Protein 1EBF (pdb70)

Nearest PDB structures (foldseek):
  1ebf-assembly1_B  TM=9.813E-01  e=4.070E-67  Saccharomyces cerevisiae
  7m92-assembly1_B  TM=9.636E-01  e=1.160E-49  Candidozyma auris
  5xdf-assembly1_A  TM=7.268E-01  e=5.900E-19  Thermus thermophilus HB8
  4pg8-assembly1_A  TM=7.779E-01  e=2.901E-17  Staphylococcus aureus M1064
  4pg7-assembly1_A  TM=7.678E-01  e=6.622E-16  Staphylococcus aureus M1064

Radius of gyration: 26.68 Å; Cα contacts (8 Å, |Δi|>4): 1508; chains: 2; bounding box: 67×52×78 Å

Sequence (716 aa):
STKVVNVAVIGAGVVGSAFLDQLLAMKSTITYNLVLLAEAERSLISKDFSPLNVGSDWKAALAASTTKTLPLDDLIAHLKTSPKPVILVDNTSSAYIAGFYTKFVENGISIATPNKKAFSSDLATWKALFSNKPTNGFVYHEATVGAGLPIISFLREIIQTGDEVEKIEGIFSGTLSYIFNEFSTSQANDVKFSDVVKVAKKLGYTEPDPRDDLNGLDVARKVTIVGRISGVEVESPTSFPVQSLIPKPLESVKSADEFLEKLSDYDKDLTQLKKEAATENKVLRFIGKVDVATKSVSVGIEKYDYSHPFASLKGSDNVISIKTKRYTNPVVIQGAGAGAAVTAAGVLGDVIKIAQRLSTKVVNVAVIGAGVVGSAFLDQLLAMKSTITYNLVLLAEAERSLISKDFSPLNVGSDWKAALAASTTKTLPLDDLIAHLKTSPKPVILVDNTSSAYIAGFYTKFVENGISIATPNKKAFSSDLATWKALFSNKPTNGFVYHEATVGAGLPIISFLREIIQTGDEVEKIEGIFSGTLSYIFNEFSTSQANDVKFSDVVKVAKKLGYTEPDPRDDLNGLDVARKVTIVGRISGVEVESPTSFPVQSLIPKPLESVKSADEFLEKLSDYDKDLTQLKKEAATENKVLRFIGKVDVATKSVSVGIEKYDYSHPFASLKGSDNVISIKTKRYTNPVVIQGAGAGAAVTAAGVLGDVIKIAQRL

CATH classification: 3.40.50.720 (+1 more: 3.30.360.10)

B-factor: mean 27.54, std 14.05, range [2.7, 80.37]

GO terms:
  GO:0004412 homoserine dehydrogenase activity (F, IDA)
  GO:0005634 nucleus (C, HDA)
  GO:0005737 cytoplasm (C, HDA)
  GO:0071265 L-methionine biosynthetic process (P, IMP)
  GO:0009088 L-threonine biosynthetic process (P, IMP)
  GO:0009090 L-homoserine biosynthetic process (P, IMP)
  GO:0070403 NAD+ binding (F, IDA)
  GO:0071265 L-methionine biosynthetic process (P, IDA)
  GO:0009088 L-threonine biosynthetic process (P, IDA)

InterPro domains:
  IPR001342 Homoserine dehydrogenase, catalytic [PF00742] (151-353)
  IPR005106 Aspartate/homoserine dehydrogenase, NAD-binding [PF03447] (12-141)
  IPR011147 Bifunctional aspartokinase/homoserine dehydrogenase, homoserine dehydrogenase domain [PTHR43070] (2-358)
  IPR019811 Homoserine dehydrogenase, conserved site [PS01042] (201-223)
  IPR022697 Homoserine dehydrogenase lacking ACT domain [PIRSF036497] (4-358)
  IPR036291 NAD(P)-binding domain superfamily [SSF51735] (3-173)

Foldseek 3Di:
DALEEEEAEEDCPLQNVLLLLCVLVDDDSRHYAYAKDHYQFFIHGHLPSGHDPQNNNCVVVRVPGRDGDDQVVVVQVRVLPRPHAYEYEYEDQDLSVLVCQLVCQVSLHAYFYLHLNQLFAALVSNCSQCVCDPSGYHYHHQLVFLQQFPDLVVLLVCVVVPWAFFKKKKFRQLLQLQLQLVVKALDDDQDFSLVSQVVCVVVPSADVFNQVRQQQLSVLSNLCNVQVSNVQSDRGSPSAAEDGRQPPPVHVVDDGVRSSVVVSVPSVVVSVVQVVLNVVQWGKGWMWIYGVVVSHTYTGIDTGHCVPPSNVAPRRKMKMWTDIPPCNPTDMIIDHSDGNNSNSVSSVVVVVVSSVVD/DAAEEEEAEEDCPLQNVLLVVCLVPDDDSHYYADAKYHDAQFMQHNLVSGHGPCPPHVPVVRVPGPDTDDDVVVVLVSQLPHPHQYEYEYADLDLVVLVCQLVNFVSQYHYFYLHLNQLFAFLVSNVSQDCPDPSGAHYHHQLVFQFQFPDLVVLLVVVVVVWAFFKKKKAGFLLQLQLLLQVAALPDHDDFSLVSNVVCCVVPVAPVQNQVVQQQLSLLSNLCNVQVSNVQSDRHSPSAAEDGRQPDVPRVPDPRVRSSVCVSVPSVVVSVVSVVLNVVQWGKGWMWIAGVVVSHTYIGIDIGHCVDPSNPDDRSKMKMWTDIPVRNGTDMIMDHRDGNNSNSNNRVVVVVVSSVVD

Solvent-accessible surface area: 29968 Å² total; per-residue (Å²): 53,41,157,39,0,2,0,0,0,15,7,17,42,122,39,0,34,21,0,0,82,19,8,58,74,32,187,62,98,16,64,34,20,6,3,4,0,1,47,81,81,102,3,22,55,9,145,106,22,50,76,30,153,19,64,94,94,10,139,65,33,6,75,83,19,142,65,134,21,53,71,5,72,69,4,2,52,21,2,114,82,19,103,90,41,6,0,0,0,0,14,41,82,31,70,122,12,8,65,37,0,54,88,0,8,123,46,31,2,0,0,0,1,24,2,43,56,2,0,1,44,93,43,76,34,25,156,40,1,51,48,42,130,118,128,26,2,40,11,38,2,8,10,1,0,1,3,4,0,11,3,4,38,6,1,68,25,1,64,75,2,34,2,98,7,79,108,2,32,0,1,6,6,16,19,0,2,22,2,0,20,82,0,2,50,65,151,98,45,136,62,100,3,1,63,8,0,76,70,0,69,182,98,52,105,20,88,120,32,4,44,80,13,0,44,0,75,41,1,0,39,22,1,0,0,1,0,15,17,15,62,12,141,10,117,31,13,110,62,26,96,44,80,48,14,25,17,150,107,41,74,115,104,59,81,44,106,70,6,24,115,61,6,48,74,84,3,148,112,34,55,116,62,17,145,94,0,50,97,65,91,52,2,0,4,4,4,1,72,3,30,33,84,94,163,55,6,31,8,9,30,55,73,11,75,62,88,52,26,0,17,35,14,132,50,45,10,3,2,0,9,0,80,2,98,40,2,106,57,31,0,6,0,10,0,29,8,60,44,38,41,7,14,0,5,2,1,0,0,2,0,9,62,0,0,32,46,48,164,81,66,28,0,3,0,0,0,18,6,18,42,118,36,0,18,18,0,0,72,14,7,82,70,29,198,58,80,17,57,29,19,5,0,3,0,7,66,75,122,104,2,24,23,10,142,108,17,41,70,24,146,15,75,118,77,13,110,58,27,15,58,79,19,137,56,165,57,36,87,20,79,78,8,10,58,27,2,120,94,18,101,85,52,6,0,0,0,0,19,35,76,30,61,159,15,10,64,27,16,62,96,0,15,83,52,37,2,1,0,0,0,22,2,37,56,13,9,3,40,71,26,78,61,30,130,62,49,137,56,119,96,132,89,24,9,52,27,40,5,10,10,0,0,1,5,1,0,11,1,10,40,7,0,84,21,5,63,77,3,38,4,105,10,80,100,4,38,0,1,4,7,7,20,2,2,35,1,0,18,73,0,4,25,58,125,101,41,122,66,96,3,2,68,7,1,57,76,0,67,179,97,56,108,15,87,111,33,4,58,78,13,0,39,0,66,40,1,0,44,22,0,0,0,0,0,10,16,10,62,9,80,10,105,28,13,107,61,27,98,47,82,59,14,20,14,111,120,63,55,103,99,49,106,38,118,74,5,23,122,74,4,54,80,42,12,154,70,25,36,124,48,23,142,83,0,48,106,76,87,62,2,0,9,2,6,0,71,2,28,33,91,90,165,56,11,33,8,8,33,51,64,10,66,64,59,58,28,0,26,24,9,105,28,41,4,2,1,0,16,0,80,1,97,45,6,107,62,26,0,13,0,7,0,18,7,43,44,33,38,7,13,0,0,1,0,0,1,2,0,10,58,0,0,29,59,62

Secondary structure (DSSP, 8-state):
--SEEEEEEE--SHHHHHHHHHHHH---SSEEEEEEEE-SSBEEE-SS-SPPS-TT-HHHHHHT--PBPPPHHHHHHHHTT-SS-EEEEE-S--HHHHTTHHHHHHTT-EEE----GGGSS-HHHHHHHT---TTPPPEE-GGGTTTTSS-HHHHHHHHHHT--EEEEEEE--HHHHHHHHHHS-SS-----HHHHHHHHHHHT-S-SSTHHHHT-HHHHHHHHHHHHHTT-----TTSS-B---S-GGGSTTS-THHHHHHHGGGHHHHHHHHHHHTTTTEEEEEEEEEETTTTEEEEEEEEEESSSGGGG--TT-EEEEEEESS-SSPEEEEE----HHHHHHHHHHHHHHHHHH-/---EEEEEEE--SHHHHHHHHHHHH---SSEEEEEEEEETTEEEE-TT-SPP---S-HHHHHHH--PBPPPHHHHHHHHHT-SS-EEEEE-S--HHHHTTHHHHHHTT-EEE-S--TGGGS-HHHHHTTS-SSTT---EE-GGGSSTTSS-HHHHHHHHHHT--EEEEEEE--HHHHHHHHHHS-SS-----HHHHHHHHHHTT-S-SSTHHHHT-HHHHHHHHHHHHHTT-----TTSS-B---S-TT-SSSS-SHHHHHHHTTSHHHHHHHHHHHHHTTEEEEEEEEEETTTTEEEEEEEEEETTSGGGS--TTEEEEEEEESS-SSPEEEEEE---HHHHHHHHHHHHHHHHHH-

Structure (mmCIF, N/CA/C/O backbone):
data_1EBF
#
_entry.id   1EBF
#
_cell.length_a   80.396
_cell.length_b   80.396
_cell.length_c   250.165
_cell.angle_alpha   90.00
_cell.angle_beta   90.00
_cell.angle_gamma   90.00
#
_symmetry.space_group_name_H-M   'P 43 21 2'
#
loop_
_entity.id
_entity.type
_entity.pdbx_description
1 polymer 'HOMOSERINE DEHYDROGENASE'
2 non-polymer 'SODIUM ION'
3 non-polymer NICOTINAMIDE-ADENINE-DINUCLEOTIDE
4 water water
#
loop_
_atom_site.group_PDB
_atom_site.id
_atom_site.type_symbol
_atom_site.label_atom_id
_atom_site.label_alt_id
_atom_site.label_comp_id
_atom_site.label_asym_id
_atom_site.label_entity_id
_atom_site.label_seq_id
_atom_site.pdbx_PDB_ins_code
_atom_site.Cartn_x
_atom_site.Cartn_y
_atom_site.Cartn_z
_atom_site.occupancy
_atom_site.B_iso_or_equiv
_atom_site.auth_seq_id
_atom_site.auth_comp_id
_atom_site.auth_asym_id
_atom_site.auth_atom_id
_atom_site.pdbx_PDB_model_num
ATOM 1 N N . SER A 1 1 ? 86.376 28.710 13.138 1.00 43.59 2 SER A N 1
ATOM 2 C CA . SER A 1 1 ? 87.807 28.329 13.285 1.00 43.04 2 SER A CA 1
ATOM 3 C C . SER A 1 1 ? 88.492 28.328 11.913 1.00 42.90 2 SER A C 1
ATOM 4 O O . SER A 1 1 ? 87.834 28.509 10.889 1.00 41.99 2 SER A O 1
ATOM 7 N N . THR A 1 2 ? 89.808 28.104 11.913 1.00 43.37 3 THR A N 1
ATOM 8 C CA . THR A 1 2 ? 90.634 28.126 10.702 1.00 42.73 3 THR A CA 1
ATOM 9 C C . THR A 1 2 ? 90.319 29.425 9.961 1.00 41.07 3 THR A C 1
ATOM 10 O O . THR A 1 2 ? 89.328 29.517 9.232 1.00 42.49 3 THR A O 1
ATOM 14 N N . LYS A 1 3 ? 91.164 30.431 10.160 1.00 37.86 4 LYS A N 1
ATOM 15 C CA . LYS A 1 3 ? 90.957 31.725 9.540 1.00 36.00 4 LYS A CA 1
ATOM 16 C C . LYS A 1 3 ? 91.094 31.742 8.031 1.00 33.24 4 LYS A C 1
ATOM 17 O O . LYS A 1 3 ? 90.846 32.765 7.406 1.00 33.86 4 LYS A O 1
ATOM 23 N N . VAL A 1 4 ? 91.473 30.610 7.446 1.00 31.10 5 VAL A N 1
ATOM 24 C CA . VAL A 1 4 ? 91.617 30.503 5.995 1.00 28.34 5 VAL A CA 1
ATOM 25 C C . VAL A 1 4 ? 91.014 29.209 5.448 1.00 25.83 5 VAL A C 1
ATOM 26 O O . VAL A 1 4 ? 91.435 28.120 5.825 1.00 25.68 5 VAL A O 1
ATOM 30 N N . VAL A 1 5 ? 90.033 29.325 4.558 1.00 21.99 6 VAL A N 1
ATOM 31 C CA . VAL A 1 5 ? 89.425 28.143 3.963 1.00 20.05 6 VAL A CA 1
ATOM 32 C C . VAL A 1 5 ? 89.445 28.266 2.448 1.00 18.49 6 VAL A C 1
ATOM 33 O O . VAL A 1 5 ? 89.330 29.361 1.908 1.00 19.06 6 VAL A O 1
ATOM 37 N N . ASN A 1 6 ? 89.599 27.143 1.761 1.00 17.47 7 ASN A N 1
ATOM 38 C CA . ASN A 1 6 ? 89.609 27.154 0.303 1.00 16.77 7 ASN A CA 1
ATOM 39 C C . ASN A 1 6 ? 88.252 26.664 -0.208 1.00 16.98 7 ASN A C 1
ATOM 40 O O . ASN A 1 6 ? 87.761 25.612 0.209 1.00 16.32 7 ASN A O 1
ATOM 45 N N . VAL A 1 7 ? 87.644 27.450 -1.093 1.00 15.73 8 VAL A N 1
ATOM 46 C CA . VAL A 1 7 ? 86.345 27.117 -1.655 1.00 15.40 8 VAL A CA 1
ATOM 47 C C . VAL A 1 7 ? 86.500 26.652 -3.108 1.00 16.34 8 VAL A C 1
ATOM 48 O O . VAL A 1 7 ? 87.143 27.328 -3.921 1.00 14.36 8 VAL A O 1
ATOM 52 N N . ALA A 1 8 ? 85.910 25.495 -3.417 1.00 13.94 9 ALA A N 1
ATOM 53 C CA . ALA A 1 8 ? 85.962 24.911 -4.758 1.00 13.55 9 ALA A CA 1
ATOM 54 C C . ALA A 1 8 ? 84.536 24.847 -5.313 1.00 13.11 9 ALA A C 1
ATOM 55 O O . ALA A 1 8 ? 83.738 23.988 -4.937 1.00 12.40 9 ALA A O 1
ATOM 57 N N . VAL A 1 9 ? 84.238 25.768 -6.217 1.00 13.19 10 VAL A N 1
ATOM 58 C CA . VAL A 1 9 ? 82.919 25.910 -6.821 1.00 13.12 10 VAL A CA 1
ATOM 59 C C . VAL A 1 9 ? 82.672 25.149 -8.118 1.00 14.43 10 VAL A C 1
ATOM 60 O O . VAL A 1 9 ? 83.476 25.203 -9.051 1.00 15.34 10 VAL A O 1
ATOM 64 N N . ILE A 1 10 ? 81.556 24.436 -8.175 1.00 13.97 11 ILE A N 1
ATOM 65 C CA . ILE A 1 10 ? 81.185 23.745 -9.395 1.00 14.89 11 ILE A CA 1
ATOM 66 C C . ILE A 1 10 ? 79.777 24.224 -9.721 1.00 15.56 11 ILE A C 1
ATOM 67 O O . ILE A 1 10 ? 78.839 23.993 -8.965 1.00 17.00 11 ILE A O 1
ATOM 72 N N . GLY A 1 11 ? 79.633 24.915 -10.842 1.00 16.66 12 GLY A N 1
ATOM 73 C CA . GLY A 1 11 ? 78.330 25.420 -11.205 1.00 16.84 12 GLY A CA 1
ATOM 74 C C . GLY A 1 11 ? 78.345 26.930 -11.235 1.00 17.81 12 GLY A C 1
ATOM 75 O O . GLY A 1 11 ? 78.628 27.591 -10.233 1.00 16.86 12 GLY A O 1
ATOM 76 N N . ALA A 1 12 ? 78.054 27.469 -12.413 1.00 19.78 13 ALA A N 1
ATOM 77 C CA . ALA A 1 12 ? 78.013 28.903 -12.624 1.00 20.17 13 ALA A CA 1
ATOM 78 C C . ALA A 1 12 ? 76.763 29.244 -13.439 1.00 20.97 13 ALA A C 1
ATOM 79 O O . ALA A 1 12 ? 76.819 30.011 -14.406 1.00 21.51 13 ALA A O 1
ATOM 81 N N . GLY A 1 13 ? 75.640 28.645 -13.051 1.00 20.67 14 GLY A N 1
ATOM 82 C CA . GLY A 1 13 ? 74.386 28.909 -13.730 1.00 18.76 14 GLY A CA 1
ATOM 83 C C . GLY A 1 13 ? 73.589 29.946 -12.963 1.00 18.62 14 GLY A C 1
ATOM 84 O O . GLY A 1 13 ? 74.154 30.814 -12.300 1.00 17.54 14 GLY A O 1
ATOM 85 N N . VAL A 1 14 ? 72.267 29.839 -13.040 1.00 20.43 15 VAL A N 1
ATOM 86 C CA . VAL A 1 14 ? 71.359 30.763 -12.370 1.00 19.70 15 VAL A CA 1
ATOM 87 C C . VAL A 1 14 ? 71.660 30.914 -10.882 1.00 20.30 15 VAL A C 1
ATOM 88 O O . VAL A 1 14 ? 71.785 32.032 -10.392 1.00 22.54 15 VAL A O 1
ATOM 92 N N . VAL A 1 15 ? 71.776 29.805 -10.157 1.00 19.93 16 VAL A N 1
ATOM 93 C CA . VAL A 1 15 ? 72.074 29.874 -8.728 1.00 18.38 16 VAL A CA 1
ATOM 94 C C . VAL A 1 15 ? 73.571 30.066 -8.514 1.00 18.31 16 VAL A C 1
ATOM 95 O O . VAL A 1 15 ? 74.008 30.849 -7.659 1.00 17.76 16 VAL A O 1
ATOM 99 N N . GLY A 1 16 ? 74.353 29.345 -9.308 1.00 17.10 17 GLY A N 1
ATOM 100 C CA . GLY A 1 16 ? 75.795 29.418 -9.203 1.00 17.32 17 GLY A CA 1
ATOM 101 C C . GLY A 1 16 ? 76.430 30.788 -9.353 1.00 17.37 17 GLY A C 1
ATOM 102 O O . GLY A 1 16 ? 77.332 31.122 -8.588 1.00 18.43 17 GLY A O 1
ATOM 103 N N . SER A 1 17 ? 75.985 31.580 -10.326 1.00 17.63 18 SER A N 1
ATOM 104 C CA . SER A 1 17 ? 76.582 32.896 -10.522 1.00 17.73 18 SER A CA 1
ATOM 105 C C . SER A 1 17 ? 76.187 33.895 -9.453 1.00 17.29 18 SER A C 1
ATOM 106 O O . SER A 1 17 ? 76.965 34.792 -9.140 1.00 18.21 18 SER A O 1
ATOM 109 N N . ALA A 1 18 ? 74.995 33.746 -8.878 1.00 17.27 19 ALA A N 1
ATOM 110 C CA . ALA A 1 18 ? 74.565 34.653 -7.806 1.00 15.47 19 ALA A CA 1
ATOM 111 C C . ALA A 1 18 ? 75.404 34.295 -6.579 1.00 15.46 19 ALA A C 1
ATOM 112 O O . ALA A 1 18 ? 75.865 35.168 -5.830 1.00 14.94 19 ALA A O 1
ATOM 114 N N . PHE A 1 19 ? 75.609 32.994 -6.395 1.00 15.43 20 PHE A N 1
ATOM 115 C CA . PHE A 1 19 ? 76.406 32.489 -5.285 1.00 16.74 20 PHE A CA 1
ATOM 116 C C . PHE A 1 19 ? 77.813 33.075 -5.352 1.00 17.40 20 PHE A C 1
ATOM 117 O O . PHE A 1 19 ? 78.350 33.548 -4.357 1.00 18.38 20 PHE A O 1
ATOM 125 N N . LEU A 1 20 ? 78.410 33.016 -6.535 1.00 18.11 21 LEU A N 1
ATOM 126 C CA . LEU A 1 20 ? 79.756 33.530 -6.739 1.00 18.75 21 LEU A CA 1
ATOM 127 C C . LEU A 1 20 ? 79.840 35.012 -6.414 1.00 18.28 21 LEU A C 1
ATOM 128 O O . LEU A 1 20 ? 80.781 35.452 -5.751 1.00 17.55 21 LEU A O 1
ATOM 133 N N . ASP A 1 21 ? 78.854 35.779 -6.875 1.00 16.96 22 ASP A N 1
ATOM 134 C CA . ASP A 1 21 ? 78.824 37.214 -6.604 1.00 16.17 22 ASP A CA 1
ATOM 135 C C . ASP A 1 21 ? 78.742 37.429 -5.089 1.00 15.36 22 ASP A C 1
ATOM 136 O O . ASP A 1 21 ? 79.424 38.286 -4.536 1.00 15.94 22 ASP A O 1
ATOM 141 N N . GLN A 1 22 ? 77.903 36.644 -4.419 1.00 13.99 23 GLN A N 1
ATOM 142 C CA . GLN A 1 22 ? 77.753 36.768 -2.976 1.00 13.74 23 GLN A CA 1
ATOM 143 C C . GLN A 1 22 ? 79.025 36.331 -2.253 1.00 13.47 23 GLN A C 1
ATOM 144 O O . GLN A 1 22 ? 79.493 37.006 -1.349 1.00 13.52 23 GLN A O 1
ATOM 150 N N . LEU A 1 23 ? 79.600 35.208 -2.658 1.00 14.56 24 LEU A N 1
ATOM 151 C CA . LEU A 1 23 ? 80.811 34.723 -2.015 1.00 15.84 24 LEU A CA 1
ATOM 152 C C . LEU A 1 23 ? 81.956 35.729 -2.151 1.00 17.23 24 LEU A C 1
ATOM 153 O O . LEU A 1 23 ? 82.628 36.053 -1.178 1.00 18.97 24 LEU A O 1
ATOM 158 N N . LEU A 1 24 ? 82.168 36.229 -3.363 1.00 18.97 25 LEU A N 1
ATOM 159 C CA . LEU A 1 24 ? 83.260 37.164 -3.629 1.00 19.94 25 LEU A CA 1
ATOM 160 C C . LEU A 1 24 ? 83.126 38.563 -3.012 1.00 20.90 25 LEU A C 1
ATOM 161 O O . LEU A 1 24 ? 84.115 39.293 -2.900 1.00 20.82 25 LEU A O 1
ATOM 166 N N . ALA A 1 25 ? 81.918 38.933 -2.596 1.00 21.31 26 ALA A N 1
ATOM 167 C CA . ALA A 1 25 ? 81.698 40.249 -1.992 1.00 21.64 26 ALA A CA 1
ATOM 168 C C . ALA A 1 25 ? 81.557 40.172 -0.472 1.00 22.76 26 ALA A C 1
ATOM 169 O O . ALA A 1 25 ? 81.544 41.197 0.210 1.00 23.55 26 ALA A O 1
ATOM 171 N N . MET A 1 26 ? 81.468 38.956 0.057 1.00 24.27 27 MET A N 1
ATOM 172 C CA . MET A 1 26 ? 81.315 38.739 1.493 1.00 25.39 27 MET A CA 1
ATOM 173 C C . MET A 1 26 ? 82.532 39.153 2.320 1.00 26.89 27 MET A C 1
ATOM 174 O O . MET A 1 26 ? 83.661 38.740 2.046 1.00 25.87 27 MET A O 1
ATOM 179 N N . LYS A 1 27 ? 82.283 39.956 3.351 1.00 29.02 28 LYS A N 1
ATOM 180 C CA . LYS A 1 27 ? 83.336 40.436 4.242 1.00 30.77 28 LYS A CA 1
ATOM 181 C C . LYS A 1 27 ? 83.317 39.590 5.511 1.00 30.58 28 LYS A C 1
ATOM 182 O O . LYS A 1 27 ? 82.272 39.457 6.148 1.00 31.17 28 LYS A O 1
ATOM 188 N N . SER A 1 28 ? 84.460 39.021 5.885 1.00 29.64 29 SER A N 1
ATOM 189 C CA . SER A 1 28 ? 84.512 38.188 7.082 1.00 30.12 29 SER A CA 1
ATOM 190 C C . SER A 1 28 ? 85.900 38.138 7.705 1.00 29.87 29 SER A C 1
ATOM 191 O O . SER A 1 28 ? 86.879 38.501 7.067 1.00 29.18 29 SER A O 1
ATOM 194 N N . THR A 1 29 ? 85.976 37.698 8.960 1.00 30.40 30 THR A N 1
ATOM 195 C CA . THR A 1 29 ? 87.258 37.576 9.644 1.00 30.32 30 THR A CA 1
ATOM 196 C C . THR A 1 29 ? 87.910 36.309 9.091 1.00 29.92 30 THR A C 1
ATOM 197 O O . THR A 1 29 ? 89.131 36.142 9.134 1.00 31.71 30 THR A O 1
ATOM 201 N N . ILE A 1 30 ? 87.075 35.419 8.561 1.00 28.10 31 ILE A N 1
ATOM 202 C CA . ILE A 1 30 ? 87.550 34.183 7.953 1.00 25.17 31 ILE A CA 1
ATOM 203 C C . ILE A 1 30 ? 87.811 34.493 6.480 1.00 24.97 31 ILE A C 1
ATOM 204 O O . ILE A 1 30 ? 87.007 35.172 5.827 1.00 24.97 31 ILE A O 1
ATOM 209 N N . THR A 1 31 ? 88.947 34.021 5.974 1.00 22.46 32 THR A N 1
ATOM 210 C CA . THR A 1 31 ? 89.314 34.235 4.583 1.00 21.05 32 THR A CA 1
ATOM 211 C C . THR A 1 31 ? 88.865 33.025 3.777 1.00 20.18 32 THR A C 1
ATOM 212 O O . THR A 1 31 ? 89.210 31.889 4.092 1.00 19.48 32 THR A O 1
ATOM 216 N N . TYR A 1 32 ? 88.077 33.288 2.744 1.00 19.98 33 TYR A N 1
ATOM 217 C CA . TYR A 1 32 ? 87.563 32.257 1.861 1.00 17.22 33 TYR A CA 1
ATOM 218 C C . TYR A 1 32 ? 88.292 32.420 0.535 1.00 18.38 33 TYR A C 1
ATOM 219 O O . TYR A 1 32 ? 88.058 33.393 -0.181 1.00 17.84 33 TYR A O 1
ATOM 228 N N . ASN A 1 33 ? 89.192 31.493 0.217 1.00 17.28 34 ASN A N 1
ATOM 229 C CA . ASN A 1 33 ? 89.914 31.574 -1.047 1.00 18.23 34 ASN A CA 1
ATOM 230 C C . ASN A 1 33 ? 89.260 30.679 -2.080 1.00 17.99 34 ASN A C 1
ATOM 231 O O . ASN A 1 33 ? 89.076 29.490 -1.841 1.00 19.41 34 ASN A O 1
ATOM 236 N N . LEU A 1 34 ? 88.890 31.264 -3.215 1.00 17.69 35 LEU A N 1
ATOM 237 C CA . LEU A 1 34 ? 88.267 30.533 -4.307 1.00 16.48 35 LEU A CA 1
ATOM 238 C C . LEU A 1 34 ? 89.396 29.848 -5.069 1.00 17.89 35 LEU A C 1
ATOM 239 O O . LEU A 1 34 ? 90.276 30.521 -5.610 1.00 18.74 35 LEU A O 1
ATOM 244 N N . VAL A 1 35 ? 89.379 28.517 -5.110 1.00 18.63 36 VAL A N 1
ATOM 245 C CA . VAL A 1 35 ? 90.422 27.765 -5.800 1.00 18.97 36 VAL A CA 1
ATOM 246 C C . VAL A 1 35 ? 89.925 26.983 -7.016 1.00 20.75 36 VAL A C 1
ATOM 247 O O . VAL A 1 35 ? 90.711 26.325 -7.707 1.00 22.62 36 VAL A O 1
ATOM 251 N N . LEU A 1 36 ? 88.625 27.048 -7.276 1.00 19.94 37 LEU A N 1
ATOM 252 C CA . LEU A 1 36 ? 88.055 26.354 -8.423 1.00 19.84 37 LEU A CA 1
ATOM 253 C C . LEU A 1 36 ? 86.763 27.020 -8.844 1.00 20.72 37 LEU A C 1
ATOM 254 O O . LEU A 1 36 ? 85.941 27.399 -8.009 1.00 21.19 37 LEU A O 1
ATOM 259 N N . LEU A 1 37 ? 86.609 27.189 -10.148 1.00 20.70 38 LEU A N 1
ATOM 260 C CA . LEU A 1 37 ? 85.409 27.767 -10.721 1.00 21.50 38 LEU A CA 1
ATOM 261 C C . LEU A 1 37 ? 85.211 26.909 -11.958 1.00 21.37 38 LEU A C 1
ATOM 262 O O . LEU A 1 37 ? 85.740 27.199 -13.028 1.00 20.95 38 LEU A O 1
ATOM 267 N N . ALA A 1 38 ? 84.469 25.823 -11.786 1.00 21.31 39 ALA A N 1
ATOM 268 C CA . ALA A 1 38 ? 84.235 24.889 -12.873 1.00 20.80 39 ALA A CA 1
ATOM 269 C C . ALA A 1 38 ? 82.831 24.940 -13.442 1.00 20.84 39 ALA A C 1
ATOM 270 O O . ALA A 1 38 ? 81.843 25.037 -12.711 1.00 20.39 39 ALA A O 1
ATOM 272 N N . GLU A 1 39 ? 82.772 24.865 -14.766 1.00 21.85 40 GLU A N 1
ATOM 273 C CA . GLU A 1 39 ? 81.532 24.870 -15.537 1.00 24.14 40 GLU A CA 1
ATOM 274 C C . GLU A 1 39 ? 81.605 23.555 -16.327 1.00 23.44 40 GLU A C 1
ATOM 275 O O . GLU A 1 39 ? 82.602 22.843 -16.240 1.00 23.59 40 GLU A O 1
ATOM 281 N N . ALA A 1 40 ? 80.576 23.232 -17.099 1.00 24.87 41 ALA A N 1
ATOM 282 C CA . ALA A 1 40 ? 80.574 21.985 -17.868 1.00 26.30 41 ALA A CA 1
ATOM 283 C C . ALA A 1 40 ? 81.740 21.875 -18.846 1.00 28.32 41 ALA A C 1
ATOM 284 O O . ALA A 1 40 ? 82.381 20.837 -18.943 1.00 29.15 41 ALA A O 1
ATOM 286 N N . GLU A 1 41 ? 82.009 22.948 -19.574 1.00 30.75 42 GLU A N 1
ATOM 287 C CA . GLU A 1 41 ? 83.099 22.964 -20.541 1.00 33.31 42 GLU A CA 1
ATOM 288 C C . GLU A 1 41 ? 84.410 23.476 -19.940 1.00 33.10 42 GLU A C 1
ATOM 289 O O . GLU A 1 41 ? 85.308 22.688 -19.650 1.00 35.33 42 GLU A O 1
ATOM 295 N N . ARG A 1 42 ? 84.515 24.787 -19.747 1.00 31.94 43 ARG A N 1
ATOM 296 C CA . ARG A 1 42 ? 85.720 25.387 -19.177 1.00 29.38 43 ARG A CA 1
ATOM 297 C C . ARG A 1 42 ? 85.774 25.347 -17.644 1.00 27.50 43 ARG A C 1
ATOM 298 O O . ARG A 1 42 ? 84.792 25.019 -16.974 1.00 24.32 43 ARG A O 1
ATOM 306 N N . SER A 1 43 ? 86.928 25.714 -17.095 1.00 25.20 44 SER A N 1
ATOM 307 C CA . SER A 1 43 ? 87.118 25.689 -15.658 1.00 23.21 44 SER A CA 1
ATOM 308 C C . SER A 1 43 ? 88.356 26.476 -15.208 1.00 21.72 44 SER A C 1
ATOM 309 O O . SER A 1 43 ? 89.394 26.441 -15.868 1.00 21.20 44 SER A O 1
ATOM 312 N N . LEU A 1 44 ? 88.228 27.202 -14.099 1.00 19.74 45 LEU A N 1
ATOM 313 C CA . LEU A 1 44 ? 89.338 27.962 -13.524 1.00 18.81 45 LEU A CA 1
ATOM 314 C C . LEU A 1 44 ? 89.828 27.092 -12.377 1.00 19.42 45 LEU A C 1
ATOM 315 O O . LEU A 1 44 ? 89.017 26.536 -11.631 1.00 19.79 45 LEU A O 1
ATOM 320 N N . ILE A 1 45 ? 91.143 26.954 -12.238 1.00 20.38 46 ILE A N 1
ATOM 321 C CA . ILE A 1 45 ? 91.705 26.127 -11.180 1.00 21.71 46 ILE A CA 1
ATOM 322 C C . ILE A 1 45 ? 93.047 26.648 -10.711 1.00 21.89 46 ILE A C 1
ATOM 323 O O . ILE A 1 45 ? 93.913 26.967 -11.513 1.00 21.07 46 ILE A O 1
ATOM 328 N N . SER A 1 46 ? 93.203 26.733 -9.398 1.00 21.99 47 SER A N 1
ATOM 329 C CA . SER A 1 46 ? 94.435 27.208 -8.792 1.00 23.18 47 SER A CA 1
ATOM 330 C C . SER A 1 46 ? 95.282 25.997 -8.428 1.00 23.69 47 SER A C 1
ATOM 331 O O . SER A 1 46 ? 95.000 25.311 -7.448 1.00 24.83 47 SER A O 1
ATOM 334 N N . LYS A 1 47 ? 96.307 25.719 -9.224 1.00 23.61 48 LYS A N 1
ATOM 335 C CA . LYS A 1 47 ? 97.169 24.578 -8.948 1.00 24.57 48 LYS A CA 1
ATOM 336 C C . LYS A 1 47 ? 97.910 24.872 -7.657 1.00 24.28 48 LYS A C 1
ATOM 337 O O . LYS A 1 47 ? 98.339 23.983 -6.931 1.00 24.02 48 LYS A O 1
ATOM 343 N N . ASP A 1 48 ? 98.011 26.162 -7.392 1.00 25.68 49 ASP A N 1
ATOM 344 C CA . ASP A 1 48 ? 98.696 26.743 -6.251 1.00 26.41 49 ASP A CA 1
ATOM 345 C C . ASP A 1 48 ? 97.892 26.679 -4.950 1.00 25.79 49 ASP A C 1
ATOM 346 O O . ASP A 1 48 ? 98.453 26.477 -3.870 1.00 26.16 49 ASP A O 1
ATOM 351 N N . PHE A 1 49 ? 96.581 26.871 -5.076 1.00 23.93 50 PHE A N 1
ATOM 352 C CA . PHE A 1 49 ? 95.641 26.914 -3.961 1.00 22.62 50 PHE A CA 1
ATOM 353 C C . PHE A 1 49 ? 95.642 28.343 -3.439 1.00 23.22 50 PHE A C 1
ATOM 354 O O . PHE A 1 49 ? 95.148 28.639 -2.358 1.00 23.23 50 PHE A O 1
ATOM 362 N N . SER A 1 50 ? 96.225 29.232 -4.228 1.00 24.06 51 SER A N 1
ATOM 363 C CA . SER A 1 50 ? 96.230 30.645 -3.892 1.00 24.59 51 SER A CA 1
ATOM 364 C C . SER A 1 50 ? 94.922 31.132 -4.510 1.00 23.09 51 SER A C 1
ATOM 365 O O . SER A 1 50 ? 94.418 30.520 -5.441 1.00 23.33 51 SER A O 1
ATOM 368 N N . PRO A 1 51 ? 94.345 32.222 -3.987 1.00 23.46 52 PRO A N 1
ATOM 369 C CA . PRO A 1 51 ? 93.087 32.777 -4.500 1.00 22.55 52 PRO A CA 1
ATOM 370 C C . PRO A 1 51 ? 93.139 33.061 -6.003 1.00 21.82 52 PRO A C 1
ATOM 371 O O . PRO A 1 51 ? 94.087 33.687 -6.481 1.00 22.15 52 PRO A O 1
ATOM 375 N N . LEU A 1 52 ? 92.123 32.615 -6.738 1.00 20.80 53 LEU A N 1
ATOM 376 C CA . LEU A 1 52 ? 92.062 32.865 -8.175 1.00 20.90 53 LEU A CA 1
ATOM 377 C C . LEU A 1 52 ? 92.016 34.378 -8.369 1.00 22.16 53 LEU A C 1
ATOM 378 O O . LEU A 1 52 ? 91.159 35.060 -7.801 1.00 21.72 53 LEU A O 1
ATOM 383 N N . ASN A 1 53 ? 92.949 34.896 -9.165 1.00 23.41 54 ASN A N 1
ATOM 384 C CA . ASN A 1 53 ? 93.058 36.334 -9.420 1.00 24.45 54 ASN A CA 1
ATOM 385 C C . ASN A 1 53 ? 92.033 36.836 -10.431 1.00 24.84 54 ASN A C 1
ATOM 386 O O . ASN A 1 53 ? 92.366 37.131 -11.583 1.00 24.23 54 ASN A O 1
ATOM 391 N N . VAL A 1 54 ? 90.787 36.953 -9.978 1.00 25.76 55 VAL A N 1
ATOM 392 C CA . VAL A 1 54 ? 89.693 37.398 -10.832 1.00 25.35 55 VAL A CA 1
ATOM 393 C C . VAL A 1 54 ? 88.946 38.605 -10.273 1.00 26.36 55 VAL A C 1
ATOM 394 O O . VAL A 1 54 ? 87.893 38.982 -10.795 1.00 26.31 55 VAL A O 1
ATOM 398 N N . GLY A 1 55 ? 89.483 39.215 -9.221 1.00 27.49 56 GLY A N 1
ATOM 399 C CA . GLY A 1 55 ? 88.804 40.356 -8.631 1.00 27.61 56 GLY A CA 1
ATOM 400 C C . GLY A 1 55 ? 87.369 39.943 -8.368 1.00 27.60 56 GLY A C 1
ATOM 401 O O . GLY A 1 55 ? 87.114 39.032 -7.584 1.00 27.89 56 GLY A O 1
ATOM 402 N N . SER A 1 56 ? 86.427 40.599 -9.031 1.00 27.62 57 SER A N 1
ATOM 403 C CA . SER A 1 56 ? 85.025 40.252 -8.872 1.00 28.22 57 SER A CA 1
ATOM 404 C C . SER A 1 56 ? 84.422 40.000 -10.250 1.00 28.93 57 SER A C 1
ATOM 405 O O . SER A 1 56 ? 83.204 39.868 -10.390 1.00 28.11 57 SER A O 1
ATOM 408 N N . ASP A 1 57 ? 85.277 39.944 -11.273 1.00 29.49 58 ASP A N 1
ATOM 409 C CA . ASP A 1 57 ? 84.798 39.665 -12.625 1.00 30.03 58 ASP A CA 1
ATOM 410 C C . ASP A 1 57 ? 85.338 38.317 -13.102 1.00 28.01 58 ASP A C 1
ATOM 411 O O . ASP A 1 57 ? 86.284 38.238 -13.902 1.00 28.09 58 ASP A O 1
ATOM 416 N N . TRP A 1 58 ? 84.715 37.257 -12.596 1.00 24.08 59 TRP A N 1
ATOM 417 C CA . TRP A 1 58 ? 85.095 35.894 -12.921 1.00 21.28 59 TRP A CA 1
ATOM 418 C C . TRP A 1 58 ? 84.596 35.429 -14.293 1.00 20.99 59 TRP A C 1
ATOM 419 O O . TRP A 1 58 ? 85.207 34.547 -14.908 1.00 19.02 59 TRP A O 1
ATOM 430 N N . LYS A 1 59 ? 83.503 36.025 -14.776 1.00 19.11 60 LYS A N 1
ATOM 431 C CA . LYS A 1 59 ? 82.933 35.630 -16.061 1.00 20.54 60 LYS A CA 1
ATOM 432 C C . LYS A 1 59 ? 83.893 35.761 -17.248 1.00 21.10 60 LYS A C 1
ATOM 433 O O . LYS A 1 59 ? 83.931 34.890 -18.116 1.00 20.72 60 LYS A O 1
ATOM 439 N N . ALA A 1 60 ? 84.666 36.845 -17.283 1.00 21.48 61 ALA A N 1
ATOM 440 C CA . ALA A 1 60 ? 85.617 37.070 -18.367 1.00 20.57 61 ALA A CA 1
ATOM 441 C C . ALA A 1 60 ? 86.792 36.096 -18.274 1.00 19.71 61 ALA A C 1
ATOM 442 O O . ALA A 1 60 ? 87.361 35.702 -19.290 1.00 20.58 61 ALA A O 1
ATOM 444 N N . ALA A 1 61 ? 87.150 35.719 -17.052 1.00 18.94 62 ALA A N 1
ATOM 445 C CA . ALA A 1 61 ? 88.246 34.782 -16.811 1.00 19.78 62 ALA A CA 1
ATOM 446 C C . ALA A 1 61 ? 87.796 33.385 -17.230 1.00 19.86 62 ALA A C 1
ATOM 447 O O . ALA A 1 61 ? 88.519 32.675 -17.936 1.00 20.31 62 ALA A O 1
ATOM 449 N N . LEU A 1 62 ? 86.595 33.004 -16.795 1.00 18.20 63 LEU A N 1
ATOM 450 C CA . LEU A 1 62 ? 86.028 31.702 -17.123 1.00 17.48 63 LEU A CA 1
ATOM 451 C C . LEU A 1 62 ? 85.796 31.580 -18.630 1.00 18.31 63 LEU A C 1
ATOM 452 O O . LEU A 1 62 ? 86.175 30.574 -19.253 1.00 18.27 63 LEU A O 1
ATOM 457 N N . ALA A 1 63 ? 85.175 32.599 -19.220 1.00 17.59 64 ALA A N 1
ATOM 458 C CA . ALA A 1 63 ? 84.909 32.583 -20.656 1.00 17.40 64 ALA A CA 1
ATOM 459 C C . ALA A 1 63 ? 86.202 32.388 -21.447 1.00 18.04 64 ALA A C 1
ATOM 460 O O . ALA A 1 63 ? 86.228 31.660 -22.442 1.00 18.11 64 ALA A O 1
ATOM 462 N N . ALA A 1 64 ? 87.269 33.043 -20.992 1.00 18.37 65 ALA A N 1
ATOM 463 C CA . ALA A 1 64 ? 88.569 32.973 -21.648 1.00 18.17 65 ALA A CA 1
ATOM 464 C C . ALA A 1 64 ? 89.371 31.735 -21.294 1.00 19.02 65 ALA A C 1
ATOM 465 O O . ALA A 1 64 ? 90.556 31.658 -21.614 1.00 20.45 65 ALA A O 1
ATOM 467 N N . SER A 1 65 ? 88.753 30.765 -20.628 1.00 18.57 66 SER A N 1
ATOM 468 C CA . SER A 1 65 ? 89.497 29.567 -20.286 1.00 18.16 66 SER A CA 1
ATOM 469 C C . SER A 1 65 ? 89.250 28.434 -21.273 1.00 20.05 66 SER A C 1
ATOM 470 O O . SER A 1 65 ? 88.101 28.125 -21.613 1.00 19.55 66 SER A O 1
ATOM 473 N N . THR A 1 66 ? 90.334 27.813 -21.729 1.00 19.69 67 THR A N 1
ATOM 474 C CA . THR A 1 66 ? 90.228 26.704 -22.666 1.00 20.54 67 THR A CA 1
ATOM 475 C C . THR A 1 66 ? 90.604 25.396 -21.967 1.00 21.16 67 THR A C 1
ATOM 476 O O . THR A 1 66 ? 90.710 24.346 -22.598 1.00 21.06 67 THR A O 1
ATOM 480 N N . THR A 1 67 ? 90.804 25.469 -20.658 1.00 22.64 68 THR A N 1
ATOM 481 C CA . THR A 1 67 ? 91.147 24.287 -19.876 1.00 24.32 68 THR A CA 1
ATOM 482 C C . THR A 1 67 ? 89.874 23.522 -19.522 1.00 24.33 68 THR A C 1
ATOM 483 O O . THR A 1 67 ? 88.981 24.052 -18.866 1.00 24.59 68 THR A O 1
ATOM 487 N N . LYS A 1 68 ? 89.801 22.281 -19.988 1.00 25.12 69 LYS A N 1
ATOM 488 C CA . LYS A 1 68 ? 88.655 21.414 -19.748 1.00 25.22 69 LYS A CA 1
ATOM 489 C C . LYS A 1 68 ? 88.499 21.074 -18.273 1.00 23.42 69 LYS A C 1
ATOM 490 O O . LYS A 1 68 ? 89.483 20.905 -17.554 1.00 23.29 69 LYS A O 1
ATOM 496 N N . THR A 1 69 ? 87.251 21.007 -17.829 1.00 22.23 70 THR A N 1
ATOM 497 C CA . THR A 1 69 ? 86.939 20.668 -16.453 1.00 22.46 70 THR A CA 1
ATOM 498 C C . THR A 1 69 ? 87.509 19.275 -16.187 1.00 21.57 70 THR A C 1
ATOM 499 O O . THR A 1 69 ? 87.356 18.379 -17.019 1.00 21.86 70 THR A O 1
ATOM 503 N N . LEU A 1 70 ? 88.175 19.098 -15.045 1.00 19.43 71 LEU A N 1
ATOM 504 C CA . LEU A 1 70 ? 88.772 17.802 -14.697 1.00 17.65 71 LEU A CA 1
ATOM 505 C C . LEU A 1 70 ? 87.731 16.763 -14.311 1.00 16.40 71 LEU A C 1
ATOM 506 O O . LEU A 1 70 ? 86.704 17.102 -13.717 1.00 14.29 71 LEU A O 1
ATOM 511 N N . PRO A 1 71 ? 87.964 15.488 -14.680 1.00 15.60 72 PRO A N 1
ATOM 512 C CA . PRO A 1 71 ? 87.014 14.425 -14.317 1.00 15.36 72 PRO A CA 1
ATOM 513 C C . PRO A 1 71 ? 87.139 14.377 -12.787 1.00 15.31 72 PRO A C 1
ATOM 514 O O . PRO A 1 71 ? 88.245 14.536 -12.255 1.00 14.60 72 PRO A O 1
ATOM 518 N N . LEU A 1 72 ? 86.034 14.167 -12.079 1.00 15.92 73 LEU A N 1
ATOM 519 C CA . LEU A 1 72 ? 86.064 14.167 -10.620 1.00 15.45 73 LEU A CA 1
ATOM 520 C C . LEU A 1 72 ? 87.169 13.371 -9.916 1.00 16.01 73 LEU A C 1
ATOM 521 O O . LEU A 1 72 ? 87.670 13.821 -8.890 1.00 15.46 73 LEU A O 1
ATOM 526 N N . ASP A 1 73 ? 87.573 12.216 -10.442 1.00 15.40 74 ASP A N 1
ATOM 527 C CA . ASP A 1 73 ? 88.672 11.483 -9.794 1.00 16.07 74 ASP A CA 1
ATOM 528 C C . ASP A 1 73 ? 89.945 12.343 -9.813 1.00 15.25 74 ASP A C 1
ATOM 529 O O . ASP A 1 73 ? 90.743 12.318 -8.876 1.00 14.65 74 ASP A O 1
ATOM 534 N N . ASP A 1 74 ? 90.117 13.118 -10.881 1.00 13.97 75 ASP A N 1
ATOM 535 C CA . ASP A 1 74 ? 91.285 13.974 -11.014 1.00 14.05 75 ASP A CA 1
ATOM 536 C C . ASP A 1 74 ? 91.164 15.221 -10.148 1.00 14.41 75 ASP A C 1
ATOM 537 O O . ASP A 1 74 ? 92.150 15.682 -9.565 1.00 14.02 75 ASP A O 1
ATOM 542 N N . LEU A 1 75 ? 89.946 15.756 -10.063 1.00 13.92 76 LEU A N 1
ATOM 543 C CA . LEU A 1 75 ? 89.664 16.940 -9.260 1.00 13.12 76 LEU A CA 1
ATOM 544 C C . LEU A 1 75 ? 89.961 16.696 -7.780 1.00 13.38 76 LEU A C 1
ATOM 545 O O . LEU A 1 75 ? 90.525 17.551 -7.091 1.00 13.34 76 LEU A O 1
ATOM 550 N N . ILE A 1 76 ? 89.557 15.528 -7.295 1.00 14.53 77 ILE A N 1
ATOM 551 C CA . ILE A 1 76 ? 89.756 15.166 -5.900 1.00 14.91 77 ILE A CA 1
ATOM 552 C C . ILE A 1 76 ? 91.213 14.828 -5.608 1.00 15.89 77 ILE A C 1
ATOM 553 O O . ILE A 1 76 ? 91.738 15.175 -4.547 1.00 16.78 77 ILE A O 1
ATOM 558 N N . ALA A 1 77 ? 91.870 14.150 -6.542 1.00 15.63 78 ALA A N 1
ATOM 559 C CA . ALA A 1 77 ? 93.271 13.803 -6.339 1.00 15.64 78 ALA A CA 1
ATOM 560 C C . ALA A 1 77 ? 94.040 15.102 -6.151 1.00 14.07 78 ALA A C 1
ATOM 561 O O . ALA A 1 77 ? 95.066 15.144 -5.476 1.00 15.59 78 ALA A O 1
ATOM 563 N N . HIS A 1 78 ? 93.524 16.171 -6.741 1.00 13.33 79 HIS A N 1
ATOM 564 C CA . HIS A 1 78 ? 94.166 17.475 -6.632 1.00 13.23 79 HIS A CA 1
ATOM 565 C C . HIS A 1 78 ? 93.732 18.225 -5.372 1.00 12.69 79 HIS A C 1
ATOM 566 O O . HIS A 1 78 ? 94.574 18.666 -4.594 1.00 10.37 79 HIS A O 1
ATOM 573 N N . LEU A 1 79 ? 92.422 18.353 -5.168 1.00 12.38 80 LEU A N 1
ATOM 574 C CA . LEU A 1 79 ? 91.910 19.091 -4.015 1.00 14.21 80 LEU A CA 1
ATOM 575 C C . LEU A 1 79 ? 92.345 18.559 -2.663 1.00 16.31 80 LEU A C 1
ATOM 576 O O . LEU A 1 79 ? 92.550 19.342 -1.725 1.00 17.37 80 LEU A O 1
ATOM 581 N N . LYS A 1 80 ? 92.493 17.236 -2.571 1.00 16.45 81 LYS A N 1
ATOM 582 C CA . LYS A 1 80 ? 92.892 16.570 -1.337 1.00 15.31 81 LYS A CA 1
ATOM 583 C C . LYS A 1 80 ? 94.251 17.041 -0.836 1.00 17.38 81 LYS A C 1
ATOM 584 O O . LYS A 1 80 ? 94.590 16.846 0.338 1.00 14.69 81 LYS A O 1
ATOM 590 N N . THR A 1 81 ? 95.040 17.653 -1.717 1.00 17.76 82 THR A N 1
ATOM 591 C CA . THR A 1 81 ? 96.359 18.113 -1.302 1.00 19.12 82 THR A CA 1
ATOM 592 C C . THR A 1 81 ? 96.376 19.543 -0.773 1.00 20.02 82 THR A C 1
ATOM 593 O O . THR A 1 81 ? 97.419 20.028 -0.354 1.00 22.51 82 THR A O 1
ATOM 597 N N . SER A 1 82 ? 95.224 20.207 -0.772 1.00 19.18 83 SER A N 1
ATOM 598 C CA . SER A 1 82 ? 95.132 21.577 -0.271 1.00 19.16 83 SER A CA 1
ATOM 599 C C . SER A 1 82 ? 95.673 21.707 1.168 1.00 20.84 83 SER A C 1
ATOM 600 O O . SER A 1 82 ? 95.358 20.891 2.041 1.00 20.24 83 SER A O 1
ATOM 603 N N . PRO A 1 83 ? 96.501 22.740 1.426 1.00 21.15 84 PRO A N 1
ATOM 604 C CA . PRO A 1 83 ? 97.096 22.989 2.747 1.00 22.12 84 PRO A CA 1
ATOM 605 C C . PRO A 1 83 ? 96.121 23.579 3.764 1.00 22.99 84 PRO A C 1
ATOM 606 O O . PRO A 1 83 ? 96.471 23.788 4.921 1.00 24.28 84 PRO A O 1
ATOM 610 N N . LYS A 1 84 ? 94.899 23.850 3.321 1.00 22.89 85 LYS A N 1
ATOM 611 C CA . LYS A 1 84 ? 93.857 24.408 4.177 1.00 20.27 85 LYS A CA 1
ATOM 612 C C . LYS A 1 84 ? 92.594 23.599 3.893 1.00 19.50 85 LYS A C 1
ATOM 613 O O . LYS A 1 84 ? 92.460 23.022 2.814 1.00 20.87 85 LYS A O 1
ATOM 619 N N . PRO A 1 85 ? 91.655 23.542 4.851 1.00 17.86 86 PRO A N 1
ATOM 620 C CA . PRO A 1 85 ? 90.414 22.787 4.645 1.00 15.57 86 PRO A CA 1
ATOM 621 C C . PRO A 1 85 ? 89.758 23.228 3.337 1.00 13.50 86 PRO A C 1
ATOM 622 O O . PRO A 1 85 ? 89.800 24.401 2.990 1.00 11.87 86 PRO A O 1
ATOM 626 N N . VAL A 1 86 ? 89.163 22.287 2.616 1.00 12.55 87 VAL A N 1
ATOM 627 C CA . VAL A 1 86 ? 88.504 22.588 1.345 1.00 12.37 87 VAL A CA 1
ATOM 628 C C . VAL A 1 86 ? 87.007 22.380 1.446 1.00 12.68 87 VAL A C 1
ATOM 629 O O . VAL A 1 86 ? 86.547 21.437 2.086 1.00 13.08 87 VAL A O 1
ATOM 633 N N . ILE A 1 87 ? 86.249 23.262 0.805 1.00 13.48 88 ILE A N 1
ATOM 634 C CA . ILE A 1 87 ? 84.802 23.156 0.802 1.00 12.64 88 ILE A CA 1
ATOM 635 C C . ILE A 1 87 ? 84.317 23.138 -0.635 1.00 13.44 88 ILE A C 1
ATOM 636 O O . ILE A 1 87 ? 84.485 24.112 -1.365 1.00 15.17 88 ILE A O 1
ATOM 641 N N . LEU A 1 88 ? 83.722 22.023 -1.043 1.00 13.45 89 LEU A N 1
ATOM 642 C CA . LEU A 1 88 ? 83.202 21.897 -2.397 1.00 12.81 89 LEU A CA 1
ATOM 643 C C . LEU A 1 88 ? 81.798 22.460 -2.420 1.00 12.62 89 LEU A C 1
ATOM 644 O O . LEU A 1 88 ? 80.954 22.053 -1.636 1.00 15.74 89 LEU A O 1
ATOM 649 N N . VAL A 1 89 ? 81.553 23.412 -3.304 1.00 13.10 90 VAL A N 1
ATOM 650 C CA . VAL A 1 89 ? 80.226 23.988 -3.433 1.00 12.05 90 VAL A CA 1
ATOM 651 C C . VAL A 1 89 ? 79.689 23.469 -4.756 1.00 12.36 90 VAL A C 1
ATOM 652 O O . VAL A 1 89 ? 80.122 23.900 -5.821 1.00 12.20 90 VAL A O 1
ATOM 656 N N . ASP A 1 90 ? 78.764 22.518 -4.683 1.00 13.24 91 ASP A N 1
ATOM 657 C CA . ASP A 1 90 ? 78.189 21.928 -5.886 1.00 13.76 91 ASP A CA 1
ATOM 658 C C . ASP A 1 90 ? 76.901 22.614 -6.287 1.00 14.64 91 ASP A C 1
ATOM 659 O O . ASP A 1 90 ? 75.836 22.239 -5.811 1.00 14.58 91 ASP A O 1
ATOM 664 N N . ASN A 1 91 ? 76.994 23.615 -7.159 1.00 14.64 92 ASN A N 1
ATOM 665 C CA . ASN A 1 91 ? 75.803 24.332 -7.602 1.00 14.98 92 ASN A CA 1
ATOM 666 C C . ASN A 1 91 ? 75.249 23.795 -8.925 1.00 16.07 92 ASN A C 1
ATOM 667 O O . ASN A 1 91 ? 75.113 24.537 -9.899 1.00 16.13 92 ASN A O 1
ATOM 672 N N . THR A 1 92 ? 74.938 22.501 -8.950 1.00 15.46 93 THR A N 1
ATOM 673 C CA . THR A 1 92 ? 74.379 21.852 -10.138 1.00 14.71 93 THR A CA 1
ATOM 674 C C . THR A 1 92 ? 73.341 20.861 -9.642 1.00 14.78 93 THR A C 1
ATOM 675 O O . THR A 1 92 ? 73.109 20.758 -8.452 1.00 16.70 93 THR A O 1
ATOM 679 N N . SER A 1 93 ? 72.719 20.137 -10.561 1.00 16.55 94 SER A N 1
ATOM 680 C CA . SER A 1 93 ? 71.745 19.117 -10.203 1.00 17.19 94 SER A CA 1
ATOM 681 C C . SER A 1 93 ? 72.292 17.835 -10.821 1.00 17.19 94 SER A C 1
ATOM 682 O O . SER A 1 93 ? 71.540 16.951 -11.221 1.00 17.57 94 SER A O 1
ATOM 685 N N . SER A 1 94 ? 73.620 17.746 -10.872 1.00 16.74 95 SER A N 1
ATOM 686 C CA . SER A 1 94 ? 74.321 16.609 -11.479 1.00 16.97 95 SER A CA 1
ATOM 687 C C . SER A 1 94 ? 74.370 15.276 -10.729 1.00 16.98 95 SER A C 1
ATOM 688 O O . SER A 1 94 ? 74.859 15.174 -9.600 1.00 15.67 95 SER A O 1
ATOM 691 N N . ALA A 1 95 ? 73.881 14.239 -11.389 1.00 17.62 96 ALA A N 1
ATOM 692 C CA . ALA A 1 95 ? 73.898 12.915 -10.798 1.00 18.85 96 ALA A CA 1
ATOM 693 C C . ALA A 1 95 ? 75.377 12.507 -10.750 1.00 18.29 96 ALA A C 1
ATOM 694 O O . ALA A 1 95 ? 75.845 11.937 -9.765 1.00 19.24 96 ALA A O 1
ATOM 696 N N . TYR A 1 96 ? 76.104 12.829 -11.815 1.00 17.68 97 TYR A N 1
ATOM 697 C CA . TYR A 1 96 ? 77.533 12.536 -11.916 1.00 18.83 97 TYR A CA 1
ATOM 698 C C . TYR A 1 96 ? 78.299 13.072 -10.688 1.00 18.72 97 TYR A C 1
ATOM 699 O O . TYR A 1 96 ? 78.990 12.319 -10.000 1.00 17.15 97 TYR A O 1
ATOM 708 N N . ILE A 1 97 ? 78.178 14.379 -10.409 1.00 19.21 98 ILE A N 1
ATOM 709 C CA . ILE A 1 97 ? 78.848 14.963 -9.257 1.00 18.93 98 ILE A CA 1
ATOM 710 C C . ILE A 1 97 ? 78.367 14.282 -7.967 1.00 18.84 98 ILE A C 1
ATOM 711 O O . ILE A 1 97 ? 79.167 13.769 -7.198 1.00 20.30 98 ILE A O 1
ATOM 716 N N . ALA A 1 98 ? 77.055 14.259 -7.777 1.00 17.11 99 ALA A N 1
ATOM 717 C CA . ALA A 1 98 ? 76.485 13.627 -6.589 1.00 16.26 99 ALA A CA 1
ATOM 718 C C . ALA A 1 98 ? 77.081 12.235 -6.382 1.00 15.77 99 ALA A C 1
ATOM 719 O O . ALA A 1 98 ? 77.352 11.818 -5.256 1.00 16.23 99 ALA A O 1
ATOM 721 N N . GLY A 1 99 ? 77.284 11.521 -7.483 1.00 15.95 100 GLY A N 1
ATOM 722 C CA . GLY A 1 99 ? 77.851 10.192 -7.403 1.00 13.19 100 GLY A CA 1
ATOM 723 C C . GLY A 1 99 ? 79.251 10.203 -6.817 1.00 13.37 100 GLY A C 1
ATOM 724 O O . GLY A 1 99 ? 79.776 9.152 -6.445 1.00 13.33 100 GLY A O 1
ATOM 725 N N . PHE A 1 100 ? 79.869 11.376 -6.729 1.00 11.51 101 PHE A N 1
ATOM 726 C CA . PHE A 1 100 ? 81.222 11.446 -6.185 1.00 12.74 101 PHE A CA 1
ATOM 727 C C . PHE A 1 100 ? 81.308 11.973 -4.747 1.00 13.40 101 PHE A C 1
ATOM 728 O O . PHE A 1 100 ? 82.390 11.980 -4.145 1.00 13.76 101 PHE A O 1
ATOM 736 N N . TYR A 1 101 ? 80.174 12.392 -4.186 1.00 13.77 102 TYR A N 1
ATOM 737 C CA . TYR A 1 101 ? 80.169 12.940 -2.832 1.00 13.17 102 TYR A CA 1
ATOM 738 C C . TYR A 1 101 ? 80.987 12.116 -1.842 1.00 13.63 102 TYR A C 1
ATOM 739 O O . TYR A 1 101 ? 81.950 12.618 -1.255 1.00 15.52 102 TYR A O 1
ATOM 748 N N . THR A 1 102 ? 80.611 10.854 -1.673 1.00 13.27 103 THR A N 1
ATOM 749 C CA . THR A 1 102 ? 81.294 9.957 -0.758 1.00 15.74 103 THR A CA 1
ATOM 750 C C . THR A 1 102 ? 82.820 10.010 -0.900 1.00 14.39 103 THR A C 1
ATOM 751 O O . THR A 1 102 ? 83.534 10.022 0.099 1.00 13.91 103 THR A O 1
ATOM 755 N N . LYS A 1 103 ? 83.320 10.051 -2.133 1.00 14.02 104 LYS A N 1
ATOM 756 C CA . LYS A 1 103 ? 84.758 10.129 -2.331 1.00 12.82 104 LYS A CA 1
ATOM 757 C C . LYS A 1 103 ? 85.267 11.512 -1.902 1.00 12.60 104 LYS A C 1
ATOM 758 O O . LYS A 1 103 ? 86.382 11.636 -1.405 1.00 12.25 104 LYS A O 1
ATOM 764 N N . PHE A 1 104 ? 84.469 12.559 -2.081 1.00 12.84 105 PHE A N 1
ATOM 765 C CA . PHE A 1 104 ? 84.930 13.878 -1.633 1.00 13.74 105 PHE A CA 1
ATOM 766 C C . PHE A 1 104 ? 85.093 13.824 -0.119 1.00 13.42 105 PHE A C 1
ATOM 767 O O . PHE A 1 104 ? 86.139 14.162 0.433 1.00 12.75 105 PHE A O 1
ATOM 775 N N . VAL A 1 105 ? 84.025 13.399 0.538 1.00 13.98 106 VAL A N 1
ATOM 776 C CA . VAL A 1 105 ? 83.981 13.301 1.989 1.00 13.07 106 VAL A CA 1
ATOM 777 C C . VAL A 1 105 ? 85.121 12.446 2.532 1.00 15.27 106 VAL A C 1
ATOM 778 O O . VAL A 1 105 ? 85.817 12.826 3.475 1.00 14.70 106 VAL A O 1
ATOM 782 N N . GLU A 1 106 ? 85.322 11.290 1.920 1.00 16.53 107 GLU A N 1
ATOM 783 C CA . GLU A 1 106 ? 86.371 10.386 2.344 1.00 17.29 107 GLU A CA 1
ATOM 784 C C . GLU A 1 106 ? 87.766 10.991 2.169 1.00 15.85 107 GLU A C 1
ATOM 785 O O . GLU A 1 106 ? 88.722 10.510 2.760 1.00 15.58 107 GLU A O 1
ATOM 791 N N . ASN A 1 107 ? 87.881 12.028 1.342 1.00 14.03 108 ASN A N 1
ATOM 792 C CA . ASN A 1 107 ? 89.170 12.682 1.109 1.00 12.84 108 ASN A CA 1
ATOM 793 C C . ASN A 1 107 ? 89.263 13.958 1.957 1.00 11.94 108 ASN A C 1
ATOM 794 O O . ASN A 1 107 ? 90.104 14.838 1.716 1.00 11.87 108 ASN A O 1
ATOM 799 N N . GLY A 1 108 ? 88.373 14.049 2.940 1.00 10.03 109 GLY A N 1
ATOM 800 C CA . GLY A 1 108 ? 88.369 15.175 3.860 1.00 9.94 109 GLY A CA 1
ATOM 801 C C . GLY A 1 108 ? 87.915 16.500 3.301 1.00 10.98 109 GLY A C 1
ATOM 802 O O . GLY A 1 108 ? 88.266 17.544 3.838 1.00 11.79 109 GLY A O 1
ATOM 803 N N . ILE A 1 109 ? 87.130 16.463 2.233 1.00 11.41 110 ILE A N 1
ATOM 804 C CA . ILE A 1 109 ? 86.627 17.674 1.600 1.00 11.08 110 ILE A CA 1
ATOM 805 C C . ILE A 1 109 ? 85.146 17.818 1.943 1.00 11.54 110 ILE A C 1
ATOM 806 O O . ILE A 1 109 ? 84.359 16.906 1.682 1.00 11.21 110 ILE A O 1
ATOM 811 N N . SER A 1 110 ? 84.778 18.954 2.527 1.00 9.86 111 SER A N 1
ATOM 812 C CA . SER A 1 110 ? 83.397 19.226 2.890 1.00 10.02 111 SER A CA 1
ATOM 813 C C . SER A 1 110 ? 82.577 19.680 1.675 1.00 11.65 111 SER A C 1
ATOM 814 O O . SER A 1 110 ? 83.136 20.088 0.655 1.00 12.45 111 SER A O 1
ATOM 817 N N . ILE A 1 111 ? 81.253 19.616 1.794 1.00 12.24 112 ILE A N 1
ATOM 818 C CA . ILE A 1 111 ? 80.356 19.977 0.700 1.00 11.40 112 ILE A CA 1
ATOM 819 C C . ILE A 1 111 ? 79.185 20.861 1.128 1.00 12.51 112 ILE A C 1
ATOM 820 O O . ILE A 1 111 ? 78.527 20.592 2.132 1.00 12.67 112 ILE A O 1
ATOM 825 N N . ALA A 1 112 ? 78.928 21.909 0.353 1.00 12.72 113 ALA A N 1
ATOM 826 C CA . ALA A 1 112 ? 77.798 22.813 0.592 1.00 13.00 113 ALA A CA 1
ATOM 827 C C . ALA A 1 112 ? 77.085 22.753 -0.757 1.00 13.43 113 ALA A C 1
ATOM 828 O O . ALA A 1 112 ? 77.720 22.983 -1.786 1.00 13.28 113 ALA A O 1
ATOM 830 N N . THR A 1 113 ? 75.784 22.450 -0.764 1.00 13.42 114 THR A N 1
ATOM 831 C CA . THR A 1 113 ? 75.073 22.313 -2.030 1.00 13.29 114 THR A CA 1
ATOM 832 C C . THR A 1 113 ? 73.547 22.316 -1.983 1.00 15.08 114 THR A C 1
ATOM 833 O O . THR A 1 113 ? 72.935 22.039 -0.940 1.00 16.20 114 THR A O 1
ATOM 837 N N . PRO A 1 114 ? 72.916 22.638 -3.128 1.00 14.61 115 PRO A N 1
ATOM 838 C CA . PRO A 1 114 ? 71.464 22.682 -3.317 1.00 14.73 115 PRO A CA 1
ATOM 839 C C . PRO A 1 114 ? 71.060 21.494 -4.198 1.00 14.73 115 PRO A C 1
ATOM 840 O O . PRO A 1 114 ? 69.890 21.328 -4.554 1.00 15.16 115 PRO A O 1
ATOM 844 N N . ASN A 1 115 ? 72.055 20.688 -4.566 1.00 14.58 116 ASN A N 1
ATOM 845 C CA . ASN A 1 115 ? 71.860 19.506 -5.409 1.00 13.92 116 ASN A CA 1
ATOM 846 C C . ASN A 1 115 ? 71.156 18.427 -4.582 1.00 13.92 116 ASN A C 1
ATOM 847 O O . ASN A 1 115 ? 71.714 17.914 -3.612 1.00 12.25 116 ASN A O 1
ATOM 852 N N . LYS A 1 116 ? 69.931 18.080 -4.963 1.00 14.33 117 LYS A N 1
ATOM 853 C CA . LYS A 1 116 ? 69.171 17.073 -4.217 1.00 14.84 117 LYS A CA 1
ATOM 854 C C . LYS A 1 116 ? 69.588 15.628 -4.459 1.00 14.30 117 LYS A C 1
ATOM 855 O O . LYS A 1 116 ? 69.313 14.766 -3.635 1.00 12.21 117 LYS A O 1
ATOM 861 N N . LYS A 1 117 ? 70.258 15.373 -5.580 1.00 16.26 118 LYS A N 1
ATOM 862 C CA . LYS A 1 117 ? 70.671 14.021 -5.954 1.00 17.24 118 LYS A CA 1
ATOM 863 C C . LYS A 1 117 ? 71.205 13.086 -4.877 1.00 16.95 118 LYS A C 1
ATOM 864 O O . LYS A 1 117 ? 70.544 12.109 -4.532 1.00 18.66 118 LYS A O 1
ATOM 870 N N . ALA A 1 118 ? 72.396 13.378 -4.357 1.00 16.69 119 ALA A N 1
ATOM 871 C CA . ALA A 1 118 ? 73.043 12.509 -3.370 1.00 16.02 119 ALA A CA 1
ATOM 872 C C . ALA A 1 118 ? 72.260 12.309 -2.097 1.00 16.24 119 ALA A C 1
ATOM 873 O O . ALA A 1 118 ? 72.493 11.336 -1.380 1.00 16.18 119 ALA A O 1
ATOM 875 N N . PHE A 1 119 ? 71.341 13.224 -1.808 1.00 15.91 120 PHE A N 1
ATOM 876 C CA . PHE A 1 119 ? 70.528 13.117 -0.603 1.00 15.86 120 PHE A CA 1
ATOM 877 C C . PHE A 1 119 ? 69.194 12.407 -0.873 1.00 16.23 120 PHE A C 1
ATOM 878 O O . PHE A 1 119 ? 68.438 12.112 0.051 1.00 14.40 120 PHE A O 1
ATOM 886 N N . SER A 1 120 ? 68.901 12.130 -2.139 1.00 17.49 121 SER A N 1
ATOM 887 C CA . SER A 1 120 ? 67.659 11.438 -2.458 1.00 20.44 121 SER A CA 1
ATOM 888 C C . SER A 1 120 ? 67.850 10.194 -3.322 1.00 21.22 121 SER A C 1
ATOM 889 O O . SER A 1 120 ? 67.003 9.867 -4.144 1.00 20.12 121 SER A O 1
ATOM 892 N N . SER A 1 121 ? 68.973 9.508 -3.128 1.00 22.81 122 SER A N 1
ATOM 893 C CA . SER A 1 121 ? 69.242 8.282 -3.863 1.00 25.64 122 SER A CA 1
ATOM 894 C C . SER A 1 121 ? 69.386 7.127 -2.861 1.00 26.53 122 SER A C 1
ATOM 895 O O . SER A 1 121 ? 68.543 6.961 -1.983 1.00 26.68 122 SER A O 1
ATOM 898 N N . ASP A 1 122 ? 70.447 6.338 -3.003 1.00 27.58 123 ASP A N 1
ATOM 899 C CA . ASP A 1 122 ? 70.717 5.209 -2.119 1.00 28.86 123 ASP A CA 1
ATOM 900 C C . ASP A 1 122 ? 70.592 5.595 -0.660 1.00 28.08 123 ASP A C 1
ATOM 901 O O . ASP A 1 122 ? 70.898 6.720 -0.284 1.00 26.86 123 ASP A O 1
ATOM 906 N N . LEU A 1 123 ? 70.158 4.647 0.162 1.00 26.89 124 LEU A N 1
ATOM 907 C CA . LEU A 1 123 ? 70.028 4.886 1.585 1.00 26.39 124 LEU A CA 1
ATOM 908 C C . LEU A 1 123 ? 71.408 4.739 2.219 1.00 26.73 124 LEU A C 1
ATOM 909 O O . LEU A 1 123 ? 71.685 5.335 3.257 1.00 27.27 124 LEU A O 1
ATOM 914 N N . ALA A 1 124 ? 72.277 3.951 1.589 1.00 25.50 125 ALA A N 1
ATOM 915 C CA . ALA A 1 124 ? 73.632 3.761 2.106 1.00 25.69 125 ALA A CA 1
ATOM 916 C C . ALA A 1 124 ? 74.460 5.005 1.809 1.00 24.53 125 ALA A C 1
ATOM 917 O O . ALA A 1 124 ? 75.342 5.380 2.581 1.00 24.92 125 ALA A O 1
ATOM 919 N N . THR A 1 125 ? 74.179 5.632 0.673 1.00 24.51 126 THR A N 1
ATOM 920 C CA . THR A 1 125 ? 74.884 6.850 0.278 1.00 24.26 126 THR A CA 1
ATOM 921 C C . THR A 1 125 ? 74.606 7.896 1.354 1.00 24.09 126 THR A C 1
ATOM 922 O O . THR A 1 125 ? 75.516 8.559 1.857 1.00 22.73 126 THR A O 1
ATOM 926 N N . TRP A 1 126 ? 73.327 8.018 1.697 1.00 24.15 127 TRP A N 1
ATOM 927 C CA . TRP A 1 126 ? 72.868 8.955 2.704 1.00 23.42 127 TRP A CA 1
ATOM 928 C C . TRP A 1 126 ? 73.624 8.782 4.016 1.00 24.66 127 TRP A C 1
ATOM 929 O O . TRP A 1 126 ? 74.155 9.751 4.574 1.00 25.18 127 TRP A O 1
ATOM 940 N N . LYS A 1 127 ? 73.681 7.549 4.504 1.00 24.75 128 LYS A N 1
ATOM 941 C CA . LYS A 1 127 ? 74.371 7.267 5.753 1.00 26.23 128 LYS A CA 1
ATOM 942 C C . LYS A 1 127 ? 75.867 7.560 5.669 1.00 26.58 128 LYS A C 1
ATOM 943 O O . LYS A 1 127 ? 76.486 7.989 6.647 1.00 26.58 128 LYS A O 1
ATOM 949 N N . ALA A 1 128 ? 76.453 7.324 4.503 1.00 25.87 129 ALA A N 1
ATOM 950 C CA . ALA A 1 128 ? 77.872 7.567 4.336 1.00 25.64 129 ALA A CA 1
ATOM 951 C C . ALA A 1 128 ? 78.165 9.064 4.425 1.00 26.45 129 ALA A C 1
ATOM 952 O O . ALA A 1 128 ? 79.183 9.478 4.999 1.00 26.74 129 ALA A O 1
ATOM 954 N N . LEU A 1 129 ? 77.264 9.875 3.877 1.00 25.06 130 LEU A N 1
ATOM 955 C CA . LEU A 1 129 ? 77.432 11.325 3.890 1.00 25.40 130 LEU A CA 1
ATOM 956 C C . LEU A 1 129 ? 77.364 11.945 5.278 1.00 25.81 130 LEU A C 1
ATOM 957 O O . LEU A 1 129 ? 78.031 12.947 5.547 1.00 27.30 130 LEU A O 1
ATOM 962 N N . PHE A 1 130 ? 76.564 11.357 6.161 1.00 26.05 131 PHE A N 1
ATOM 963 C CA . PHE A 1 130 ? 76.416 11.901 7.508 1.00 26.66 131 PHE A CA 1
ATOM 964 C C . PHE A 1 130 ? 77.053 11.069 8.611 1.00 28.40 131 PHE A C 1
ATOM 965 O O . PHE A 1 130 ? 76.646 11.151 9.773 1.00 28.95 131 PHE A O 1
ATOM 973 N N . SER A 1 131 ? 78.063 10.285 8.247 1.00 29.55 132 SER A N 1
ATOM 974 C CA . SER A 1 131 ? 78.763 9.441 9.208 1.00 30.25 132 SER A CA 1
ATOM 975 C C . SER A 1 131 ? 79.645 10.279 10.138 1.00 29.87 132 SER A C 1
ATOM 976 O O . SER A 1 131 ? 79.782 9.984 11.330 1.00 31.42 132 SER A O 1
ATOM 979 N N . ASN A 1 132 ? 80.239 11.325 9.578 1.00 28.59 133 ASN A N 1
ATOM 980 C CA . ASN A 1 132 ? 81.128 12.221 10.313 1.00 28.17 133 ASN A CA 1
ATOM 981 C C . ASN A 1 132 ? 82.331 11.530 10.936 1.00 26.82 133 ASN A C 1
ATOM 982 O O . ASN A 1 132 ? 82.742 11.874 12.041 1.00 28.30 133 ASN A O 1
ATOM 987 N N . LYS A 1 133 ? 82.892 10.549 10.233 1.00 24.86 134 LYS A N 1
ATOM 988 C CA . LYS A 1 133 ? 84.076 9.855 10.725 1.00 23.54 134 LYS A CA 1
ATOM 989 C C . LYS A 1 133 ? 85.166 10.918 10.855 1.00 22.07 134 LYS A C 1
ATOM 990 O O . LYS A 1 133 ? 85.114 11.957 10.194 1.00 22.22 134 LYS A O 1
ATOM 996 N N . PRO A 1 134 ? 86.171 10.675 11.703 1.00 20.63 135 PRO A N 1
ATOM 997 C CA . PRO A 1 134 ? 87.238 11.670 11.867 1.00 18.98 135 PRO A CA 1
ATOM 998 C C . PRO A 1 134 ? 87.867 12.153 10.554 1.00 18.15 135 PRO A C 1
ATOM 999 O O . PRO A 1 134 ? 88.097 11.365 9.634 1.00 18.79 135 PRO A O 1
ATOM 1003 N N . THR A 1 135 ? 88.136 13.458 10.501 1.00 16.35 136 THR A N 1
ATOM 1004 C CA . THR A 1 135 ? 88.754 14.155 9.366 1.00 15.41 136 THR A CA 1
ATOM 1005 C C . THR A 1 135 ? 87.931 14.248 8.090 1.00 15.00 136 THR A C 1
ATOM 1006 O O . THR A 1 135 ? 88.250 15.057 7.215 1.00 14.33 136 THR A O 1
ATOM 1010 N N . ASN A 1 136 ? 86.883 13.439 7.969 1.00 14.06 137 ASN A N 1
ATOM 1011 C CA . ASN A 1 136 ? 86.064 13.488 6.762 1.00 14.94 137 ASN A CA 1
ATOM 1012 C C . ASN A 1 136 ? 85.331 14.823 6.639 1.00 15.44 137 ASN A C 1
ATOM 1013 O O . ASN A 1 136 ? 85.038 15.481 7.646 1.00 15.80 137 ASN A O 1
ATOM 1018 N N . GLY A 1 137 ? 85.042 15.221 5.399 1.00 15.89 138 GLY A N 1
ATOM 1019 C CA . GLY A 1 137 ? 84.342 16.469 5.160 1.00 15.35 138 GLY A CA 1
ATOM 1020 C C . GLY A 1 137 ? 82.914 16.486 5.684 1.00 15.95 138 GLY A C 1
ATOM 1021 O O . GLY A 1 137 ? 82.257 15.439 5.797 1.00 15.89 138 GLY A O 1
ATOM 1022 N N . PHE A 1 138 ? 82.435 17.679 6.031 1.00 16.34 139 PHE A N 1
ATOM 1023 C CA . PHE A 1 138 ? 81.070 17.843 6.529 1.00 15.17 139 PHE A CA 1
ATOM 1024 C C . PHE A 1 138 ? 80.197 18.166 5.333 1.00 14.40 139 PHE A C 1
ATOM 1025 O O . PHE A 1 138 ? 80.604 18.923 4.460 1.00 16.07 139 PHE A O 1
ATOM 1033 N N . VAL A 1 139 ? 79.005 17.585 5.292 1.00 13.09 140 VAL A N 1
ATOM 1034 C CA . VAL A 1 139 ? 78.081 17.792 4.191 1.00 12.79 140 VAL A CA 1
ATOM 1035 C C . VAL A 1 139 ? 76.863 18.618 4.602 1.00 13.78 140 VAL A C 1
ATOM 1036 O O . VAL A 1 139 ? 76.089 18.204 5.462 1.00 14.70 140 VAL A O 1
ATOM 1040 N N . TYR A 1 140 ? 76.685 19.776 3.978 1.00 12.55 141 TYR A N 1
ATOM 1041 C CA . TYR A 1 140 ? 75.545 20.635 4.282 1.00 12.43 141 TYR A CA 1
ATOM 1042 C C . TYR A 1 140 ? 74.684 20.791 3.040 1.00 12.57 141 TYR A C 1
ATOM 1043 O O . TYR A 1 140 ? 75.193 21.027 1.946 1.00 11.30 141 TYR A O 1
ATOM 1052 N N . HIS A 1 141 ? 73.374 20.655 3.212 1.00 13.82 142 HIS A N 1
ATOM 1053 C CA . HIS A 1 141 ? 72.466 20.742 2.082 1.00 14.85 142 HIS A CA 1
ATOM 1054 C C . HIS A 1 141 ? 71.184 21.511 2.368 1.00 14.93 142 HIS A C 1
ATOM 1055 O O . HIS A 1 141 ? 70.092 21.113 1.939 1.00 15.08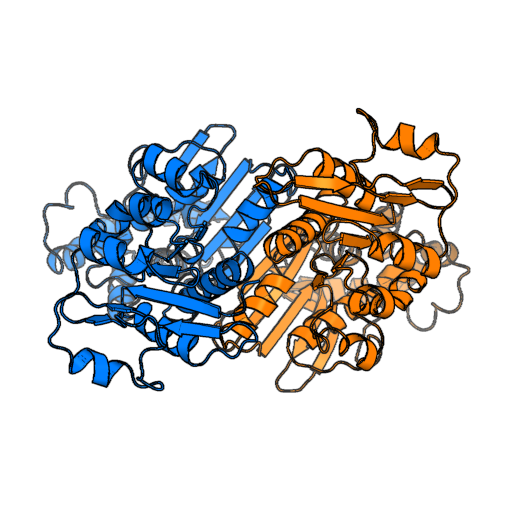 142 HIS A O 1
ATOM 1062 N N . GLU A 1 142 ? 71.329 22.621 3.077 1.00 14.42 143 GLU A N 1
ATOM 1063 C CA . GLU A 1 142 ? 70.200 23.475 3.429 1.00 14.44 143 GLU A CA 1
ATOM 1064 C C . GLU A 1 142 ? 69.278 23.803 2.259 1.00 13.86 143 GLU A C 1
ATOM 1065 O O . GLU A 1 142 ? 68.059 23.668 2.361 1.00 13.20 143 GLU A O 1
ATOM 1071 N N . ALA A 1 143 ? 69.867 24.239 1.152 1.00 12.36 144 ALA A N 1
ATOM 1072 C CA . ALA A 1 143 ? 69.101 24.634 -0.018 1.00 11.84 144 ALA A CA 1
ATOM 1073 C C . ALA A 1 143 ? 68.410 23.506 -0.796 1.00 11.66 144 ALA A C 1
ATOM 1074 O O . ALA A 1 143 ? 67.741 23.767 -1.788 1.00 9.57 144 ALA A O 1
ATOM 1076 N N . THR A 1 144 ? 68.564 22.260 -0.359 1.00 13.51 145 THR A N 1
ATOM 1077 C CA . THR A 1 144 ? 67.910 21.145 -1.052 1.00 13.95 145 THR A CA 1
ATOM 1078 C C . THR A 1 144 ? 66.399 21.161 -0.843 1.00 14.83 145 THR A C 1
ATOM 1079 O O . THR A 1 144 ? 65.657 20.652 -1.679 1.00 16.79 145 THR A O 1
ATOM 1083 N N . VAL A 1 145 ? 65.942 21.727 0.274 1.00 14.80 146 VAL A N 1
ATOM 1084 C CA . VAL A 1 145 ? 64.506 21.821 0.542 1.00 16.14 146 VAL A CA 1
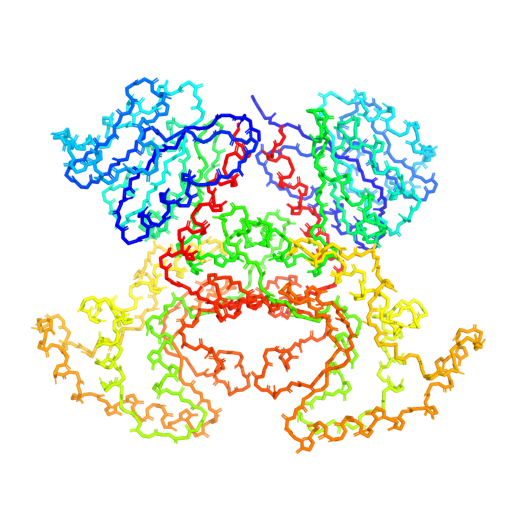ATOM 1085 C C . VAL A 1 145 ? 64.149 23.137 1.258 1.00 16.60 146 VAL A C 1
ATOM 1086 O O . VAL A 1 145 ? 64.491 23.362 2.419 1.00 17.50 146 VAL A O 1
ATOM 1090 N N . GLY A 1 146 ? 63.482 24.020 0.526 1.00 15.77 147 GLY A N 1
ATOM 1091 C CA . GLY A 1 146 ? 63.103 25.303 1.081 1.00 16.38 147 GLY A CA 1
ATOM 1092 C C . GLY A 1 146 ? 64.092 26.417 0.768 1.00 16.02 147 GLY A C 1
ATOM 1093 O O . GLY A 1 146 ? 64.087 27.463 1.420 1.00 15.89 147 GLY A O 1
ATOM 1094 N N . ALA A 1 147 ? 64.946 26.199 -0.225 1.00 16.21 148 ALA A N 1
ATOM 1095 C CA . ALA A 1 147 ? 65.933 27.204 -0.610 1.00 14.84 148 ALA A CA 1
ATOM 1096 C C . ALA A 1 147 ? 66.722 27.709 0.603 1.00 15.59 148 ALA A C 1
ATOM 1097 O O . ALA A 1 147 ? 67.416 26.934 1.247 1.00 15.77 148 ALA A O 1
ATOM 1099 N N . GLY A 1 148 ? 66.606 28.996 0.922 1.00 15.14 149 GLY A N 1
ATOM 1100 C CA . GLY A 1 148 ? 67.346 29.533 2.050 1.00 14.45 149 GLY A CA 1
ATOM 1101 C C . GLY A 1 148 ? 66.626 29.652 3.387 1.00 14.17 149 GLY A C 1
ATOM 1102 O O . GLY A 1 148 ? 67.123 30.315 4.292 1.00 11.77 149 GLY A O 1
ATOM 1103 N N . LEU A 1 149 ? 65.461 29.026 3.526 1.00 14.33 150 LEU A N 1
ATOM 1104 C CA . LEU A 1 149 ? 64.733 29.092 4.784 1.00 14.06 150 LEU A CA 1
ATOM 1105 C C . LEU A 1 149 ? 65.466 28.217 5.802 1.00 14.66 150 LEU A C 1
ATOM 1106 O O . LEU A 1 149 ? 66.104 27.233 5.441 1.00 15.76 150 LEU A O 1
ATOM 1111 N N . PRO A 1 150 ? 65.399 28.574 7.089 1.00 13.12 151 PRO A N 1
ATOM 1112 C CA . PRO A 1 150 ? 66.082 27.780 8.107 1.00 13.51 151 PRO A CA 1
ATOM 1113 C C . PRO A 1 150 ? 65.230 26.573 8.474 1.00 14.53 151 PRO A C 1
ATOM 1114 O O . PRO A 1 150 ? 64.478 26.608 9.451 1.00 14.87 151 PRO A O 1
ATOM 1118 N N . ILE A 1 151 ? 65.370 25.506 7.693 1.00 13.16 152 ILE A N 1
ATOM 1119 C CA . ILE A 1 151 ? 64.587 24.296 7.892 1.00 12.49 152 ILE A CA 1
ATOM 1120 C C . ILE A 1 151 ? 65.399 23.077 8.318 1.00 12.29 152 ILE A C 1
ATOM 1121 O O . ILE A 1 151 ? 65.203 22.533 9.409 1.00 13.53 152 ILE A O 1
ATOM 1126 N N . ILE A 1 152 ? 66.308 22.649 7.453 1.00 11.19 153 ILE A N 1
ATOM 1127 C CA . ILE A 1 152 ? 67.130 21.487 7.726 1.00 9.23 153 ILE A CA 1
ATOM 1128 C C . ILE A 1 152 ? 68.053 21.689 8.923 1.00 9.25 153 ILE A C 1
ATOM 1129 O O . ILE A 1 152 ? 68.186 20.803 9.763 1.00 9.19 153 ILE A O 1
ATOM 1134 N N . SER A 1 153 ? 68.693 22.845 9.007 1.00 9.36 154 SER A N 1
ATOM 1135 C CA . SER A 1 153 ? 69.555 23.126 10.139 1.00 11.30 154 SER A CA 1
ATOM 1136 C C . SER A 1 153 ? 68.715 23.086 11.418 1.00 12.39 154 SER A C 1
ATOM 1137 O O . SER A 1 153 ? 69.132 22.547 12.425 1.00 13.50 154 SER A O 1
ATOM 1140 N N . PHE A 1 154 ? 67.512 23.641 11.371 1.00 13.92 155 PHE A N 1
ATOM 1141 C CA . PHE A 1 154 ? 66.646 23.636 12.544 1.00 13.91 155 PHE A CA 1
ATOM 1142 C C . PHE A 1 154 ? 66.277 22.203 12.961 1.00 14.67 155 PHE A C 1
ATOM 1143 O O . PHE A 1 154 ? 66.288 21.870 14.157 1.00 14.73 155 PHE A O 1
ATOM 1151 N N . LEU A 1 155 ? 65.938 21.361 11.983 1.00 14.47 156 LEU A N 1
ATOM 1152 C CA . LEU A 1 155 ? 65.586 19.971 12.263 1.00 14.24 156 LEU A CA 1
ATOM 1153 C C . LEU A 1 155 ? 66.780 19.238 12.874 1.00 16.22 156 LEU A C 1
ATOM 1154 O O . LEU A 1 155 ? 66.665 18.592 13.923 1.00 16.42 156 LEU A O 1
ATOM 1159 N N . ARG A 1 156 ? 67.933 19.347 12.226 1.00 16.21 157 ARG A N 1
ATOM 1160 C CA . ARG A 1 156 ? 69.131 18.685 12.730 1.00 17.24 157 ARG A CA 1
ATOM 1161 C C . ARG A 1 156 ? 69.506 19.148 14.145 1.00 16.00 157 ARG A C 1
ATOM 1162 O O . ARG A 1 156 ? 69.898 18.343 14.987 1.00 13.02 157 ARG A O 1
ATOM 1170 N N . GLU A 1 157 ? 69.370 20.441 14.411 1.00 15.17 158 GLU A N 1
ATOM 1171 C CA . GLU A 1 157 ? 69.704 20.970 15.727 1.00 15.59 158 GLU A CA 1
ATOM 1172 C C . GLU A 1 157 ? 68.777 20.349 16.781 1.00 15.81 158 GLU A C 1
ATOM 1173 O O . GLU A 1 157 ? 69.214 19.834 17.817 1.00 16.24 158 GLU A O 1
ATOM 1179 N N . ILE A 1 158 ? 67.486 20.430 16.491 1.00 15.77 159 ILE A N 1
ATOM 1180 C CA . ILE A 1 158 ? 66.429 19.900 17.335 1.00 17.05 159 ILE A CA 1
ATOM 1181 C C . ILE A 1 158 ? 66.681 18.416 17.658 1.00 15.05 159 ILE A C 1
ATOM 1182 O O . ILE A 1 158 ? 66.732 18.036 18.827 1.00 16.38 159 ILE A O 1
ATOM 1187 N N . ILE A 1 159 ? 66.857 17.591 16.627 1.00 14.11 160 ILE A N 1
ATOM 1188 C CA . ILE A 1 159 ? 67.112 16.165 16.812 1.00 14.34 160 ILE A CA 1
ATOM 1189 C C . ILE A 1 159 ? 68.374 15.937 17.659 1.00 15.41 160 ILE A C 1
ATOM 1190 O O . ILE A 1 159 ? 68.401 15.040 18.492 1.00 15.53 160 ILE A O 1
ATOM 1195 N N . GLN A 1 160 ? 69.419 16.737 17.449 1.00 14.87 161 GLN A N 1
ATOM 1196 C CA . GLN A 1 160 ? 70.644 16.576 18.236 1.00 16.01 161 GLN A CA 1
ATOM 1197 C C . GLN A 1 160 ? 70.410 16.748 19.736 1.00 15.73 161 GLN A C 1
ATOM 1198 O O . GLN A 1 160 ? 70.986 16.013 20.543 1.00 14.95 161 GLN A O 1
ATOM 1204 N N . THR A 1 161 ? 69.580 17.727 20.108 1.00 14.33 162 THR A N 1
ATOM 1205 C CA . THR A 1 161 ? 69.301 17.990 21.518 1.00 13.09 162 THR A CA 1
ATOM 1206 C C . THR A 1 161 ? 68.386 16.954 22.146 1.00 13.08 162 THR A C 1
ATOM 1207 O O . THR A 1 161 ? 68.172 16.983 23.353 1.00 13.60 162 THR A O 1
ATOM 1211 N N . GLY A 1 162 ? 67.824 16.060 21.330 1.00 13.67 163 GLY A N 1
ATOM 1212 C CA . GLY A 1 162 ? 66.941 15.030 21.861 1.00 13.28 163 GLY A CA 1
ATOM 1213 C C . GLY A 1 162 ? 65.480 15.117 21.449 1.00 14.79 163 GLY A C 1
ATOM 1214 O O . GLY A 1 162 ? 64.668 14.270 21.828 1.00 16.79 163 GLY A O 1
ATOM 1215 N N . ASP A 1 163 ? 65.118 16.134 20.683 1.00 14.39 164 ASP A N 1
ATOM 1216 C CA . ASP A 1 163 ? 63.730 16.248 20.258 1.00 14.59 164 ASP A CA 1
ATOM 1217 C C . ASP A 1 163 ? 63.454 15.169 19.214 1.00 15.28 164 ASP A C 1
ATOM 1218 O O . ASP A 1 163 ? 64.385 14.646 18.594 1.00 13.87 164 ASP A O 1
ATOM 1223 N N . GLU A 1 164 ? 62.182 14.832 19.019 1.00 14.79 165 GLU A N 1
ATOM 1224 C CA . GLU A 1 164 ? 61.837 13.808 18.053 1.00 18.46 165 GLU A CA 1
ATOM 1225 C C . GLU A 1 164 ? 60.706 14.249 17.153 1.00 19.67 165 GLU A C 1
ATOM 1226 O O . GLU A 1 164 ? 59.635 14.659 17.628 1.00 20.56 165 GLU A O 1
ATOM 1232 N N . VAL A 1 165 ? 60.952 14.158 15.849 1.00 18.60 166 VAL A N 1
ATOM 1233 C CA . VAL A 1 165 ? 59.959 14.535 14.858 1.00 18.55 166 VAL A CA 1
ATOM 1234 C C . VAL A 1 165 ? 58.858 13.491 14.858 1.00 18.73 166 VAL A C 1
ATOM 1235 O O . VAL A 1 165 ? 59.117 12.293 14.997 1.00 17.56 166 VAL A O 1
ATOM 1239 N N . GLU A 1 166 ? 57.629 13.964 14.708 1.00 20.12 167 GLU A N 1
ATOM 1240 C CA . GLU A 1 166 ? 56.470 13.095 14.684 1.00 20.28 167 GLU A CA 1
ATOM 1241 C C . GLU A 1 166 ? 55.702 13.290 13.389 1.00 19.45 167 GLU A C 1
ATOM 1242 O O . GLU A 1 166 ? 55.315 12.316 12.738 1.00 20.23 167 GLU A O 1
ATOM 1248 N N . LYS A 1 167 ? 55.488 14.543 13.009 1.00 16.95 168 LYS A N 1
ATOM 1249 C CA . LYS A 1 167 ? 54.755 14.823 11.783 1.00 18.14 168 LYS A CA 1
ATOM 1250 C C . LYS A 1 167 ? 55.225 16.077 11.079 1.00 16.59 168 LYS A C 1
ATOM 1251 O O . LYS A 1 167 ? 55.466 17.107 11.704 1.00 16.59 168 LYS A O 1
ATOM 1257 N N . ILE A 1 168 ? 55.343 15.982 9.767 1.00 15.48 169 ILE A N 1
ATOM 1258 C CA . ILE A 1 168 ? 55.744 17.114 8.958 1.00 17.01 169 ILE A CA 1
ATOM 1259 C C . ILE A 1 168 ? 54.891 17.116 7.712 1.00 16.99 169 ILE A C 1
ATOM 1260 O O . ILE A 1 168 ? 54.529 16.069 7.197 1.00 14.76 169 ILE A O 1
ATOM 1265 N N . GLU A 1 169 ? 54.565 18.308 7.241 1.00 19.35 170 GLU A N 1
ATOM 1266 C CA . GLU A 1 169 ? 53.812 18.457 6.015 1.00 20.80 170 GLU A CA 1
ATOM 1267 C C . GLU A 1 169 ? 54.199 19.811 5.463 1.00 19.27 170 GLU A C 1
ATOM 1268 O O . GLU A 1 169 ? 54.487 20.736 6.222 1.00 17.05 170 GLU A O 1
ATOM 1274 N N . GLY A 1 170 ? 54.233 19.922 4.142 1.00 18.38 171 GLY A N 1
ATOM 1275 C CA . GLY A 1 170 ? 54.602 21.188 3.546 1.00 17.87 171 GLY A CA 1
ATOM 1276 C C . GLY A 1 170 ? 54.457 21.260 2.046 1.00 17.77 171 GLY A C 1
ATOM 1277 O O . GLY A 1 170 ? 54.182 20.255 1.380 1.00 15.77 171 GLY A O 1
ATOM 1278 N N . ILE A 1 171 ? 54.634 22.479 1.535 1.00 17.44 172 ILE A N 1
ATOM 1279 C CA . ILE A 1 171 ? 54.563 22.796 0.109 1.00 16.93 172 ILE A CA 1
ATOM 1280 C C . ILE A 1 171 ? 56.007 23.118 -0.243 1.00 17.10 172 ILE A C 1
ATOM 1281 O O . ILE A 1 171 ? 56.498 24.207 0.052 1.00 16.92 172 ILE A O 1
ATOM 1286 N N . PHE A 1 172 ? 56.694 22.155 -0.851 1.00 17.24 173 PHE A N 1
ATOM 1287 C CA . PHE A 1 172 ? 58.104 22.333 -1.171 1.00 17.83 173 PHE A CA 1
ATOM 1288 C C . PHE A 1 172 ? 58.401 22.683 -2.629 1.00 17.68 173 PHE A C 1
ATOM 1289 O O . PHE A 1 172 ? 59.550 22.654 -3.066 1.00 16.99 173 PHE A O 1
ATOM 1297 N N . SER A 1 173 ? 57.359 23.027 -3.376 1.00 17.74 174 SER A N 1
ATOM 1298 C CA . SER A 1 173 ? 57.513 23.408 -4.772 1.00 17.16 174 SER A CA 1
ATOM 1299 C C . SER A 1 173 ? 56.973 24.812 -5.038 1.00 18.28 174 SER A C 1
ATOM 1300 O O . SER A 1 173 ? 55.776 25.059 -4.889 1.00 19.24 174 SER A O 1
ATOM 1303 N N . GLY A 1 174 ? 57.852 25.727 -5.432 1.00 17.27 175 GLY A N 1
ATOM 1304 C CA . GLY A 1 174 ? 57.424 27.083 -5.712 1.00 17.63 175 GLY A CA 1
ATOM 1305 C C . GLY A 1 174 ? 56.479 27.162 -6.907 1.00 19.92 175 GLY A C 1
ATOM 1306 O O . GLY A 1 174 ? 55.569 27.997 -6.936 1.00 18.70 175 GLY A O 1
ATOM 1307 N N . THR A 1 175 ? 56.692 26.296 -7.896 1.00 18.63 176 THR A N 1
ATOM 1308 C CA . THR A 1 175 ? 55.858 26.285 -9.091 1.00 19.59 176 THR A CA 1
ATOM 1309 C C . THR A 1 175 ? 54.465 25.715 -8.803 1.00 19.70 176 THR A C 1
ATOM 1310 O O . THR A 1 175 ? 53.460 26.237 -9.291 1.00 19.21 176 THR A O 1
ATOM 1314 N N . LEU A 1 176 ? 54.410 24.645 -8.013 1.00 19.97 177 LEU A N 1
ATOM 1315 C CA . LEU A 1 176 ? 53.140 24.005 -7.668 1.00 20.59 177 LEU A CA 1
ATOM 1316 C C . LEU A 1 176 ? 52.340 24.818 -6.649 1.00 20.94 177 LEU A C 1
ATOM 1317 O O . LEU A 1 176 ? 51.113 24.781 -6.636 1.00 21.48 177 LEU A O 1
ATOM 1322 N N . SER A 1 177 ? 53.047 25.551 -5.798 1.00 21.09 178 SER A N 1
ATOM 1323 C CA . SER A 1 177 ? 52.412 26.397 -4.802 1.00 22.49 178 SER A CA 1
ATOM 1324 C C . SER A 1 177 ? 51.738 27.547 -5.547 1.00 23.02 178 SER A C 1
ATOM 1325 O O . SER A 1 177 ? 50.605 27.927 -5.247 1.00 24.00 178 SER A O 1
ATOM 1328 N N . TYR A 1 178 ? 52.452 28.103 -6.518 1.00 22.92 179 TYR A N 1
ATOM 1329 C CA . TYR A 1 178 ? 51.924 29.200 -7.307 1.00 23.94 179 TYR A CA 1
ATOM 1330 C C . TYR A 1 178 ? 50.645 28.756 -8.023 1.00 24.54 179 TYR A C 1
ATOM 1331 O O . TYR A 1 178 ? 49.592 29.390 -7.900 1.00 24.54 179 TYR A O 1
ATOM 1340 N N . ILE A 1 179 ? 50.755 27.659 -8.767 1.00 23.23 180 ILE A N 1
ATOM 1341 C CA . ILE A 1 179 ? 49.636 27.108 -9.517 1.00 22.43 180 ILE A CA 1
ATOM 1342 C C . ILE A 1 179 ? 48.404 26.891 -8.646 1.00 22.42 180 ILE A C 1
ATOM 1343 O O . ILE A 1 179 ? 47.311 27.332 -8.993 1.00 22.92 180 ILE A O 1
ATOM 1348 N N . PHE A 1 180 ? 48.573 26.231 -7.508 1.00 22.91 181 PHE A N 1
ATOM 1349 C CA . PHE A 1 180 ? 47.434 25.983 -6.635 1.00 23.51 181 PHE A CA 1
ATOM 1350 C C . PHE A 1 180 ? 46.906 27.209 -5.920 1.00 24.11 181 PHE A C 1
ATOM 1351 O O . PHE A 1 180 ? 45.707 27.307 -5.694 1.00 25.28 181 PHE A O 1
ATOM 1359 N N . ASN A 1 181 ? 47.784 28.139 -5.557 1.00 25.52 182 ASN A N 1
ATOM 1360 C CA . ASN A 1 181 ? 47.334 29.353 -4.887 1.00 26.67 182 ASN A CA 1
ATOM 1361 C C . ASN A 1 181 ? 46.444 30.127 -5.854 1.00 27.32 182 ASN A C 1
ATOM 1362 O O . ASN A 1 181 ? 45.575 30.894 -5.437 1.00 27.97 182 ASN A O 1
ATOM 1367 N N . GLU A 1 182 ? 46.672 29.914 -7.147 1.00 27.38 183 GLU A N 1
ATOM 1368 C CA . GLU A 1 182 ? 45.897 30.566 -8.196 1.00 27.69 183 GLU A CA 1
ATOM 1369 C C . GLU A 1 182 ? 44.666 29.734 -8.556 1.00 28.26 183 GLU A C 1
ATOM 1370 O O . GLU A 1 182 ? 43.553 30.252 -8.665 1.00 27.91 183 GLU A O 1
ATOM 1376 N N . PHE A 1 183 ? 44.890 28.438 -8.740 1.00 29.06 184 PHE A N 1
ATOM 1377 C CA . PHE A 1 183 ? 43.844 27.487 -9.104 1.00 30.18 184 PHE A CA 1
ATOM 1378 C C . PHE A 1 183 ? 42.796 27.232 -8.031 1.00 31.18 184 PHE A C 1
ATOM 1379 O O . PHE A 1 183 ? 41.644 26.945 -8.344 1.00 31.38 184 PHE A O 1
ATOM 1387 N N . SER A 1 184 ? 43.189 27.315 -6.768 1.00 32.83 185 SER A N 1
ATOM 1388 C CA . SER A 1 184 ? 42.249 27.055 -5.691 1.00 35.05 185 SER A CA 1
ATOM 1389 C C . SER A 1 184 ? 42.340 28.093 -4.579 1.00 36.77 185 SER A C 1
ATOM 1390 O O . SER A 1 184 ? 43.305 28.118 -3.812 1.00 35.32 185 SER A O 1
ATOM 1393 N N . THR A 1 185 ? 41.319 28.943 -4.499 1.00 39.32 186 THR A N 1
ATOM 1394 C CA . THR A 1 185 ? 41.261 29.994 -3.493 1.00 42.57 186 THR A CA 1
ATOM 1395 C C . THR A 1 185 ? 40.047 29.808 -2.588 1.00 45.73 186 THR A C 1
ATOM 1396 O O . THR A 1 185 ? 39.288 28.846 -2.740 1.00 46.16 186 THR A O 1
ATOM 1400 N N . SER A 1 186 ? 39.874 30.729 -1.641 1.00 48.75 187 SER A N 1
ATOM 1401 C CA . SER A 1 186 ? 38.736 30.686 -0.726 1.00 51.57 187 SER A CA 1
ATOM 1402 C C . SER A 1 186 ? 37.511 31.051 -1.551 1.00 52.73 187 SER A C 1
ATOM 1403 O O . SER A 1 186 ? 36.512 30.331 -1.560 1.00 52.59 187 SER A O 1
ATOM 1406 N N . GLN A 1 187 ? 37.602 32.181 -2.244 1.00 54.62 188 GLN A N 1
ATOM 1407 C CA . GLN A 1 187 ? 36.521 32.635 -3.107 1.00 56.14 188 GLN A CA 1
ATOM 1408 C C . GLN A 1 187 ? 36.281 31.547 -4.136 1.00 56.12 188 GLN A C 1
ATOM 1409 O O . GLN A 1 187 ? 37.229 30.961 -4.654 1.00 55.63 188 GLN A O 1
ATOM 1415 N N . ALA A 1 188 ? 35.021 31.275 -4.441 1.00 56.16 189 ALA A N 1
ATOM 1416 C CA . ALA A 1 188 ? 34.732 30.276 -5.451 1.00 56.10 189 ALA A CA 1
ATOM 1417 C C . ALA A 1 188 ? 35.054 30.953 -6.781 1.00 55.58 189 ALA A C 1
ATOM 1418 O O . ALA A 1 188 ? 34.688 32.112 -6.998 1.00 55.47 189 ALA A O 1
ATOM 1420 N N . ASN A 1 189 ? 35.767 30.247 -7.650 1.00 54.72 190 ASN A N 1
ATOM 1421 C CA . ASN A 1 189 ? 36.129 30.779 -8.964 1.00 54.26 190 ASN A CA 1
ATOM 1422 C C . ASN A 1 189 ? 36.190 29.611 -9.932 1.00 53.31 190 ASN A C 1
ATOM 1423 O O . ASN A 1 189 ? 36.521 28.496 -9.533 1.00 54.69 190 ASN A O 1
ATOM 1428 N N . ASP A 1 190 ? 35.873 29.850 -11.199 1.00 51.34 191 ASP A N 1
ATOM 1429 C CA . ASP A 1 190 ? 35.911 28.759 -12.161 1.00 49.73 191 ASP A CA 1
ATOM 1430 C C . ASP A 1 190 ? 37.167 28.757 -13.033 1.00 47.55 191 ASP A C 1
ATOM 1431 O O . ASP A 1 190 ? 37.102 28.485 -14.232 1.00 47.38 191 ASP A O 1
ATOM 1436 N N . VAL A 1 191 ? 38.311 29.053 -12.421 1.00 44.90 192 VAL A N 1
ATOM 1437 C CA . VAL A 1 191 ? 39.583 29.060 -13.137 1.00 42.25 192 VAL A CA 1
ATOM 1438 C C . VAL A 1 191 ? 39.976 27.612 -13.437 1.00 40.82 192 VAL A C 1
ATOM 1439 O O . VAL A 1 191 ? 39.803 26.727 -12.598 1.00 41.00 192 VAL A O 1
ATOM 1443 N N . LYS A 1 192 ? 40.490 27.373 -14.639 1.00 39.47 193 LYS A N 1
ATOM 1444 C CA . LYS A 1 192 ? 40.900 26.032 -15.048 1.00 37.44 193 LYS A CA 1
ATOM 1445 C C . LYS A 1 192 ? 42.368 25.753 -14.738 1.00 35.30 193 LYS A C 1
ATOM 1446 O O . LYS A 1 192 ? 43.214 26.644 -14.803 1.00 34.29 193 LYS A O 1
ATOM 1452 N N . PHE A 1 193 ? 42.662 24.500 -14.415 1.00 32.94 194 PHE A N 1
ATOM 1453 C CA . PHE A 1 193 ? 44.018 24.091 -14.096 1.00 31.78 194 PHE A CA 1
ATOM 1454 C C . PHE A 1 193 ? 44.961 24.329 -15.272 1.00 31.82 194 PHE A C 1
ATOM 1455 O O . PHE A 1 193 ? 46.082 24.809 -15.096 1.00 31.27 194 PHE A O 1
ATOM 1463 N N . SER A 1 194 ? 44.504 23.995 -16.473 1.00 31.71 195 SER A N 1
ATOM 1464 C CA . SER A 1 194 ? 45.318 24.167 -17.671 1.00 32.41 195 SER A CA 1
ATOM 1465 C C . SER A 1 194 ? 45.686 25.630 -17.918 1.00 32.69 195 SER A C 1
ATOM 1466 O O . SER A 1 194 ? 46.799 25.932 -18.362 1.00 32.19 195 SER A O 1
ATOM 1469 N N . ASP A 1 195 ? 44.752 26.533 -17.626 1.00 32.58 196 ASP A N 1
ATOM 1470 C CA . ASP A 1 195 ? 44.992 27.958 -17.813 1.00 32.45 196 ASP A CA 1
ATOM 1471 C C . ASP A 1 195 ? 46.074 28.435 -16.852 1.00 32.01 196 ASP A C 1
ATOM 1472 O O . ASP A 1 195 ? 47.017 29.126 -17.258 1.00 31.83 196 ASP A O 1
ATOM 1477 N N . VAL A 1 196 ? 45.942 28.068 -15.578 1.00 29.98 197 VAL A N 1
ATOM 1478 C CA . VAL A 1 196 ? 46.927 28.466 -14.580 1.00 28.23 197 VAL A CA 1
ATOM 1479 C C . VAL A 1 196 ? 48.308 27.951 -15.006 1.00 28.05 197 VAL A C 1
ATOM 1480 O O . VAL A 1 196 ? 49.280 28.704 -15.034 1.00 27.04 197 VAL A O 1
ATOM 1484 N N . VAL A 1 197 ? 48.387 26.674 -15.360 1.00 26.81 198 VAL A N 1
ATOM 1485 C CA . VAL A 1 197 ? 49.654 26.093 -15.777 1.00 27.38 198 VAL A CA 1
ATOM 1486 C C . VAL A 1 197 ? 50.341 26.873 -16.898 1.00 28.78 198 VAL A C 1
ATOM 1487 O O . VAL A 1 197 ? 51.455 27.358 -16.719 1.00 29.04 198 VAL A O 1
ATOM 1491 N N . LYS A 1 198 ? 49.692 27.001 -18.050 1.00 29.80 199 LYS A N 1
ATOM 1492 C CA . LYS A 1 198 ? 50.317 27.727 -19.146 1.00 30.29 199 LYS A CA 1
ATOM 1493 C C . LYS A 1 198 ? 50.571 29.190 -18.784 1.00 30.45 199 LYS A C 1
ATOM 1494 O O . LYS A 1 198 ? 51.485 29.821 -19.326 1.00 31.61 199 LYS A O 1
ATOM 1500 N N . VAL A 1 199 ? 49.778 29.733 -17.867 1.00 30.01 200 VAL A N 1
ATOM 1501 C CA . VAL A 1 199 ? 49.992 31.112 -17.433 1.00 29.77 200 VAL A CA 1
ATOM 1502 C C . VAL A 1 199 ? 51.296 31.127 -16.633 1.00 29.48 200 VAL A C 1
ATOM 1503 O O . VAL A 1 199 ? 52.146 32.004 -16.809 1.00 29.44 200 VAL A O 1
ATOM 1507 N N . ALA A 1 200 ? 51.450 30.143 -15.754 1.00 29.81 201 ALA A N 1
ATOM 1508 C CA . ALA A 1 200 ? 52.655 30.039 -14.942 1.00 29.78 201 ALA A CA 1
ATOM 1509 C C . ALA A 1 200 ? 53.848 29.899 -15.884 1.00 30.56 201 ALA A C 1
ATOM 1510 O O . ALA A 1 200 ? 54.878 30.539 -15.688 1.00 31.45 201 ALA A O 1
ATOM 1512 N N . LYS A 1 201 ? 53.698 29.073 -16.915 1.00 31.29 202 LYS A N 1
ATOM 1513 C CA . LYS A 1 201 ? 54.772 28.867 -17.875 1.00 32.51 202 LYS A CA 1
ATOM 1514 C C . LYS A 1 201 ? 55.166 30.172 -18.559 1.00 33.90 202 LYS A C 1
ATOM 1515 O O . LYS A 1 201 ? 56.352 30.478 -18.687 1.00 34.91 202 LYS A O 1
ATOM 1521 N N . LYS A 1 202 ? 54.174 30.947 -18.990 1.00 34.12 203 LYS A N 1
ATOM 1522 C CA . LYS A 1 202 ? 54.442 32.212 -19.669 1.00 34.62 203 LYS A CA 1
ATOM 1523 C C . LYS A 1 202 ? 55.146 33.225 -18.766 1.00 34.58 203 LYS A C 1
ATOM 1524 O O . LYS A 1 202 ? 56.059 33.931 -19.201 1.00 35.09 203 LYS A O 1
ATOM 1530 N N . LEU A 1 203 ? 54.713 33.305 -17.513 1.00 33.35 204 LEU A N 1
ATOM 1531 C CA . LEU A 1 203 ? 55.314 34.223 -16.560 1.00 32.21 204 LEU A CA 1
ATOM 1532 C C . LEU A 1 203 ? 56.700 33.725 -16.163 1.00 33.19 204 LEU A C 1
ATOM 1533 O O . LEU A 1 203 ? 57.490 34.463 -15.574 1.00 33.52 204 LEU A O 1
ATOM 1538 N N . GLY A 1 204 ? 56.982 32.463 -16.479 1.00 33.40 205 GLY A N 1
ATOM 1539 C CA . GLY A 1 204 ? 58.285 31.892 -16.179 1.00 34.23 205 GLY A CA 1
ATOM 1540 C C . GLY A 1 204 ? 58.453 31.310 -14.791 1.00 34.85 205 GLY A C 1
ATOM 1541 O O . GLY A 1 204 ? 59.560 31.302 -14.247 1.00 34.81 205 GLY A O 1
ATOM 1542 N N . TYR A 1 205 ? 57.359 30.827 -14.212 1.00 35.20 206 TYR A N 1
ATOM 1543 C CA . TYR A 1 205 ? 57.390 30.239 -12.876 1.00 35.05 206 TYR A CA 1
ATOM 1544 C C . TYR A 1 205 ? 57.461 28.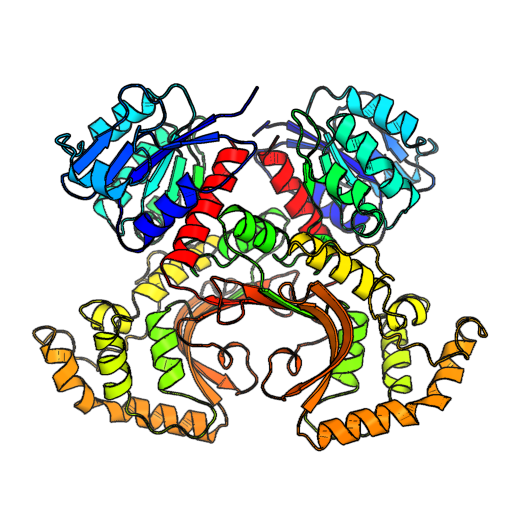730 -13.027 1.00 34.84 206 TYR A C 1
ATOM 1545 O O . TYR A 1 205 ? 57.275 27.980 -12.067 1.00 35.10 206 TYR A O 1
ATOM 1554 N N . THR A 1 206 ? 57.755 28.301 -14.249 1.00 33.89 207 THR A N 1
ATOM 1555 C CA . THR A 1 206 ? 57.839 26.889 -14.588 1.00 33.96 207 THR A CA 1
ATOM 1556 C C . THR A 1 206 ? 59.178 26.520 -15.228 1.00 32.86 207 THR A C 1
ATOM 1557 O O . THR A 1 206 ? 59.888 27.383 -15.740 1.00 31.76 207 THR A O 1
ATOM 1561 N N . GLU A 1 207 ? 59.532 25.240 -15.181 1.00 33.02 208 GLU A N 1
ATOM 1562 C CA . GLU A 1 207 ? 60.758 24.790 -15.833 1.00 33.59 208 GLU A CA 1
ATOM 1563 C C . GLU A 1 207 ? 60.396 24.897 -17.311 1.00 33.61 208 GLU A C 1
ATOM 1564 O O . GLU A 1 207 ? 59.218 24.829 -17.663 1.00 33.68 208 GLU A O 1
ATOM 1570 N N . PR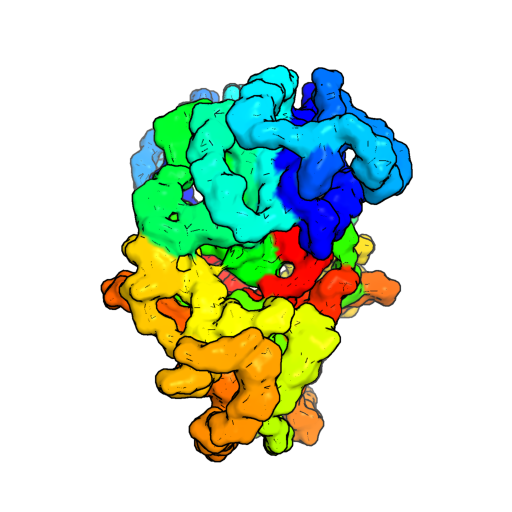O A 1 208 ? 61.390 25.072 -18.194 1.00 33.20 209 PRO A N 1
ATOM 1571 C CA . PRO A 1 208 ? 61.116 25.184 -19.632 1.00 32.18 209 PRO A CA 1
ATOM 1572 C C . PRO A 1 208 ? 59.943 24.305 -20.092 1.00 31.58 209 PRO A C 1
ATOM 1573 O O . PRO A 1 208 ? 59.144 24.713 -20.936 1.00 31.16 209 PRO A O 1
ATOM 1577 N N . ASP A 1 209 ? 59.857 23.098 -19.533 1.00 31.88 210 ASP A N 1
ATOM 1578 C CA . ASP A 1 209 ? 58.773 22.155 -19.823 1.00 31.18 210 ASP A CA 1
ATOM 1579 C C . ASP A 1 209 ? 58.064 21.943 -18.493 1.00 30.87 210 ASP A C 1
ATOM 1580 O O . ASP A 1 209 ? 58.618 21.327 -17.586 1.00 30.43 210 ASP A O 1
ATOM 1585 N N . PRO A 1 210 ? 56.829 22.454 -18.359 1.00 31.18 211 PRO A N 1
ATOM 1586 C CA . PRO A 1 210 ? 56.036 22.329 -17.131 1.00 30.86 211 PRO A CA 1
ATOM 1587 C C . PRO A 1 210 ? 55.926 20.928 -16.548 1.00 29.58 211 PRO A C 1
ATOM 1588 O O . PRO A 1 210 ? 55.678 20.779 -15.354 1.00 27.98 211 PRO A O 1
ATOM 1592 N N . ARG A 1 211 ? 56.110 19.908 -17.382 1.00 28.90 212 ARG A N 1
ATOM 1593 C CA . ARG A 1 211 ? 56.017 18.528 -16.915 1.00 27.88 212 ARG A CA 1
ATOM 1594 C C . ARG A 1 211 ? 57.058 18.175 -15.866 1.00 26.11 212 ARG A C 1
ATOM 1595 O O . ARG A 1 211 ? 56.873 17.229 -15.104 1.00 26.50 212 ARG A O 1
ATOM 1603 N N . ASP A 1 212 ? 58.155 18.923 -15.829 1.00 24.74 213 ASP A N 1
ATOM 1604 C CA . ASP A 1 212 ? 59.192 18.657 -14.852 1.00 24.79 213 ASP A CA 1
ATOM 1605 C C . ASP A 1 212 ? 58.776 19.174 -13.473 1.00 24.63 213 ASP A C 1
ATOM 1606 O O . ASP A 1 212 ? 59.459 18.930 -12.484 1.00 24.94 213 ASP A O 1
ATOM 1611 N N . ASP A 1 213 ? 57.658 19.891 -13.416 1.00 23.99 214 ASP A N 1
ATOM 1612 C CA . ASP A 1 213 ? 57.139 20.416 -12.157 1.00 23.04 214 ASP A CA 1
ATOM 1613 C C . ASP A 1 213 ? 55.921 19.610 -11.734 1.00 23.52 214 ASP A C 1
ATOM 1614 O O . ASP A 1 213 ? 55.773 19.249 -10.565 1.00 24.32 214 ASP A O 1
ATOM 1619 N N . LEU A 1 214 ? 55.049 19.324 -12.695 1.00 23.62 215 LEU A N 1
ATOM 1620 C CA . LEU A 1 214 ? 53.821 18.593 -12.426 1.00 22.88 215 LEU A CA 1
ATOM 1621 C C . LEU A 1 214 ? 53.981 17.117 -12.068 1.00 22.99 215 LEU A C 1
ATOM 1622 O O . LEU A 1 214 ? 53.076 16.531 -11.475 1.00 21.53 215 LEU A O 1
ATOM 1627 N N . ASN A 1 215 ? 55.114 16.508 -12.413 1.00 23.87 216 ASN A N 1
ATOM 1628 C CA . ASN A 1 215 ? 55.288 15.085 -12.119 1.00 24.50 216 ASN A CA 1
ATOM 1629 C C . ASN A 1 215 ? 55.520 14.776 -10.645 1.00 24.83 216 ASN A C 1
ATOM 1630 O O . ASN A 1 215 ? 55.420 13.626 -10.231 1.00 26.09 216 ASN A O 1
ATOM 1635 N N . GLY A 1 216 ? 55.826 15.796 -9.854 1.00 25.38 217 GLY A N 1
ATOM 1636 C CA . GLY A 1 216 ? 56.031 15.587 -8.431 1.00 24.73 217 GLY A CA 1
ATOM 1637 C C . GLY A 1 216 ? 57.373 15.021 -7.997 1.00 25.31 217 GLY A C 1
ATOM 1638 O O . GLY A 1 216 ? 57.634 14.914 -6.794 1.00 25.98 217 GLY A O 1
ATOM 1639 N N . LEU A 1 217 ? 58.231 14.665 -8.948 1.00 23.59 218 LEU A N 1
ATOM 1640 C CA . LEU A 1 217 ? 59.537 14.112 -8.602 1.00 24.09 218 LEU A CA 1
ATOM 1641 C C . LEU A 1 217 ? 60.338 15.067 -7.735 1.00 22.79 218 LEU A C 1
ATOM 1642 O O . LEU A 1 217 ? 61.018 14.640 -6.807 1.00 22.14 218 LEU A O 1
ATOM 1647 N N . ASP A 1 218 ? 60.266 16.357 -8.051 1.00 22.28 219 ASP A N 1
ATOM 1648 C CA . ASP A 1 218 ? 60.985 17.373 -7.291 1.00 23.04 219 ASP A CA 1
ATOM 1649 C C . ASP A 1 218 ? 60.535 17.357 -5.836 1.00 23.46 219 ASP A C 1
ATOM 1650 O O . ASP A 1 218 ? 61.362 17.314 -4.923 1.00 24.63 219 ASP A O 1
ATOM 1655 N N . VAL A 1 219 ? 59.219 17.392 -5.627 1.00 22.61 220 VAL A N 1
ATOM 1656 C CA . VAL A 1 219 ? 58.665 17.382 -4.284 1.00 21.04 220 VAL A CA 1
ATOM 1657 C C . VAL A 1 219 ? 58.949 16.042 -3.608 1.00 21.95 220 VAL A C 1
ATOM 1658 O O . VAL A 1 219 ? 59.139 15.978 -2.392 1.00 21.50 220 VAL A O 1
ATOM 1662 N N . ALA A 1 220 ? 58.983 14.976 -4.403 1.00 21.99 221 ALA A N 1
ATOM 1663 C CA . ALA A 1 220 ? 59.244 13.643 -3.873 1.00 21.31 221 ALA A CA 1
ATOM 1664 C C . ALA A 1 220 ? 60.685 13.511 -3.382 1.00 21.33 221 ALA A C 1
ATOM 1665 O O . ALA A 1 220 ? 60.949 12.832 -2.386 1.00 21.22 221 ALA A O 1
ATOM 1667 N N . ARG A 1 221 ? 61.626 14.157 -4.063 1.00 20.45 222 ARG A N 1
ATOM 1668 C CA . ARG A 1 221 ? 63.017 14.076 -3.616 1.00 19.69 222 ARG A CA 1
ATOM 1669 C C . ARG A 1 221 ? 63.209 14.844 -2.305 1.00 19.12 222 ARG A C 1
ATOM 1670 O O . ARG A 1 221 ? 63.979 14.415 -1.444 1.00 19.67 222 ARG A O 1
ATOM 1678 N N . LYS A 1 222 ? 62.492 15.962 -2.153 1.00 18.63 223 LYS A N 1
ATOM 1679 C CA . LYS A 1 222 ? 62.582 16.803 -0.959 1.00 16.26 223 LYS A CA 1
ATOM 1680 C C . LYS A 1 222 ? 61.978 16.158 0.274 1.00 17.96 223 LYS A C 1
ATOM 1681 O O . LYS A 1 222 ? 62.460 16.365 1.392 1.00 17.79 223 LYS A O 1
ATOM 1687 N N . VAL A 1 223 ? 60.915 15.385 0.077 1.00 17.98 224 VAL A N 1
ATOM 1688 C CA . VAL A 1 223 ? 60.274 14.698 1.189 1.00 17.82 224 VAL A CA 1
ATOM 1689 C C . VAL A 1 223 ? 61.116 13.476 1.556 1.00 18.13 224 VAL A C 1
ATOM 1690 O O . VAL A 1 223 ? 61.121 13.034 2.712 1.00 17.65 224 VAL A O 1
ATOM 1694 N N . THR A 1 224 ? 61.838 12.937 0.575 1.00 16.93 225 THR A N 1
ATOM 1695 C CA . THR A 1 224 ? 62.699 11.788 0.829 1.00 16.98 225 THR A CA 1
ATOM 1696 C C . THR A 1 224 ? 63.770 12.251 1.806 1.00 17.48 225 THR A C 1
ATOM 1697 O O . THR A 1 224 ? 64.139 11.537 2.740 1.00 17.06 225 THR A O 1
ATOM 1701 N N . ILE A 1 225 ? 64.253 13.467 1.569 1.00 16.63 226 ILE A N 1
ATOM 1702 C CA . ILE A 1 225 ? 65.281 14.088 2.383 1.00 16.40 226 ILE A CA 1
ATOM 1703 C C . ILE A 1 225 ? 64.784 14.420 3.787 1.00 17.73 226 ILE A C 1
ATOM 1704 O O . ILE A 1 225 ? 65.447 14.102 4.781 1.00 18.07 226 ILE A O 1
ATOM 1709 N N . VAL A 1 226 ? 63.620 15.063 3.863 1.00 17.21 227 VAL A N 1
ATOM 1710 C CA . VAL A 1 226 ? 63.037 15.447 5.142 1.00 15.51 227 VAL A CA 1
ATOM 1711 C C . VAL A 1 226 ? 62.638 14.205 5.932 1.00 14.72 227 VAL A C 1
ATOM 1712 O O . VAL A 1 226 ? 62.769 14.162 7.154 1.00 13.92 227 VAL A O 1
ATOM 1716 N N . GLY A 1 227 ? 62.160 13.189 5.231 1.00 13.92 228 GLY A N 1
ATOM 1717 C CA . GLY A 1 227 ? 61.765 11.973 5.911 1.00 14.59 228 GLY A CA 1
ATOM 1718 C C . GLY A 1 227 ? 62.958 11.289 6.543 1.00 15.27 228 GLY A C 1
ATOM 1719 O O . GLY A 1 227 ? 62.888 10.818 7.681 1.00 16.74 228 GLY A O 1
ATOM 1720 N N . ARG A 1 228 ? 64.069 11.237 5.815 1.00 14.80 229 ARG A N 1
ATOM 1721 C CA . ARG A 1 228 ? 65.256 10.585 6.344 1.00 15.86 229 ARG A CA 1
ATOM 1722 C C . ARG A 1 228 ? 65.838 11.373 7.519 1.00 16.74 229 ARG A C 1
ATOM 1723 O O . ARG A 1 228 ? 66.420 10.794 8.441 1.00 15.61 229 ARG A O 1
ATOM 1731 N N . ILE A 1 229 ? 65.674 12.692 7.492 1.00 17.03 230 ILE A N 1
ATOM 1732 C CA . ILE A 1 229 ? 66.157 13.523 8.586 1.00 17.49 230 ILE A CA 1
ATOM 1733 C C . ILE A 1 229 ? 65.305 13.182 9.805 1.00 19.21 230 ILE A C 1
ATOM 1734 O O . ILE A 1 229 ? 65.813 13.055 10.918 1.00 18.81 230 ILE A O 1
ATOM 1739 N N . SER A 1 230 ? 64.003 13.017 9.572 1.00 20.90 231 SER A N 1
ATOM 1740 C CA . SER A 1 230 ? 63.050 12.678 10.627 1.00 20.85 231 SER A CA 1
ATOM 1741 C C . SER A 1 230 ? 63.222 11.248 11.157 1.00 23.33 231 SER A C 1
ATOM 1742 O O . SER A 1 230 ? 62.521 10.825 12.085 1.00 22.47 231 SER A O 1
ATOM 1745 N N . GLY A 1 231 ? 64.151 10.503 10.566 1.00 24.27 232 GLY A N 1
ATOM 1746 C CA . GLY A 1 231 ? 64.372 9.139 11.009 1.00 24.74 232 GLY A CA 1
ATOM 1747 C C . GLY A 1 231 ? 63.530 8.090 10.299 1.00 24.88 232 GLY A C 1
ATOM 1748 O O . GLY A 1 231 ? 63.401 6.977 10.788 1.00 26.41 232 GLY A O 1
ATOM 1749 N N . VAL A 1 232 ? 62.926 8.432 9.168 1.00 24.64 233 VAL A N 1
ATOM 1750 C CA . VAL A 1 232 ? 62.148 7.448 8.425 1.00 24.47 233 VAL A CA 1
ATOM 1751 C C . VAL A 1 232 ? 63.067 7.020 7.297 1.00 25.81 233 VAL A C 1
ATOM 1752 O O . VAL A 1 232 ? 63.446 7.833 6.448 1.00 26.31 233 VAL A O 1
ATOM 1756 N N . GLU A 1 233 ? 63.449 5.749 7.313 1.00 26.54 234 GLU A N 1
ATOM 1757 C CA . GLU A 1 233 ? 64.356 5.209 6.311 1.00 28.63 234 GLU A CA 1
ATOM 1758 C C . GLU A 1 233 ? 63.756 5.026 4.928 1.00 27.50 234 GLU A C 1
ATOM 1759 O O . GLU A 1 233 ? 63.666 3.909 4.424 1.00 27.99 234 GLU A O 1
ATOM 1765 N N . VAL A 1 234 ? 63.352 6.134 4.319 1.00 27.01 235 VAL A N 1
ATOM 1766 C CA . VAL A 1 234 ? 62.781 6.114 2.982 1.00 26.19 235 VAL A CA 1
ATOM 1767 C C . VAL A 1 234 ? 63.785 5.512 2.002 1.00 26.92 235 VAL A C 1
ATOM 1768 O O . VAL A 1 234 ? 64.932 5.960 1.912 1.00 24.19 235 VAL A O 1
ATOM 1772 N N . GLU A 1 235 ? 63.339 4.499 1.264 1.00 28.26 236 GLU A N 1
ATOM 1773 C CA . GLU A 1 235 ? 64.190 3.814 0.301 1.00 29.50 236 GLU A CA 1
ATOM 1774 C C . GLU A 1 235 ? 64.587 4.722 -0.867 1.00 28.58 236 GLU A C 1
ATOM 1775 O O . GLU A 1 235 ? 65.769 4.865 -1.177 1.00 27.74 236 GLU A O 1
ATOM 1781 N N . SER A 1 236 ? 63.600 5.341 -1.508 1.00 27.37 237 SER A N 1
ATOM 1782 C CA . SER A 1 236 ? 63.886 6.206 -2.639 1.00 26.45 237 SER A CA 1
ATOM 1783 C C . SER A 1 236 ? 62.717 7.132 -2.971 1.00 27.06 237 SER A C 1
ATOM 1784 O O . SER A 1 236 ? 61.604 6.956 -2.472 1.00 26.83 237 SER A O 1
ATOM 1787 N N . PRO A 1 237 ? 62.964 8.133 -3.829 1.00 25.92 238 PRO A N 1
ATOM 1788 C CA . PRO A 1 237 ? 61.960 9.105 -4.263 1.00 27.39 238 PRO A CA 1
ATOM 1789 C C . PRO A 1 237 ? 60.735 8.435 -4.892 1.00 28.44 238 PRO A C 1
ATOM 1790 O O . PRO A 1 237 ? 59.733 9.100 -5.166 1.00 30.51 238 PRO A O 1
ATOM 1794 N N . THR A 1 238 ? 60.821 7.130 -5.137 1.00 27.64 239 THR A N 1
ATOM 1795 C CA . THR A 1 238 ? 59.707 6.400 -5.742 1.00 26.90 239 THR A CA 1
ATOM 1796 C C . THR A 1 238 ? 59.290 5.157 -4.947 1.00 27.14 239 THR A C 1
ATOM 1797 O O . THR A 1 238 ? 58.639 4.264 -5.488 1.00 28.66 239 THR A O 1
ATOM 1801 N N . SER A 1 239 ? 59.653 5.091 -3.670 1.00 26.56 240 SER A N 1
ATOM 1802 C CA . SER A 1 239 ? 59.295 3.929 -2.863 1.00 26.12 240 SER A CA 1
ATOM 1803 C C . SER A 1 239 ? 58.073 4.193 -1.997 1.00 25.02 240 SER A C 1
ATOM 1804 O O . SER A 1 239 ? 57.727 3.389 -1.135 1.00 25.99 240 SER A O 1
ATOM 1807 N N . PHE A 1 240 ? 57.425 5.328 -2.223 1.00 24.17 241 PHE A N 1
ATOM 1808 C CA . PHE A 1 240 ? 56.240 5.688 -1.461 1.00 22.24 241 PHE A CA 1
ATOM 1809 C C . PHE A 1 240 ? 55.254 6.319 -2.427 1.00 21.97 241 PHE A C 1
ATOM 1810 O O . PHE A 1 240 ? 55.592 6.541 -3.582 1.00 22.61 241 PHE A O 1
ATOM 1818 N N . PRO A 1 241 ? 54.018 6.597 -1.982 1.00 22.50 242 PRO A N 1
ATOM 1819 C CA . PRO A 1 241 ? 53.044 7.200 -2.902 1.00 23.59 242 PRO A CA 1
ATOM 1820 C C . PRO A 1 241 ? 53.371 8.636 -3.293 1.00 25.05 242 PRO A C 1
ATOM 1821 O O . PRO A 1 241 ? 53.550 9.501 -2.432 1.00 25.97 242 PRO A O 1
ATOM 1825 N N . VAL A 1 242 ? 53.446 8.875 -4.600 1.00 24.86 243 VAL A N 1
ATOM 1826 C CA . VAL A 1 242 ? 53.732 10.199 -5.144 1.00 24.69 243 VAL A CA 1
ATOM 1827 C C . VAL A 1 242 ? 52.695 10.479 -6.218 1.00 26.05 243 VAL A C 1
ATOM 1828 O O . VAL A 1 242 ? 52.760 9.899 -7.295 1.00 26.50 243 VAL A O 1
ATOM 1832 N N . GLN A 1 243 ? 51.737 11.354 -5.932 1.00 27.92 244 GLN A N 1
ATOM 1833 C CA . GLN A 1 243 ? 50.703 11.676 -6.913 1.00 30.02 244 GLN A CA 1
ATOM 1834 C C . GLN A 1 243 ? 51.161 12.652 -7.993 1.00 32.07 244 GLN A C 1
ATOM 1835 O O . GLN A 1 243 ? 51.399 13.834 -7.719 1.00 32.36 244 GLN A O 1
ATOM 1841 N N . SER A 1 244 ? 51.265 12.158 -9.224 1.00 32.38 245 SER A N 1
ATOM 1842 C CA . SER A 1 244 ? 51.677 12.995 -10.343 1.00 33.57 245 SER A CA 1
ATOM 1843 C C . SER A 1 244 ? 50.506 13.767 -10.933 1.00 34.42 245 SER A C 1
ATOM 1844 O O . SER A 1 244 ? 49.405 13.240 -11.060 1.00 33.43 245 SER A O 1
ATOM 1847 N N . LEU A 1 245 ? 50.756 15.020 -11.294 1.00 36.70 246 LEU A N 1
ATOM 1848 C CA . LEU A 1 245 ? 49.726 15.867 -11.882 1.00 38.60 246 LEU A CA 1
ATOM 1849 C C . LEU A 1 245 ? 49.707 15.728 -13.402 1.00 40.75 246 LEU A C 1
ATOM 1850 O O . LEU A 1 245 ? 48.885 16.349 -14.077 1.00 40.74 246 LEU A O 1
ATOM 1855 N N . ILE A 1 246 ? 50.616 14.912 -13.937 1.00 43.40 247 ILE A N 1
ATOM 1856 C CA . ILE A 1 246 ? 50.667 14.667 -15.376 1.00 46.15 247 ILE A CA 1
ATOM 1857 C C . ILE A 1 246 ? 49.522 13.702 -15.699 1.00 48.97 247 ILE A C 1
ATOM 1858 O O . ILE A 1 246 ? 49.537 12.549 -15.272 1.00 48.53 247 ILE A O 1
ATOM 1863 N N . PRO A 1 247 ? 48.511 14.173 -16.450 1.00 51.89 248 PRO A N 1
ATOM 1864 C CA . PRO A 1 247 ? 47.339 13.386 -16.840 1.00 54.91 248 PRO A CA 1
ATOM 1865 C C . PRO A 1 247 ? 47.615 11.964 -17.316 1.00 57.65 248 PRO A C 1
ATOM 1866 O O . PRO A 1 247 ? 48.101 11.756 -18.424 1.00 57.38 248 PRO A O 1
ATOM 1870 N N . LYS A 1 248 ? 47.285 11.010 -16.447 1.00 61.17 249 LYS A N 1
ATOM 1871 C CA . LYS A 1 248 ? 47.420 9.565 -16.663 1.00 65.42 249 LYS A CA 1
ATOM 1872 C C . LYS A 1 248 ? 48.296 9.085 -17.844 1.00 68.23 249 LYS A C 1
ATOM 1873 O O . LYS A 1 248 ? 49.184 9.808 -18.288 1.00 68.51 249 LYS A O 1
ATOM 1879 N N . PRO A 1 249 ? 48.085 7.844 -18.342 1.00 71.23 250 PRO A N 1
ATOM 1880 C CA . PRO A 1 249 ? 48.912 7.372 -19.465 1.00 73.28 250 PRO A CA 1
ATOM 1881 C C . PRO A 1 249 ? 49.073 8.278 -20.687 1.00 75.02 250 PRO A C 1
ATOM 1882 O O . PRO A 1 249 ? 49.783 7.919 -21.631 1.00 75.92 250 PRO A O 1
ATOM 1886 N N . LEU A 1 250 ? 48.419 9.436 -20.686 1.00 76.03 251 LEU A N 1
ATOM 1887 C CA . LEU A 1 250 ? 48.578 10.363 -21.798 1.00 76.93 251 LEU A CA 1
ATOM 1888 C C . LEU A 1 250 ? 49.827 11.166 -21.449 1.00 77.27 251 LEU A C 1
ATOM 1889 O O . LEU A 1 250 ? 50.001 12.311 -21.867 1.00 76.74 251 LEU A O 1
ATOM 1894 N N . GLU A 1 251 ? 50.686 10.530 -20.659 1.00 77.88 252 GLU A N 1
ATOM 1895 C CA . GLU A 1 251 ? 51.932 11.112 -20.193 1.00 78.82 252 GLU A CA 1
ATOM 1896 C C . GLU A 1 251 ? 53.079 10.856 -21.159 1.00 79.31 252 GLU A C 1
ATOM 1897 O O . GLU A 1 251 ? 53.227 11.574 -22.148 1.00 79.74 252 GLU A O 1
ATOM 1903 N N . SER A 1 252 ? 53.888 9.839 -20.867 1.00 79.59 253 SER A N 1
ATOM 1904 C CA . SER A 1 252 ? 55.028 9.484 -21.710 1.00 79.75 253 SER A CA 1
ATOM 1905 C C . SER A 1 252 ? 54.580 9.100 -23.116 1.00 79.58 253 SER A C 1
ATOM 1906 O O . SER A 1 252 ? 55.045 8.109 -23.683 1.00 79.66 253 SER A O 1
ATOM 1909 N N . VAL A 1 253 ? 53.673 9.894 -23.670 1.00 78.86 254 VAL A N 1
ATOM 1910 C CA . VAL A 1 253 ? 53.156 9.664 -25.004 1.00 78.42 254 VAL A CA 1
ATOM 1911 C C . VAL A 1 253 ? 53.408 10.910 -25.844 1.00 78.32 254 VAL A C 1
ATOM 1912 O O . VAL A 1 253 ? 53.737 10.817 -27.027 1.00 78.60 254 VAL A O 1
ATOM 1916 N N . LYS A 1 254 ? 53.275 12.076 -25.216 1.00 78.00 255 LYS A N 1
ATOM 1917 C CA . LYS A 1 254 ? 53.462 13.352 -25.904 1.00 77.80 255 LYS A CA 1
ATOM 1918 C C . LYS A 1 254 ? 54.903 13.872 -25.928 1.00 77.37 255 LYS A C 1
ATOM 1919 O O . LYS A 1 254 ? 55.843 13.174 -25.531 1.00 77.16 255 LYS A O 1
ATOM 1925 N N . SER A 1 255 ? 55.058 15.109 -26.401 1.00 76.41 256 SER A N 1
ATOM 1926 C CA . SER A 1 255 ? 56.365 15.750 -26.496 1.00 75.14 256 SER A CA 1
ATOM 1927 C C . SER A 1 255 ? 56.327 17.273 -26.338 1.00 74.24 256 SER A C 1
ATOM 1928 O O . SER A 1 255 ? 56.056 18.004 -27.294 1.00 74.23 256 SER A O 1
ATOM 1931 N N . ALA A 1 256 ? 56.604 17.736 -25.122 1.00 72.63 257 ALA A N 1
ATOM 1932 C CA . ALA A 1 256 ? 56.649 19.158 -24.798 1.00 71.14 257 ALA A CA 1
ATOM 1933 C C . ALA A 1 256 ? 55.412 19.969 -25.178 1.00 69.86 257 ALA A C 1
ATOM 1934 O O . ALA A 1 256 ? 54.346 19.798 -24.588 1.00 69.64 257 ALA A O 1
ATOM 1936 N N . ASP A 1 257 ? 55.572 20.859 -26.156 1.00 68.85 258 ASP A N 1
ATOM 1937 C CA . ASP A 1 257 ? 54.493 21.734 -26.625 1.00 67.16 258 ASP A CA 1
ATOM 1938 C C . ASP A 1 257 ? 53.181 21.004 -26.878 1.00 65.45 258 ASP A C 1
ATOM 1939 O O . ASP A 1 257 ? 52.111 21.608 -26.847 1.00 64.58 258 ASP A O 1
ATOM 1944 N N . GLU A 1 258 ? 53.272 19.705 -27.130 1.00 64.41 259 GLU A N 1
ATOM 1945 C CA . GLU A 1 258 ? 52.093 18.891 -27.386 1.00 63.63 259 GLU A CA 1
ATOM 1946 C C . GLU A 1 258 ? 51.343 18.689 -26.072 1.00 62.32 259 GLU A C 1
ATOM 1947 O O . GLU A 1 258 ? 50.120 18.848 -26.006 1.00 61.84 259 GLU A O 1
ATOM 1953 N N . PHE A 1 259 ? 52.094 18.347 -25.029 1.00 60.64 260 PHE A N 1
ATOM 1954 C CA . PHE A 1 259 ? 51.534 18.128 -23.700 1.00 59.16 260 PHE A CA 1
ATOM 1955 C C . PHE A 1 259 ? 50.645 19.284 -23.249 1.00 58.59 260 PHE A C 1
ATOM 1956 O O . PHE A 1 259 ? 49.516 19.074 -22.811 1.00 57.90 260 PHE A O 1
ATOM 1964 N N . LEU A 1 260 ? 51.179 20.498 -23.348 1.00 58.45 261 LEU A N 1
ATOM 1965 C CA . LEU A 1 260 ? 50.468 21.711 -22.951 1.00 58.65 261 LEU A CA 1
ATOM 1966 C C . LEU A 1 260 ? 49.083 21.856 -23.559 1.00 58.57 261 LEU A C 1
ATOM 1967 O O . LEU A 1 260 ? 48.084 21.876 -22.841 1.00 59.10 261 LEU A O 1
ATOM 1972 N N . GLU A 1 261 ? 49.026 21.977 -24.881 1.00 58.45 262 GLU A N 1
ATOM 1973 C CA . GLU A 1 261 ? 47.754 22.137 -25.568 1.00 58.37 262 GLU A CA 1
ATOM 1974 C C . GLU A 1 261 ? 46.848 20.934 -25.331 1.00 58.23 262 GLU A C 1
ATOM 1975 O O . GLU A 1 261 ? 45.624 21.049 -25.365 1.00 58.40 262 GLU A O 1
ATOM 1981 N N . LYS A 1 262 ? 47.456 19.784 -25.067 1.00 58.02 263 LYS A N 1
ATOM 1982 C CA . LYS A 1 262 ? 46.705 18.561 -24.823 1.00 58.04 263 LYS A CA 1
ATOM 1983 C C . LYS A 1 262 ? 46.187 18.475 -23.382 1.00 58.07 263 LYS A C 1
ATOM 1984 O O . LYS A 1 262 ? 45.240 17.738 -23.099 1.00 57.83 263 LYS A O 1
ATOM 1990 N N . LEU A 1 263 ? 46.808 19.235 -22.480 1.00 57.48 264 LEU A N 1
ATOM 1991 C CA . LEU A 1 263 ? 46.434 19.248 -21.063 1.00 56.69 264 LEU A CA 1
ATOM 1992 C C . LEU A 1 263 ? 45.011 19.734 -20.782 1.00 56.98 264 LEU A C 1
ATOM 1993 O O . LEU A 1 263 ? 44.287 19.120 -19.993 1.00 56.61 264 LEU A O 1
ATOM 1998 N N . SER A 1 264 ? 44.613 20.833 -21.418 1.00 57.09 265 SER A N 1
ATOM 1999 C CA . SER A 1 264 ? 43.279 21.394 -21.205 1.00 57.83 265 SER A CA 1
ATOM 2000 C C . SER A 1 264 ? 42.157 20.362 -21.300 1.00 58.06 265 SER A C 1
ATOM 2001 O O . SER A 1 264 ? 41.068 20.574 -20.771 1.00 57.82 265 SER A O 1
ATOM 2004 N N . ASP A 1 265 ? 42.432 19.243 -21.965 1.00 58.94 266 ASP A N 1
ATOM 2005 C CA . ASP A 1 265 ? 41.448 18.176 -22.137 1.00 59.33 266 ASP A CA 1
ATOM 2006 C C . ASP A 1 265 ? 41.101 17.444 -20.840 1.00 59.69 266 ASP A C 1
ATOM 2007 O O . ASP A 1 265 ? 40.270 16.532 -20.853 1.00 59.90 266 ASP A O 1
ATOM 2012 N N . TYR A 1 266 ? 41.717 17.835 -19.724 1.00 59.67 267 TYR A N 1
ATOM 2013 C CA . TYR A 1 266 ? 41.448 17.156 -18.458 1.00 59.06 267 TYR A CA 1
ATOM 2014 C C . TYR A 1 266 ? 41.045 18.016 -17.264 1.00 58.95 267 TYR A C 1
ATOM 2015 O O . TYR A 1 266 ? 40.894 17.495 -16.160 1.00 59.54 267 TYR A O 1
ATOM 2024 N N . ASP A 1 267 ? 40.854 19.315 -17.467 1.00 58.52 268 ASP A N 1
ATOM 2025 C CA . ASP A 1 267 ? 40.471 20.181 -16.354 1.00 58.92 268 ASP A CA 1
ATOM 2026 C C . ASP A 1 267 ? 39.214 19.699 -15.636 1.00 59.28 268 ASP A C 1
ATOM 2027 O O . ASP A 1 267 ? 38.893 20.177 -14.550 1.00 59.67 268 ASP A O 1
ATOM 2032 N N . LYS A 1 268 ? 38.507 18.754 -16.247 1.00 60.27 269 LYS A N 1
ATOM 2033 C CA . LYS A 1 268 ? 37.280 18.204 -15.678 1.00 60.66 269 LYS A CA 1
ATOM 2034 C C . LYS A 1 268 ? 37.469 17.763 -14.234 1.00 60.65 269 LYS A C 1
ATOM 2035 O O . LYS A 1 268 ? 36.923 18.365 -13.309 1.00 60.87 269 LYS A O 1
ATOM 2041 N N . ASP A 1 269 ? 38.247 16.700 -14.058 1.00 60.58 270 ASP A N 1
ATOM 2042 C CA . ASP A 1 269 ? 38.523 16.124 -12.746 1.00 60.72 270 ASP A CA 1
ATOM 2043 C C . ASP A 1 269 ? 38.930 17.109 -11.656 1.00 60.20 270 ASP A C 1
ATOM 2044 O O . ASP A 1 269 ? 38.313 17.146 -10.589 1.00 60.24 270 ASP A O 1
ATOM 2049 N N . LEU A 1 270 ? 39.969 17.898 -11.911 1.00 58.99 271 LEU A N 1
ATOM 2050 C CA . LEU A 1 270 ? 40.430 18.865 -10.924 1.00 57.77 271 LEU A CA 1
ATOM 2051 C C . LEU A 1 270 ? 39.363 19.912 -10.632 1.00 57.15 271 LEU A C 1
ATOM 2052 O O . LEU A 1 270 ? 39.238 20.372 -9.495 1.00 56.45 271 LEU A O 1
ATOM 2057 N N . THR A 1 271 ? 38.596 20.283 -11.655 1.00 56.11 272 THR A N 1
ATOM 2058 C CA . THR A 1 271 ? 37.533 21.268 -11.489 1.00 55.89 272 THR A CA 1
ATOM 2059 C C . THR A 1 271 ? 36.491 20.728 -10.514 1.00 55.75 272 THR A C 1
ATOM 2060 O O . THR A 1 271 ? 36.012 21.450 -9.636 1.00 55.20 272 THR A O 1
ATOM 2064 N N . GLN A 1 272 ? 36.152 19.451 -10.672 1.00 55.98 273 GLN A N 1
ATOM 2065 C CA . GLN A 1 272 ? 35.172 18.800 -9.810 1.00 56.14 273 GLN A CA 1
ATOM 2066 C C . GLN A 1 272 ? 35.745 18.437 -8.443 1.00 55.24 273 GLN A C 1
ATOM 2067 O O . GLN A 1 272 ? 35.013 18.397 -7.455 1.00 55.62 273 GLN A O 1
ATOM 2073 N N . LEU A 1 273 ? 37.048 18.169 -8.382 1.00 54.16 274 LEU A N 1
ATOM 2074 C CA . LEU A 1 273 ? 37.681 17.851 -7.104 1.00 53.04 274 LEU A CA 1
ATOM 2075 C C . LEU A 1 273 ? 37.740 19.128 -6.275 1.00 52.37 274 LEU A C 1
ATOM 2076 O O . LEU A 1 273 ? 37.492 19.113 -5.073 1.00 52.25 274 LEU A O 1
ATOM 2081 N N . LYS A 1 274 ? 38.066 20.232 -6.938 1.00 52.47 275 LYS A N 1
ATOM 2082 C CA . LYS A 1 274 ? 38.152 21.542 -6.298 1.00 52.80 275 LYS A CA 1
ATOM 2083 C C . LYS A 1 274 ? 36.770 21.960 -5.797 1.00 53.50 275 LYS A C 1
ATOM 2084 O O . LYS A 1 274 ? 36.638 22.595 -4.750 1.00 53.13 275 LYS A O 1
ATOM 2090 N N . LYS A 1 275 ? 35.746 21.589 -6.559 1.00 54.58 276 LYS A N 1
ATOM 2091 C CA . LYS A 1 275 ? 34.363 21.905 -6.225 1.00 55.79 276 LYS A CA 1
ATOM 2092 C C . LYS A 1 275 ? 33.929 21.197 -4.944 1.00 56.19 276 LYS A C 1
ATOM 2093 O O . LYS A 1 275 ? 33.292 21.801 -4.079 1.00 55.85 276 LYS A O 1
ATOM 2099 N N . GLU A 1 276 ? 34.276 19.916 -4.829 1.00 56.78 277 GLU A N 1
ATOM 2100 C CA . GLU A 1 276 ? 33.928 19.126 -3.648 1.00 57.31 277 GLU A CA 1
ATOM 2101 C C . GLU A 1 276 ? 34.626 19.695 -2.420 1.00 56.92 277 GLU A C 1
ATOM 2102 O O . GLU A 1 276 ? 34.125 19.585 -1.300 1.00 56.63 277 GLU A O 1
ATOM 2108 N N . ALA A 1 277 ? 35.795 20.292 -2.640 1.00 57.15 278 ALA A N 1
ATOM 2109 C CA . ALA A 1 277 ? 36.564 20.895 -1.555 1.00 56.64 278 ALA A CA 1
ATOM 2110 C C . ALA A 1 277 ? 35.923 22.227 -1.190 1.00 56.34 278 ALA A C 1
ATOM 2111 O O . ALA A 1 277 ? 35.916 22.623 -0.027 1.00 56.19 278 ALA A O 1
ATOM 2113 N N . ALA A 1 278 ? 35.385 22.912 -2.194 1.00 55.74 279 ALA A N 1
ATOM 2114 C CA . ALA A 1 278 ? 34.724 24.189 -1.975 1.00 55.49 279 ALA A CA 1
ATOM 2115 C C . ALA A 1 278 ? 33.385 23.935 -1.283 1.00 55.83 279 ALA A C 1
ATOM 2116 O O . ALA A 1 278 ? 32.702 24.869 -0.859 1.00 55.85 279 ALA A O 1
ATOM 2118 N N . THR A 1 279 ? 33.016 22.659 -1.187 1.00 55.66 280 THR A N 1
ATOM 2119 C CA . THR A 1 279 ? 31.778 22.240 -0.533 1.00 55.95 280 THR A CA 1
ATOM 2120 C C . THR A 1 279 ? 32.071 22.059 0.945 1.00 55.75 280 THR A C 1
ATOM 2121 O O . THR A 1 279 ? 31.287 22.463 1.804 1.00 55.61 280 THR A O 1
ATOM 2125 N N . GLU A 1 280 ? 33.212 21.437 1.222 1.00 55.81 281 GLU A N 1
ATOM 2126 C CA . GLU A 1 280 ? 33.654 21.174 2.584 1.00 55.82 281 GLU A CA 1
ATOM 2127 C C . GLU A 1 280 ? 34.398 22.391 3.138 1.00 55.58 281 GLU A C 1
ATOM 2128 O O . GLU A 1 280 ? 35.045 22.314 4.185 1.00 55.92 281 GLU A O 1
ATOM 2134 N N . ASN A 1 281 ? 34.297 23.510 2.423 1.00 54.96 282 ASN A N 1
ATOM 2135 C CA . ASN A 1 281 ? 34.946 24.755 2.820 1.00 54.28 282 ASN A CA 1
ATOM 2136 C C . ASN A 1 281 ? 36.470 24.630 2.943 1.00 54.10 282 ASN A C 1
ATOM 2137 O O . ASN A 1 281 ? 37.098 25.227 3.829 1.00 54.49 282 ASN A O 1
ATOM 2142 N N . LYS A 1 282 ? 37.058 23.853 2.037 1.00 51.68 283 LYS A N 1
ATOM 2143 C CA . LYS A 1 282 ? 38.500 23.649 2.009 1.00 49.24 283 LYS A CA 1
ATOM 2144 C C . LYS A 1 282 ? 39.044 24.043 0.635 1.00 46.55 283 LYS A C 1
ATOM 2145 O O . LYS A 1 282 ? 38.287 24.299 -0.300 1.00 46.14 283 LYS A O 1
ATOM 2151 N N . VAL A 1 283 ? 40.366 24.078 0.525 1.00 44.26 284 VAL A N 1
ATOM 2152 C CA . VAL A 1 283 ? 41.033 24.444 -0.716 1.00 40.64 284 VAL A CA 1
ATOM 2153 C C . VAL A 1 283 ? 42.054 23.353 -1.043 1.00 38.21 284 VAL A C 1
ATOM 2154 O O . VAL A 1 283 ? 42.483 22.628 -0.152 1.00 37.81 284 VAL A O 1
ATOM 2158 N N . LEU A 1 284 ? 42.438 23.226 -2.310 1.00 35.99 285 LEU A N 1
ATOM 2159 C CA . LEU A 1 284 ? 43.410 22.200 -2.700 1.00 34.37 285 LEU A CA 1
ATOM 2160 C C . LEU A 1 284 ? 44.852 22.724 -2.720 1.00 33.17 285 LEU A C 1
ATOM 2161 O O . LEU A 1 284 ? 45.116 23.823 -3.211 1.00 33.22 285 LEU A O 1
ATOM 2166 N N . ARG A 1 285 ? 45.772 21.934 -2.172 1.00 30.95 286 ARG A N 1
ATOM 2167 C CA . ARG A 1 285 ? 47.189 22.290 -2.130 1.00 29.31 286 ARG A CA 1
ATOM 2168 C C . ARG A 1 285 ? 48.019 21.043 -2.412 1.00 27.96 286 ARG A C 1
ATOM 2169 O O . ARG A 1 285 ? 47.586 19.931 -2.128 1.00 29.69 286 ARG A O 1
ATOM 2177 N N . PHE A 1 286 ? 49.203 21.227 -2.984 1.00 26.14 287 PHE A N 1
ATOM 2178 C CA . PHE A 1 286 ? 50.082 20.107 -3.313 1.00 24.76 287 PHE A CA 1
ATOM 2179 C C . PHE A 1 286 ? 51.127 19.989 -2.212 1.00 23.63 287 PHE A C 1
ATOM 2180 O O . PHE A 1 286 ? 52.004 20.845 -2.083 1.00 24.42 287 PHE A O 1
ATOM 2188 N N . ILE A 1 287 ? 51.058 18.918 -1.431 1.00 22.97 288 ILE A N 1
ATOM 2189 C CA . ILE A 1 287 ? 51.977 18.772 -0.314 1.00 22.56 288 ILE A CA 1
ATOM 2190 C C . ILE A 1 287 ? 52.880 17.550 -0.259 1.00 22.45 288 ILE A C 1
ATOM 2191 O O . ILE A 1 287 ? 52.710 16.584 -1.003 1.00 22.59 288 ILE A O 1
ATOM 2196 N N . GLY A 1 288 ? 53.858 17.641 0.639 1.00 22.71 289 GLY A N 1
ATOM 2197 C CA . GLY A 1 288 ? 54.797 16.565 0.901 1.00 22.76 289 GLY A CA 1
ATOM 2198 C C . GLY A 1 288 ? 54.482 16.233 2.350 1.00 23.14 289 GLY A C 1
ATOM 2199 O O . GLY A 1 288 ? 54.341 17.146 3.166 1.00 21.70 289 GLY A O 1
ATOM 2200 N N . LYS A 1 289 ? 54.384 14.952 2.691 1.00 22.71 290 LYS A N 1
ATOM 2201 C CA . LYS A 1 289 ? 54.006 14.582 4.049 1.00 21.93 290 LYS A CA 1
ATOM 2202 C C . LYS A 1 289 ? 54.847 13.483 4.681 1.00 22.13 290 LYS A C 1
ATOM 2203 O O . LYS A 1 289 ? 55.266 12.537 4.011 1.00 21.75 290 LYS A O 1
ATOM 2209 N N . VAL A 1 290 ? 55.081 13.613 5.982 1.00 20.70 291 VAL A N 1
ATOM 2210 C CA . VAL A 1 290 ? 55.854 12.627 6.720 1.00 20.67 291 VAL A CA 1
ATOM 2211 C C . VAL A 1 290 ? 55.159 12.292 8.028 1.00 21.91 291 VAL A C 1
ATOM 2212 O O . VAL A 1 290 ? 54.675 13.183 8.736 1.00 22.59 291 VAL A O 1
ATOM 2216 N N . ASP A 1 291 ? 55.103 11.002 8.335 1.00 22.19 292 ASP A N 1
ATOM 2217 C CA . ASP A 1 291 ? 54.501 10.516 9.572 1.00 22.30 292 ASP A CA 1
ATOM 2218 C C . ASP A 1 291 ? 55.480 9.489 10.118 1.00 22.14 292 ASP A C 1
ATOM 2219 O O . ASP A 1 291 ? 55.563 8.376 9.611 1.00 23.26 292 ASP A O 1
ATOM 2224 N N . VAL A 1 292 ? 56.238 9.853 11.142 1.00 21.67 293 VAL A N 1
ATOM 2225 C CA . VAL A 1 292 ? 57.221 8.926 11.678 1.00 22.81 293 VAL A CA 1
ATOM 2226 C C . VAL A 1 292 ? 56.600 7.750 12.445 1.00 22.23 293 VAL A C 1
ATOM 2227 O O . VAL A 1 292 ? 57.118 6.633 12.409 1.00 19.62 293 VAL A O 1
ATOM 2231 N N . ALA A 1 293 ? 55.493 7.996 13.136 1.00 22.21 294 ALA A N 1
ATOM 2232 C CA . ALA A 1 293 ? 54.859 6.920 13.884 1.00 22.79 294 ALA A CA 1
ATOM 2233 C C . ALA A 1 293 ? 54.534 5.780 12.919 1.00 22.65 294 ALA A C 1
ATOM 2234 O O . ALA A 1 293 ? 54.877 4.627 13.169 1.00 21.76 294 ALA A O 1
ATOM 2236 N N . THR A 1 294 ? 53.897 6.113 11.803 1.00 23.73 295 THR A N 1
ATOM 2237 C CA . THR A 1 294 ? 53.530 5.107 10.805 1.00 25.29 295 THR A CA 1
ATOM 2238 C C . THR A 1 294 ? 54.606 4.885 9.729 1.00 25.90 295 THR A C 1
ATOM 2239 O O . THR A 1 294 ? 54.417 4.083 8.818 1.00 26.86 295 THR A O 1
ATOM 2243 N N . LYS A 1 295 ? 55.733 5.583 9.837 1.00 26.92 296 LYS A N 1
ATOM 2244 C CA . LYS A 1 295 ? 56.813 5.441 8.858 1.00 27.05 296 LYS A CA 1
ATOM 2245 C C . LYS A 1 295 ? 56.235 5.561 7.453 1.00 26.81 296 LYS A C 1
ATOM 2246 O O . LYS A 1 295 ? 56.641 4.856 6.532 1.00 25.73 296 LYS A O 1
ATOM 2252 N N . SER A 1 296 ? 55.272 6.460 7.309 1.00 27.79 297 SER A N 1
ATOM 2253 C CA . SER A 1 296 ? 54.597 6.694 6.042 1.00 28.36 297 SER A CA 1
ATOM 2254 C C . SER A 1 296 ? 54.909 8.083 5.455 1.00 28.73 297 SER A C 1
ATOM 2255 O O . SER A 1 296 ? 54.659 9.113 6.075 1.00 29.74 297 SER A O 1
ATOM 2258 N N . VAL A 1 297 ? 55.466 8.089 4.251 1.00 28.37 298 VAL A N 1
ATOM 2259 C CA . VAL A 1 297 ? 55.829 9.311 3.542 1.00 26.76 298 VAL A CA 1
ATOM 2260 C C . VAL A 1 297 ? 54.979 9.396 2.276 1.00 26.75 298 VAL A C 1
ATOM 2261 O O . VAL A 1 297 ? 54.643 8.369 1.686 1.00 26.55 298 VAL A O 1
ATOM 2265 N N . SER A 1 298 ? 54.626 10.606 1.850 1.00 26.83 299 SER A N 1
ATOM 2266 C CA . SER A 1 298 ? 53.789 10.738 0.664 1.00 27.46 299 SER A CA 1
ATOM 2267 C C . SER A 1 298 ? 53.768 12.127 0.022 1.00 27.54 299 SER A C 1
ATOM 2268 O O . SER A 1 298 ? 54.111 13.129 0.656 1.00 27.33 299 SER A O 1
ATOM 2271 N N . VAL A 1 299 ? 53.347 12.172 -1.240 1.00 26.27 300 VAL A N 1
ATOM 2272 C CA . VAL A 1 299 ? 53.261 13.425 -1.988 1.00 27.19 300 VAL A CA 1
ATOM 2273 C C . VAL A 1 299 ? 51.951 13.483 -2.792 1.00 27.56 300 VAL A C 1
ATOM 2274 O O . VAL A 1 299 ? 51.531 12.492 -3.393 1.00 27.40 300 VAL A O 1
ATOM 2278 N N . GLY A 1 300 ? 51.302 14.640 -2.793 1.00 28.05 301 GLY A N 1
ATOM 2279 C CA . GLY A 1 300 ? 50.060 14.771 -3.536 1.00 27.99 301 GLY A CA 1
ATOM 2280 C C . GLY A 1 300 ? 49.117 15.856 -3.051 1.00 28.63 301 GLY A C 1
ATOM 2281 O O . GLY A 1 300 ? 49.436 16.620 -2.132 1.00 27.44 301 GLY A O 1
ATOM 2282 N N . ILE A 1 301 ? 47.945 15.921 -3.682 1.00 29.66 302 ILE A N 1
ATOM 2283 C CA . ILE A 1 301 ? 46.927 16.904 -3.333 1.00 29.76 302 ILE A CA 1
ATOM 2284 C C . ILE A 1 301 ? 46.205 16.532 -2.050 1.00 31.58 302 ILE A C 1
ATOM 2285 O O . ILE A 1 301 ? 45.836 15.377 -1.838 1.00 32.59 302 ILE A O 1
ATOM 2290 N N . GLU A 1 302 ? 46.018 17.521 -1.188 1.00 33.58 303 GLU A N 1
ATOM 2291 C CA . GLU A 1 302 ? 45.312 17.310 0.060 1.00 35.79 303 GLU A CA 1
ATOM 2292 C C . GLU A 1 302 ? 44.507 18.576 0.298 1.00 36.36 303 GLU A C 1
ATOM 2293 O O . GLU A 1 302 ? 44.913 19.662 -0.110 1.00 37.06 303 GLU A O 1
ATOM 2299 N N . LYS A 1 303 ? 43.361 18.428 0.945 1.00 37.46 304 LYS A N 1
ATOM 2300 C CA . LYS A 1 303 ? 42.487 19.555 1.228 1.00 38.15 304 LYS A CA 1
ATOM 2301 C C . LYS A 1 303 ? 42.904 20.247 2.521 1.00 37.76 304 LYS A C 1
ATOM 2302 O O . LYS A 1 303 ? 43.384 19.596 3.448 1.00 36.65 304 LYS A O 1
ATOM 2308 N N . TYR A 1 304 ? 42.738 21.567 2.572 1.00 37.99 305 TYR A N 1
ATOM 2309 C CA . TYR A 1 304 ? 43.088 22.341 3.761 1.00 40.32 305 TYR A CA 1
ATOM 2310 C C . TYR A 1 304 ? 42.037 23.404 4.050 1.00 41.50 305 TYR A C 1
ATOM 2311 O O . TYR A 1 304 ? 41.604 24.124 3.151 1.00 40.94 305 TYR A O 1
ATOM 2320 N N . ASP A 1 305 ? 41.626 23.491 5.310 1.00 43.36 306 ASP A N 1
ATOM 2321 C CA . ASP A 1 305 ? 40.635 24.475 5.710 1.00 45.57 306 ASP A CA 1
ATOM 2322 C C . ASP A 1 305 ? 41.153 25.866 5.370 1.00 46.83 306 ASP A C 1
ATOM 2323 O O . ASP A 1 305 ? 42.362 26.092 5.319 1.00 46.88 306 ASP A O 1
ATOM 2328 N N . TYR A 1 306 ? 40.231 26.791 5.128 1.00 47.69 307 TYR A N 1
ATOM 2329 C CA . TYR A 1 306 ? 40.581 28.158 4.777 1.00 49.17 307 TYR A CA 1
ATOM 2330 C C . TYR A 1 306 ? 41.425 28.843 5.851 1.00 49.09 307 TYR A C 1
ATOM 2331 O O . TYR A 1 306 ? 42.261 29.690 5.540 1.00 49.90 307 TYR A O 1
ATOM 2340 N N . SER A 1 307 ? 41.215 28.478 7.112 1.00 48.63 308 SER A N 1
ATOM 2341 C CA . SER A 1 307 ? 41.977 29.082 8.205 1.00 48.25 308 SER A CA 1
ATOM 2342 C C . SER A 1 307 ? 43.438 28.625 8.181 1.00 47.50 308 SER A C 1
ATOM 2343 O O . SER A 1 307 ? 44.349 29.417 8.424 1.00 47.56 308 SER A O 1
ATOM 2346 N N . HIS A 1 308 ? 43.648 27.344 7.886 1.00 46.14 309 HIS A N 1
ATOM 2347 C CA . HIS A 1 308 ? 44.984 26.756 7.819 1.00 44.12 309 HIS A CA 1
ATOM 2348 C C . HIS A 1 308 ? 45.949 27.701 7.095 1.00 42.29 309 HIS A C 1
ATOM 2349 O O . HIS A 1 308 ? 45.612 28.267 6.056 1.00 41.99 309 HIS A O 1
ATOM 2356 N N . PRO A 1 309 ? 47.162 27.888 7.639 1.00 40.63 310 PRO A N 1
ATOM 2357 C CA . PRO A 1 309 ? 48.145 28.777 7.006 1.00 39.33 310 PRO A CA 1
ATOM 2358 C C . PRO A 1 309 ? 48.535 28.419 5.562 1.00 37.61 310 PRO A C 1
ATOM 2359 O O . PRO A 1 309 ? 49.074 29.255 4.840 1.00 36.59 310 PRO A O 1
ATOM 2363 N N . PHE A 1 310 ? 48.259 27.184 5.147 1.00 35.83 311 PHE A N 1
ATOM 2364 C CA . PHE A 1 310 ? 48.573 26.737 3.787 1.00 34.60 311 PHE A CA 1
ATOM 2365 C C . PHE A 1 310 ? 47.638 27.362 2.757 1.00 35.53 311 PHE A C 1
ATOM 2366 O O . PHE A 1 310 ? 47.965 27.428 1.568 1.00 34.81 311 PHE A O 1
ATOM 2374 N N . ALA A 1 311 ? 46.469 27.809 3.210 1.00 36.33 312 ALA A N 1
ATOM 2375 C CA . ALA A 1 311 ? 45.487 28.413 2.312 1.00 36.88 312 ALA A CA 1
ATOM 2376 C C . ALA A 1 311 ? 45.715 29.907 2.105 1.00 37.23 312 ALA A C 1
ATOM 2377 O O . ALA A 1 311 ? 45.082 30.528 1.255 1.00 37.31 312 ALA A O 1
ATOM 2379 N N . SER A 1 312 ? 46.631 30.482 2.869 1.00 38.15 313 SER A N 1
ATOM 2380 C CA . SER A 1 312 ? 46.895 31.909 2.754 1.00 39.53 313 SER A CA 1
ATOM 2381 C C . SER A 1 312 ? 48.321 32.202 2.338 1.00 39.85 313 SER A C 1
ATOM 2382 O O . SER A 1 312 ? 48.872 33.241 2.697 1.00 40.93 313 SER A O 1
ATOM 2385 N N . LEU A 1 313 ? 48.927 31.292 1.588 1.00 40.46 314 LEU A N 1
ATOM 2386 C CA . LEU A 1 313 ? 50.292 31.507 1.142 1.00 40.82 314 LEU A CA 1
ATOM 2387 C C . LEU A 1 313 ? 50.368 32.661 0.164 1.00 42.11 314 LEU A C 1
ATOM 2388 O O . LEU A 1 313 ? 49.553 32.758 -0.754 1.00 42.51 314 LEU A O 1
ATOM 2393 N N . LYS A 1 314 ? 51.345 33.539 0.366 1.00 43.29 315 LYS A N 1
ATOM 2394 C CA . LYS A 1 314 ? 51.525 34.672 -0.529 1.00 44.33 315 LYS A CA 1
ATOM 2395 C C . LYS A 1 314 ? 52.392 34.272 -1.712 1.00 43.54 315 LYS A C 1
ATOM 2396 O O . LYS A 1 314 ? 53.383 33.558 -1.555 1.00 43.34 315 LYS A O 1
ATOM 2402 N N . GLY A 1 315 ? 51.996 34.727 -2.897 1.00 43.22 316 GLY A N 1
ATOM 2403 C CA . GLY A 1 315 ? 52.733 34.427 -4.111 1.00 41.30 316 GLY A CA 1
ATOM 2404 C C . GLY A 1 315 ? 52.908 32.947 -4.387 1.00 40.04 316 GLY A C 1
ATOM 2405 O O . GLY A 1 315 ? 51.952 32.242 -4.714 1.00 40.57 316 GLY A O 1
ATOM 2406 N N . SER A 1 316 ? 54.144 32.481 -4.255 1.00 38.24 317 SER A N 1
ATOM 2407 C CA . SER A 1 316 ? 54.480 31.086 -4.489 1.00 35.69 317 SER A CA 1
ATOM 2408 C C . SER A 1 316 ? 55.393 30.570 -3.373 1.00 33.94 317 SER A C 1
ATOM 2409 O O . SER A 1 316 ? 56.268 29.728 -3.601 1.00 32.80 317 SER A O 1
ATOM 2412 N N . ASP A 1 317 ? 55.182 31.084 -2.166 1.00 31.71 318 ASP A N 1
ATOM 2413 C CA . ASP A 1 317 ? 55.981 30.681 -1.019 1.00 29.82 318 ASP A CA 1
ATOM 2414 C C . ASP A 1 317 ? 55.951 29.185 -0.781 1.00 27.95 318 ASP A C 1
ATOM 2415 O O . ASP A 1 317 ? 55.110 28.466 -1.316 1.00 29.06 318 ASP A O 1
ATOM 2420 N N . ASN A 1 318 ? 56.907 28.727 0.013 1.00 25.48 319 ASN A N 1
ATOM 2421 C CA . ASN A 1 318 ? 56.996 27.339 0.414 1.00 23.77 319 ASN A CA 1
ATOM 2422 C C . ASN A 1 318 ? 56.610 27.438 1.878 1.00 22.66 319 ASN A C 1
ATOM 2423 O O . ASN A 1 318 ? 56.545 28.540 2.422 1.00 21.97 319 ASN A O 1
ATOM 2428 N N . VAL A 1 319 ? 56.325 26.307 2.509 1.00 21.32 320 VAL A N 1
ATOM 2429 C CA . VAL A 1 319 ? 55.961 26.292 3.920 1.00 18.95 320 VAL A CA 1
ATOM 2430 C C . VAL A 1 319 ? 56.183 24.914 4.475 1.00 18.54 320 VAL A C 1
ATOM 2431 O O . VAL A 1 319 ? 55.983 23.917 3.780 1.00 19.05 320 VAL A O 1
ATOM 2435 N N . ILE A 1 320 ? 56.605 24.855 5.728 1.00 17.22 321 ILE A N 1
ATOM 2436 C CA . ILE A 1 320 ? 56.786 23.574 6.369 1.00 16.89 321 ILE A CA 1
ATOM 2437 C C . ILE A 1 320 ? 56.156 23.661 7.750 1.00 16.91 321 ILE A C 1
ATOM 2438 O O . ILE A 1 320 ? 56.331 24.652 8.473 1.00 16.82 321 ILE A O 1
ATOM 2443 N N . SER A 1 321 ? 55.378 22.641 8.084 1.00 15.68 322 SER A N 1
ATOM 2444 C CA . SER A 1 321 ? 54.729 22.568 9.377 1.00 15.53 322 SER A CA 1
ATOM 2445 C C . SER A 1 321 ? 55.428 21.422 10.065 1.00 14.66 322 SER A C 1
ATOM 2446 O O . SER A 1 321 ? 55.462 20.315 9.539 1.00 14.18 322 SER A O 1
ATOM 2449 N N . ILE A 1 322 ? 55.991 21.690 11.237 1.00 16.16 323 ILE A N 1
ATOM 2450 C CA . ILE A 1 322 ? 56.741 20.668 11.958 1.00 15.85 323 ILE A CA 1
ATOM 2451 C C . ILE A 1 322 ? 56.244 20.381 13.368 1.00 16.45 323 ILE A C 1
ATOM 2452 O O . ILE A 1 322 ? 56.257 21.261 14.231 1.00 16.85 323 ILE A O 1
ATOM 2457 N N . LYS A 1 323 ? 55.814 19.144 13.595 1.00 16.00 324 LYS A N 1
ATOM 2458 C CA . LYS A 1 323 ? 55.343 18.718 14.904 1.00 15.53 324 LYS A CA 1
ATOM 2459 C C . LYS A 1 323 ? 56.335 17.731 15.495 1.00 14.77 324 LYS A C 1
ATOM 2460 O O . LYS A 1 323 ? 56.674 16.726 14.877 1.00 14.15 324 LYS A O 1
ATOM 2466 N N . THR A 1 324 ? 56.815 18.024 16.694 1.00 14.78 325 THR A N 1
ATOM 2467 C CA . THR A 1 324 ? 57.773 17.138 17.337 1.00 14.34 325 THR A CA 1
ATOM 2468 C C . THR A 1 324 ? 57.272 16.798 18.723 1.00 15.43 325 THR A C 1
ATOM 2469 O O . THR A 1 324 ? 56.232 17.289 19.154 1.00 15.94 325 THR A O 1
ATOM 2473 N N . LYS A 1 325 ? 58.018 15.947 19.411 1.00 16.93 326 LYS A N 1
ATOM 2474 C CA . LYS A 1 325 ? 57.667 15.555 20.759 1.00 17.24 326 LYS A CA 1
ATOM 2475 C C . LYS A 1 325 ? 57.535 16.803 21.630 1.00 16.50 326 LYS A C 1
ATOM 2476 O O . LYS A 1 325 ? 56.673 16.864 22.505 1.00 18.19 326 LYS A O 1
ATOM 2482 N N . ARG A 1 326 ? 58.386 17.797 21.377 1.00 15.45 327 ARG A N 1
ATOM 2483 C CA . ARG A 1 326 ? 58.383 19.045 22.154 1.00 15.20 327 ARG A CA 1
ATOM 2484 C C . ARG A 1 326 ? 57.489 20.151 21.589 1.00 14.60 327 ARG A C 1
ATOM 2485 O O . ARG A 1 326 ? 56.848 20.881 22.338 1.00 12.73 327 ARG A O 1
ATOM 2493 N N . TYR A 1 327 ? 57.470 20.292 20.271 1.00 14.84 328 TYR A N 1
ATOM 2494 C CA . TYR A 1 327 ? 56.643 21.311 19.650 1.00 16.03 328 TYR A CA 1
ATOM 2495 C C . TYR A 1 327 ? 55.284 20.687 19.294 1.00 16.96 328 TYR A C 1
ATOM 2496 O O . TYR A 1 327 ? 54.988 20.387 18.134 1.00 17.78 328 TYR A O 1
ATOM 2505 N N . THR A 1 328 ? 54.464 20.494 20.318 1.00 17.52 329 THR A N 1
ATOM 2506 C CA . THR A 1 328 ? 53.148 19.892 20.152 1.00 18.03 329 THR A CA 1
ATOM 2507 C C . THR A 1 328 ? 52.308 20.786 19.246 1.00 19.06 329 THR A C 1
ATOM 2508 O O . THR A 1 328 ? 51.514 20.302 18.447 1.00 16.97 329 THR A O 1
ATOM 2512 N N . ASN A 1 329 ? 52.481 22.096 19.384 1.00 19.92 330 ASN A N 1
ATOM 2513 C CA . ASN A 1 329 ? 51.819 23.032 18.482 1.00 19.75 330 ASN A CA 1
ATOM 2514 C C . ASN A 1 329 ? 52.893 23.110 17.370 1.00 20.68 330 ASN A C 1
ATOM 2515 O O . ASN A 1 329 ? 54.088 23.106 17.650 1.00 18.09 330 ASN A O 1
ATOM 2520 N N . PRO A 1 330 ? 52.476 23.161 16.099 1.00 22.02 331 PRO A N 1
ATOM 2521 C CA . PRO A 1 330 ? 53.414 23.222 14.973 1.00 22.33 331 PRO A CA 1
ATOM 2522 C C . PRO A 1 330 ? 54.352 24.424 14.849 1.00 21.67 331 PRO A C 1
ATOM 2523 O O . PRO A 1 330 ? 53.983 25.558 15.156 1.00 21.51 331 PRO A O 1
ATOM 2527 N N . VAL A 1 331 ? 55.574 24.146 14.404 1.00 20.97 332 VAL A N 1
ATOM 2528 C CA . VAL A 1 331 ? 56.567 25.177 14.121 1.00 19.12 332 VAL A CA 1
ATOM 2529 C C . VAL A 1 331 ? 56.255 25.356 12.637 1.00 20.05 332 VAL A C 1
ATOM 2530 O O . VAL A 1 331 ? 56.290 24.377 11.892 1.00 20.87 332 VAL A O 1
ATOM 2534 N N . VAL A 1 332 ? 55.907 26.567 12.212 1.00 18.91 333 VAL A N 1
ATOM 2535 C CA . VAL A 1 332 ? 55.590 26.798 10.807 1.00 18.78 333 VAL A CA 1
ATOM 2536 C C . VAL A 1 332 ? 56.519 27.845 10.216 1.00 20.45 333 VAL A C 1
ATOM 2537 O O . VAL A 1 332 ? 56.615 28.964 10.724 1.00 19.41 333 VAL A O 1
ATOM 2541 N N . ILE A 1 333 ? 57.197 27.463 9.137 1.00 19.82 334 ILE A N 1
ATOM 2542 C CA . ILE A 1 333 ? 58.132 28.343 8.455 1.00 20.56 334 ILE A CA 1
ATOM 2543 C C . ILE A 1 333 ? 57.670 28.558 7.016 1.00 19.55 334 ILE A C 1
ATOM 2544 O O . ILE A 1 333 ? 57.470 27.598 6.289 1.00 21.67 334 ILE A O 1
ATOM 2549 N N . GLN A 1 334 ? 57.494 29.822 6.632 1.00 20.70 335 GLN A N 1
ATOM 2550 C CA . GLN A 1 334 ? 57.051 30.222 5.288 1.00 20.92 335 GLN A CA 1
ATOM 2551 C C . GLN A 1 334 ? 58.091 31.114 4.624 1.00 20.49 335 GLN A C 1
ATOM 2552 O O . GLN A 1 334 ? 58.999 31.613 5.282 1.00 19.89 335 GLN A O 1
ATOM 2558 N N . GLY A 1 335 ? 57.907 31.364 3.328 1.00 20.93 336 GLY A N 1
ATOM 2559 C CA . GLY A 1 335 ? 58.818 32.233 2.602 1.00 18.98 336 GLY A CA 1
ATOM 2560 C C . GLY A 1 335 ? 59.199 31.717 1.227 1.00 19.36 336 GLY A C 1
ATOM 2561 O O . GLY A 1 335 ? 58.849 30.600 0.856 1.00 19.86 336 GLY A O 1
ATOM 2562 N N . ALA A 1 336 ? 59.914 32.538 0.466 1.00 17.16 337 ALA A N 1
ATOM 2563 C CA . ALA A 1 336 ? 60.363 32.146 -0.855 1.00 17.34 337 ALA A CA 1
ATOM 2564 C C . ALA A 1 336 ? 61.096 30.812 -0.738 1.00 17.07 337 ALA A C 1
ATOM 2565 O O . ALA A 1 336 ? 61.964 30.654 0.116 1.00 17.15 337 ALA A O 1
ATOM 2567 N N . GLY A 1 337 ? 60.734 29.851 -1.585 1.00 18.39 338 GLY A N 1
ATOM 2568 C CA . GLY A 1 337 ? 61.376 28.546 -1.553 1.00 18.52 338 GLY A CA 1
ATOM 2569 C C . GLY A 1 337 ? 62.172 28.326 -2.826 1.00 20.13 338 GLY A C 1
ATOM 2570 O O . GLY A 1 337 ? 62.576 27.204 -3.148 1.00 20.16 338 GLY A O 1
ATOM 2571 N N . ALA A 1 338 ? 62.392 29.416 -3.554 1.00 19.41 339 ALA A N 1
ATOM 2572 C CA . ALA A 1 338 ? 63.135 29.384 -4.808 1.00 20.84 339 ALA A CA 1
ATOM 2573 C C . ALA A 1 338 ? 63.567 30.810 -5.132 1.00 20.48 339 ALA A C 1
ATOM 2574 O O . ALA A 1 338 ? 63.138 31.758 -4.471 1.00 22.48 339 ALA A O 1
ATOM 2576 N N . GLY A 1 339 ? 64.402 30.964 -6.152 1.00 19.76 340 GLY A N 1
ATOM 2577 C CA . GLY A 1 339 ? 64.882 32.285 -6.519 1.00 19.28 340 GLY A CA 1
ATOM 2578 C C . GLY A 1 339 ? 66.393 32.310 -6.399 1.00 17.53 340 GLY A C 1
ATOM 2579 O O . GLY A 1 339 ? 66.940 31.855 -5.395 1.00 17.10 340 GLY A O 1
ATOM 2580 N N . ALA A 1 340 ? 67.061 32.847 -7.413 1.00 16.36 341 ALA A N 1
ATOM 2581 C CA . ALA A 1 340 ? 68.524 32.899 -7.456 1.00 16.50 341 ALA A CA 1
ATOM 2582 C C . ALA A 1 340 ? 69.254 33.408 -6.208 1.00 17.23 341 ALA A C 1
ATOM 2583 O O . ALA A 1 340 ? 70.035 32.677 -5.602 1.00 17.23 341 ALA A O 1
ATOM 2585 N N . ALA A 1 341 ? 69.012 34.659 -5.832 1.00 17.67 342 ALA A N 1
ATOM 2586 C CA . ALA A 1 341 ? 69.673 35.260 -4.674 1.00 17.98 342 ALA A CA 1
ATOM 2587 C C . ALA A 1 341 ? 69.385 34.593 -3.328 1.00 18.08 342 ALA A C 1
ATOM 2588 O O . ALA A 1 341 ? 70.289 34.402 -2.507 1.00 19.82 342 ALA A O 1
ATOM 2590 N N . VAL A 1 342 ? 68.127 34.257 -3.085 1.00 17.12 343 VAL A N 1
ATOM 2591 C CA . VAL A 1 342 ? 67.748 33.620 -1.820 1.00 17.08 343 VAL A CA 1
ATOM 2592 C C . VAL A 1 342 ? 68.285 32.186 -1.681 1.00 15.62 343 VAL A C 1
ATOM 2593 O O . VAL A 1 342 ? 68.649 31.745 -0.588 1.00 14.04 343 VAL A O 1
ATOM 2597 N N . THR A 1 343 ? 68.338 31.460 -2.792 1.00 15.09 344 THR A N 1
ATOM 2598 C CA . THR A 1 343 ? 68.829 30.095 -2.769 1.00 15.30 344 THR A CA 1
ATOM 2599 C C . THR A 1 343 ? 70.348 30.065 -2.646 1.00 15.75 344 THR A C 1
ATOM 2600 O O . THR A 1 343 ? 70.908 29.227 -1.924 1.00 16.23 344 THR A O 1
ATOM 2604 N N . ALA A 1 344 ? 71.015 30.979 -3.341 1.00 12.24 345 ALA A N 1
ATOM 2605 C CA . ALA A 1 344 ? 72.469 31.031 -3.280 1.00 12.24 345 ALA A CA 1
ATOM 2606 C C . ALA A 1 344 ? 72.911 31.460 -1.880 1.00 13.83 345 ALA A C 1
ATOM 2607 O O . ALA A 1 344 ? 73.970 31.048 -1.390 1.00 13.43 345 ALA A O 1
ATOM 2609 N N . ALA A 1 345 ? 72.093 32.287 -1.233 1.00 13.54 346 ALA A N 1
ATOM 2610 C CA . ALA A 1 345 ? 72.420 32.752 0.106 1.00 13.62 346 ALA A CA 1
ATOM 2611 C C . ALA A 1 345 ? 72.308 31.604 1.108 1.00 13.04 346 ALA A C 1
ATOM 2612 O O . ALA A 1 345 ? 73.044 31.553 2.081 1.00 14.51 346 ALA A O 1
ATOM 2614 N N . GLY A 1 346 ? 71.389 30.677 0.872 1.00 14.32 347 GLY A N 1
ATOM 2615 C CA . GLY A 1 346 ? 71.262 29.545 1.775 1.00 12.67 347 GLY A CA 1
ATOM 2616 C C . GLY A 1 346 ? 72.490 28.646 1.667 1.00 13.27 347 GLY A C 1
ATOM 2617 O O . GLY A 1 346 ? 72.964 28.070 2.655 1.00 13.53 347 GLY A O 1
ATOM 2618 N N . VAL A 1 347 ? 73.004 28.515 0.451 1.00 11.64 348 VAL A N 1
ATOM 2619 C CA . VAL A 1 347 ? 74.184 27.709 0.209 1.00 10.88 348 VAL A CA 1
ATOM 2620 C C . VAL A 1 347 ? 75.353 28.442 0.853 1.00 11.71 348 VAL A C 1
ATOM 2621 O O . VAL A 1 347 ? 76.165 27.842 1.558 1.00 12.05 348 VAL A O 1
ATOM 2625 N N . LEU A 1 348 ? 75.422 29.750 0.636 1.00 12.72 349 LEU A N 1
ATOM 2626 C CA . LEU A 1 348 ? 76.494 30.531 1.229 1.00 12.37 349 LEU A CA 1
ATOM 2627 C C . LEU A 1 348 ? 76.409 30.393 2.747 1.00 13.43 349 LEU A C 1
ATOM 2628 O O . LEU A 1 348 ? 77.424 30.186 3.417 1.00 14.13 349 LEU A O 1
ATOM 2633 N N . GLY A 1 349 ? 75.201 30.490 3.292 1.00 12.87 350 GLY A N 1
ATOM 2634 C CA . GLY A 1 349 ? 75.050 30.337 4.729 1.00 13.73 350 GLY A CA 1
ATOM 2635 C C . GLY A 1 349 ? 75.639 29.008 5.188 1.00 14.94 350 GLY A C 1
ATOM 2636 O O . GLY A 1 349 ? 76.226 28.913 6.280 1.00 15.13 350 GLY A O 1
ATOM 2637 N N . ASP A 1 350 ? 75.480 27.976 4.357 1.00 15.19 351 ASP A N 1
ATOM 2638 C CA . ASP A 1 350 ? 76.015 26.652 4.667 1.00 15.95 351 ASP A CA 1
ATOM 2639 C C . ASP A 1 350 ? 77.544 26.670 4.600 1.00 15.27 351 ASP A C 1
ATOM 2640 O O . ASP A 1 350 ? 78.204 26.003 5.386 1.00 16.63 351 ASP A O 1
ATOM 2645 N N . VAL A 1 351 ? 78.104 27.429 3.661 1.00 14.42 352 VAL A N 1
ATOM 2646 C CA . VAL A 1 351 ? 79.559 27.534 3.541 1.00 13.42 352 VAL A CA 1
ATOM 2647 C C . VAL A 1 351 ? 80.114 28.184 4.816 1.00 14.29 352 VAL A C 1
ATOM 2648 O O . VAL A 1 351 ? 81.195 27.838 5.295 1.00 13.02 352 VAL A O 1
ATOM 2652 N N . ILE A 1 352 ? 79.361 29.130 5.369 1.00 14.08 353 ILE A N 1
ATOM 2653 C CA . ILE A 1 352 ? 79.788 29.807 6.580 1.00 13.68 353 ILE A CA 1
ATOM 2654 C C . ILE A 1 352 ? 79.730 28.844 7.765 1.00 14.75 353 ILE A C 1
ATOM 2655 O O . ILE A 1 352 ? 80.586 28.885 8.645 1.00 17.03 353 ILE A O 1
ATOM 2660 N N . LYS A 1 353 ? 78.725 27.979 7.801 1.00 15.91 354 LYS A N 1
ATOM 2661 C CA . LYS A 1 353 ? 78.628 27.032 8.906 1.00 16.31 354 LYS A CA 1
ATOM 2662 C C . LYS A 1 353 ? 79.771 26.025 8.854 1.00 15.30 354 LYS A C 1
ATOM 2663 O O . LYS A 1 353 ? 80.230 25.555 9.890 1.00 15.44 354 LYS A O 1
ATOM 2669 N N . ILE A 1 354 ? 80.231 25.694 7.650 1.00 13.15 355 ILE A N 1
ATOM 2670 C CA . ILE A 1 354 ? 81.316 24.739 7.506 1.00 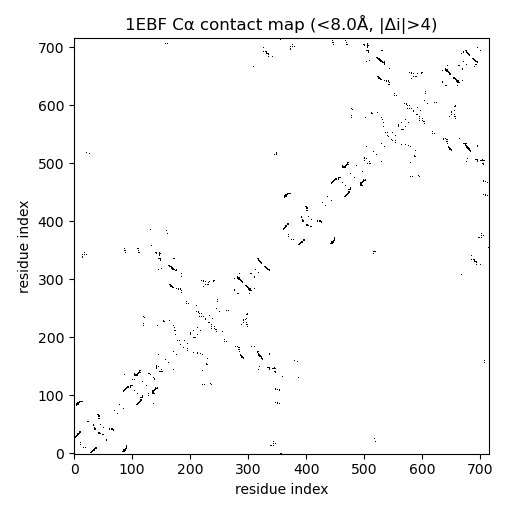12.22 355 ILE A CA 1
ATOM 2671 C C . ILE A 1 354 ? 82.651 25.401 7.821 1.00 12.49 355 ILE A C 1
ATOM 2672 O O . ILE A 1 354 ? 83.508 24.821 8.487 1.00 11.50 355 ILE A O 1
ATOM 2677 N N . ALA A 1 355 ? 82.822 26.622 7.334 1.00 12.01 356 ALA A N 1
ATOM 2678 C CA . ALA A 1 355 ? 84.053 27.351 7.553 1.00 13.16 356 ALA A CA 1
ATOM 2679 C C . ALA A 1 355 ? 84.390 27.525 9.038 1.00 14.44 356 ALA A C 1
ATOM 2680 O O . ALA A 1 355 ? 85.561 27.458 9.424 1.00 15.43 356 ALA A O 1
ATOM 2682 N N . GLN A 1 356 ? 83.378 27.742 9.874 1.00 13.98 357 GLN A N 1
ATOM 2683 C CA . GLN A 1 356 ? 83.622 27.921 11.301 1.00 15.54 357 GLN A CA 1
ATOM 2684 C C . GLN A 1 356 ? 83.871 26.573 11.975 1.00 17.76 357 GLN A C 1
ATOM 2685 O O . GLN A 1 356 ? 84.540 26.488 13.009 1.00 16.75 357 GLN A O 1
ATOM 2691 N N . ARG A 1 357 ? 83.339 25.517 11.368 1.00 18.94 358 ARG A N 1
ATOM 2692 C CA . ARG A 1 357 ? 83.480 24.172 11.900 1.00 18.51 358 ARG A CA 1
ATOM 2693 C C . ARG A 1 357 ? 84.851 23.547 11.633 1.00 19.61 358 ARG A C 1
ATOM 2694 O O . ARG A 1 357 ? 85.289 22.659 12.365 1.00 19.25 358 ARG A O 1
ATOM 2702 N N . LEU A 1 358 ? 85.524 24.025 10.589 1.00 21.35 359 LEU A N 1
ATOM 2703 C CA . LEU A 1 358 ? 86.837 23.507 10.182 1.00 23.35 359 LEU A CA 1
ATOM 2704 C C . LEU A 1 358 ? 88.010 24.120 10.950 1.00 23.99 359 LEU A C 1
ATOM 2705 O O . LEU A 1 358 ? 89.014 23.403 11.161 1.00 24.62 359 LEU A O 1
ATOM 2711 N N . SER B 1 1 ? 92.425 13.703 17.482 1.00 42.14 2 SER B N 1
ATOM 2712 C CA . SER B 1 1 ? 91.442 12.798 18.160 1.00 40.81 2 SER B CA 1
ATOM 2713 C C . SER B 1 1 ? 90.196 13.554 18.621 1.00 39.14 2 SER B C 1
ATOM 2714 O O . SER B 1 1 ? 90.036 14.741 18.337 1.00 39.52 2 SER B O 1
ATOM 2717 N N . THR B 1 2 ? 89.316 12.859 19.330 1.00 37.34 3 THR B N 1
ATOM 2718 C CA . THR B 1 2 ? 88.079 13.455 19.820 1.00 34.55 3 THR B CA 1
ATOM 2719 C C . THR B 1 2 ? 88.240 14.866 20.385 1.00 32.30 3 THR B C 1
ATOM 2720 O O . THR B 1 2 ? 89.048 15.118 21.281 1.00 31.33 3 THR B O 1
ATOM 2724 N N . LYS B 1 3 ? 87.454 15.784 19.839 1.00 29.45 4 LYS B N 1
ATOM 2725 C CA . LYS B 1 3 ? 87.462 17.172 20.269 1.00 27.60 4 LYS B CA 1
ATOM 2726 C C . LYS B 1 3 ? 86.680 17.234 21.579 1.00 25.98 4 LYS B C 1
ATOM 2727 O O . LYS B 1 3 ? 85.623 16.612 21.713 1.00 26.62 4 LYS B O 1
ATOM 2733 N N . VAL B 1 4 ? 87.206 17.969 22.548 1.00 23.88 5 VAL B N 1
ATOM 2734 C CA . VAL B 1 4 ? 86.549 18.094 23.840 1.00 21.57 5 VAL B CA 1
ATOM 2735 C C . VAL B 1 4 ? 86.281 19.546 24.207 1.00 20.29 5 VAL B C 1
ATOM 2736 O O . VAL B 1 4 ? 87.099 20.427 23.958 1.00 18.54 5 VAL B O 1
ATOM 2740 N N . VAL B 1 5 ? 85.115 19.787 24.788 1.00 19.17 6 VAL B N 1
ATOM 2741 C CA . VAL B 1 5 ? 84.754 21.114 25.230 1.00 18.11 6 VAL B CA 1
ATOM 2742 C C . VAL B 1 5 ? 84.180 20.991 26.630 1.00 17.75 6 VAL B C 1
ATOM 2743 O O . VAL B 1 5 ? 83.330 20.142 26.886 1.00 17.65 6 VAL B O 1
ATOM 2747 N N . ASN B 1 6 ? 84.670 21.826 27.539 1.00 18.03 7 ASN B N 1
ATOM 2748 C CA . ASN B 1 6 ? 84.205 21.820 28.920 1.00 16.82 7 ASN B CA 1
ATOM 2749 C C . ASN B 1 6 ? 83.066 22.816 29.041 1.00 16.83 7 ASN B C 1
ATOM 2750 O O . ASN B 1 6 ? 83.139 23.923 28.502 1.00 19.20 7 ASN B O 1
ATOM 2755 N N . VAL B 1 7 ? 82.014 22.409 29.743 1.00 15.17 8 VAL B N 1
ATOM 2756 C CA . VAL B 1 7 ? 80.820 23.225 29.927 1.00 14.04 8 VAL B CA 1
ATOM 2757 C C . VAL B 1 7 ? 80.656 23.637 31.389 1.00 13.59 8 VAL B C 1
ATOM 2758 O O . VAL B 1 7 ? 80.747 22.797 32.279 1.00 12.10 8 VAL B O 1
ATOM 2762 N N . ALA B 1 8 ? 80.415 24.925 31.632 1.00 13.16 9 ALA B N 1
ATOM 2763 C CA . ALA B 1 8 ? 80.217 25.427 32.995 1.00 13.49 9 ALA B CA 1
ATOM 2764 C C . ALA B 1 8 ? 78.815 26.047 33.083 1.00 13.40 9 ALA B C 1
ATOM 2765 O O . ALA B 1 8 ? 78.550 27.079 32.473 1.00 11.41 9 ALA B O 1
ATOM 2767 N N . VAL B 1 9 ? 77.928 25.413 33.849 1.00 14.52 10 VAL B N 1
ATOM 2768 C CA . VAL B 1 9 ? 76.549 25.884 33.986 1.00 13.69 10 VAL B CA 1
ATOM 2769 C C . VAL B 1 9 ? 76.229 26.631 35.279 1.00 14.07 10 VAL B C 1
ATOM 2770 O O . VAL B 1 9 ? 76.619 26.206 36.356 1.00 14.11 10 VAL B O 1
ATOM 2774 N N . ILE B 1 10 ? 75.508 27.741 35.155 1.00 14.09 11 ILE B N 1
ATOM 2775 C CA . ILE B 1 10 ? 75.050 28.501 36.313 1.00 15.16 11 ILE B CA 1
ATOM 2776 C C . ILE B 1 10 ? 73.523 28.487 36.199 1.00 17.02 11 ILE B C 1
ATOM 2777 O O . ILE B 1 10 ? 72.963 29.005 35.232 1.00 19.64 11 ILE B O 1
ATOM 2782 N N . GLY B 1 11 ? 72.845 27.875 37.158 1.00 16.78 12 GLY B N 1
ATOM 2783 C CA . GLY B 1 11 ? 71.397 27.854 37.103 1.00 16.72 12 GLY B CA 1
ATOM 2784 C C . GLY B 1 11 ? 70.753 26.549 36.679 1.00 15.97 12 GLY B C 1
ATOM 2785 O O . GLY B 1 11 ? 70.914 26.096 35.548 1.00 15.20 12 GLY B O 1
ATOM 2786 N N . ALA B 1 12 ? 70.009 25.948 37.599 1.00 15.67 13 ALA B N 1
ATOM 2787 C CA . ALA B 1 12 ? 69.310 24.700 37.320 1.00 15.84 13 ALA B CA 1
ATOM 2788 C C . ALA B 1 12 ? 67.833 24.851 37.651 1.00 14.32 13 ALA B C 1
ATOM 2789 O O . ALA B 1 12 ? 67.267 24.064 38.406 1.00 16.81 13 ALA B O 1
ATOM 2791 N N . GLY B 1 13 ? 67.207 25.872 37.083 1.00 14.58 14 GLY B N 1
ATOM 2792 C CA . GLY B 1 13 ? 65.794 26.094 37.333 1.00 13.62 14 GLY B CA 1
ATOM 2793 C C . GLY B 1 13 ? 64.969 25.349 36.315 1.00 15.31 14 GLY B C 1
ATOM 2794 O O . GLY B 1 13 ? 65.332 24.246 35.898 1.00 15.26 14 GLY B O 1
ATOM 2795 N N . VAL B 1 14 ? 63.864 25.952 35.892 1.00 16.45 15 VAL B N 1
ATOM 2796 C CA . VAL B 1 14 ? 62.987 25.328 34.906 1.00 16.38 15 VAL B CA 1
ATOM 2797 C C . VAL B 1 14 ? 63.696 25.059 33.584 1.00 14.95 15 VAL B C 1
ATOM 2798 O O . VAL B 1 14 ? 63.605 23.967 33.029 1.00 15.02 15 VAL B O 1
ATOM 2802 N N . VAL B 1 15 ? 64.414 26.057 33.092 1.00 14.80 16 VAL B N 1
ATOM 2803 C CA . VAL B 1 15 ? 65.142 25.931 31.839 1.00 13.80 16 VAL B CA 1
ATOM 2804 C C . VAL B 1 15 ? 66.454 25.175 32.024 1.00 12.22 16 VAL B C 1
ATOM 2805 O O . VAL B 1 15 ? 66.710 24.196 31.328 1.00 7.21 16 VAL B O 1
ATOM 2809 N N . GLY B 1 16 ? 67.272 25.631 32.968 1.00 12.36 17 GLY B N 1
ATOM 2810 C CA . GLY B 1 16 ? 68.551 24.989 33.212 1.00 12.68 17 GLY B CA 1
ATOM 2811 C C . GLY B 1 16 ? 68.428 23.499 33.447 1.00 14.02 17 GLY B C 1
ATOM 2812 O O . GLY B 1 16 ? 69.247 22.712 32.968 1.00 14.20 17 GLY B O 1
ATOM 2813 N N . SER B 1 17 ? 67.387 23.108 34.174 1.00 14.69 18 SER B N 1
ATOM 2814 C CA . SER B 1 17 ? 67.146 21.711 34.487 1.00 14.54 18 SER B CA 1
ATOM 2815 C C . SER B 1 17 ? 66.903 20.907 33.224 1.00 13.79 18 SER B C 1
ATOM 2816 O O . SER B 1 17 ? 67.386 19.783 33.097 1.00 14.20 18 SER B O 1
ATOM 2819 N N . ALA B 1 18 ? 66.149 21.474 32.287 1.00 14.69 19 ALA B N 1
ATOM 2820 C CA . ALA B 1 18 ? 65.886 20.789 31.020 1.00 13.48 19 ALA B CA 1
ATOM 2821 C C . ALA B 1 18 ? 67.187 20.787 30.231 1.00 13.29 19 ALA B C 1
ATOM 2822 O O . ALA B 1 18 ? 67.509 19.825 29.539 1.00 14.07 19 ALA B O 1
ATOM 2824 N N . PHE B 1 19 ? 67.934 21.879 30.339 1.00 12.82 20 PHE B N 1
ATOM 2825 C CA . PHE B 1 19 ? 69.197 21.994 29.637 1.00 12.84 20 PHE B CA 1
ATOM 2826 C C . PHE B 1 19 ? 70.160 20.900 30.070 1.00 13.19 20 PHE B C 1
ATOM 2827 O O . PHE B 1 19 ? 70.753 20.229 29.234 1.00 14.14 20 PHE B O 1
ATOM 2835 N N . LEU B 1 20 ? 70.315 20.735 31.381 1.00 14.14 21 LEU B N 1
ATOM 2836 C CA . LEU B 1 20 ? 71.214 19.731 31.938 1.00 14.08 21 LEU B CA 1
ATOM 2837 C C . LEU B 1 20 ? 70.874 18.320 31.486 1.00 14.23 21 LEU B C 1
ATOM 2838 O O . LEU B 1 20 ? 71.764 17.553 31.106 1.00 12.59 21 LEU B O 1
ATOM 2843 N N . ASP B 1 21 ? 69.589 17.981 31.536 1.00 15.45 22 ASP B N 1
ATOM 2844 C CA . ASP B 1 21 ? 69.124 16.666 31.101 1.00 15.77 22 ASP B CA 1
ATOM 2845 C C . ASP B 1 21 ? 69.488 16.473 29.636 1.00 16.65 22 ASP B C 1
ATOM 2846 O O . ASP B 1 21 ? 70.097 15.470 29.261 1.00 19.01 22 ASP B O 1
ATOM 2851 N N . GLN B 1 22 ? 69.120 17.440 28.806 1.00 16.00 23 GLN B N 1
ATOM 2852 C CA . GLN B 1 22 ? 69.415 17.348 27.385 1.00 16.96 23 GLN B CA 1
ATOM 2853 C C . GLN B 1 22 ? 70.914 17.232 27.131 1.00 17.26 23 GLN B C 1
ATOM 2854 O O . GLN B 1 22 ? 71.348 16.431 26.309 1.00 16.79 23 GLN B O 1
ATOM 2860 N N . LEU B 1 23 ? 71.705 18.008 27.860 1.00 17.92 24 LEU B N 1
ATOM 2861 C CA . LEU B 1 23 ? 73.151 17.976 27.698 1.00 18.09 24 LEU B CA 1
ATOM 2862 C C . LEU B 1 23 ? 73.755 16.601 28.019 1.00 19.01 24 LEU B C 1
ATOM 2863 O O . LEU B 1 23 ? 74.547 16.065 27.237 1.00 18.33 24 LEU B O 1
ATOM 2868 N N . LEU B 1 24 ? 73.391 16.033 29.166 1.00 18.18 25 LEU B N 1
ATOM 2869 C CA . LEU B 1 24 ? 73.940 14.742 29.573 1.00 18.98 25 LEU B CA 1
ATOM 2870 C C . LEU B 1 24 ? 73.438 13.577 28.732 1.00 21.28 25 LEU B C 1
ATOM 2871 O O . LEU B 1 24 ? 74.025 12.499 28.759 1.00 22.40 25 LEU B O 1
ATOM 2876 N N . ALA B 1 25 ? 72.364 13.798 27.979 1.00 20.42 26 ALA B N 1
ATOM 2877 C CA . ALA B 1 25 ? 71.777 12.747 27.158 1.00 20.45 26 ALA B CA 1
ATOM 2878 C C . ALA B 1 25 ? 72.253 12.740 25.706 1.00 20.12 26 ALA B C 1
ATOM 2879 O O . ALA B 1 25 ? 72.299 11.686 25.064 1.00 18.76 26 ALA B O 1
ATOM 2881 N N . MET B 1 26 ? 72.597 13.918 25.198 1.00 19.98 27 MET B N 1
ATOM 2882 C CA . MET B 1 26 ? 73.054 14.092 23.816 1.00 21.08 27 MET B CA 1
ATOM 2883 C C . MET B 1 26 ? 74.291 13.265 23.433 1.00 22.76 27 MET B C 1
ATOM 2884 O O . MET B 1 26 ? 75.248 13.148 24.209 1.00 21.08 27 MET B O 1
ATOM 2889 N N . LYS B 1 27 ? 74.259 12.699 22.228 1.00 23.96 28 LYS B N 1
ATOM 2890 C CA . LYS B 1 27 ? 75.364 11.885 21.719 1.00 27.77 28 LYS B CA 1
ATOM 2891 C C . LYS B 1 27 ? 75.966 12.581 20.498 1.00 27.18 28 LYS B C 1
ATOM 2892 O O . LYS B 1 27 ? 75.267 12.887 19.538 1.00 28.44 28 LYS B O 1
ATOM 2898 N N . SER B 1 28 ? 77.266 12.844 20.531 1.00 26.74 29 SER B N 1
ATOM 2899 C CA . SER B 1 28 ? 77.880 13.567 19.426 1.00 25.68 29 SER B CA 1
ATOM 2900 C C . SER B 1 28 ? 79.316 13.165 19.172 1.00 25.00 29 SER B C 1
ATOM 2901 O O . SER B 1 28 ? 79.917 12.462 19.979 1.00 24.90 29 SER B O 1
ATOM 2904 N N . THR B 1 29 ? 79.862 13.600 18.037 1.00 25.50 30 THR B N 1
ATOM 2905 C CA . THR B 1 29 ? 81.258 13.303 17.727 1.00 26.23 30 THR B CA 1
ATOM 2906 C C . THR B 1 29 ? 82.153 14.218 18.575 1.00 24.57 30 THR B C 1
ATOM 2907 O O . THR B 1 29 ? 83.355 13.977 18.724 1.00 25.08 30 THR B O 1
ATOM 2911 N N . ILE B 1 30 ? 81.559 15.274 19.125 1.00 22.20 31 ILE B N 1
ATOM 2912 C CA . ILE B 1 30 ? 82.286 16.168 20.018 1.00 18.37 31 ILE B CA 1
ATOM 2913 C C . ILE B 1 30 ? 81.849 15.713 21.409 1.00 18.23 31 ILE B C 1
ATOM 2914 O O . ILE B 1 30 ? 80.697 15.323 21.600 1.00 15.51 31 ILE B O 1
ATOM 2919 N N . THR B 1 31 ? 82.771 15.739 22.366 1.00 18.09 32 THR B N 1
ATOM 2920 C CA . THR B 1 31 ? 82.461 15.352 23.735 1.00 18.13 32 THR B CA 1
ATOM 2921 C C . THR B 1 31 ? 82.316 16.611 24.591 1.00 17.50 32 THR B C 1
ATOM 2922 O O . THR B 1 31 ? 83.215 17.444 24.648 1.00 15.81 32 THR B O 1
ATOM 2926 N N . TYR B 1 32 ? 81.167 16.739 25.243 1.00 17.92 33 TYR B N 1
ATOM 2927 C CA . TYR B 1 32 ? 80.884 17.880 26.102 1.00 16.08 33 TYR B CA 1
ATOM 2928 C C . TYR B 1 32 ? 80.999 17.452 27.561 1.00 17.57 33 TYR B C 1
ATOM 2929 O O . TYR B 1 32 ? 80.188 16.662 28.039 1.00 16.32 33 TYR B O 1
ATOM 2938 N N . ASN B 1 33 ? 82.006 17.959 28.267 1.00 18.97 34 ASN B N 1
ATOM 2939 C CA . ASN B 1 33 ? 82.166 17.607 29.667 1.00 20.43 34 ASN B CA 1
ATOM 2940 C C . ASN B 1 33 ? 81.584 18.669 30.576 1.00 19.26 34 ASN B C 1
ATOM 2941 O O . ASN B 1 33 ? 81.975 19.832 30.510 1.00 18.37 34 ASN B O 1
ATOM 2946 N N . LEU B 1 34 ? 80.642 18.264 31.416 1.00 17.46 35 LEU B N 1
ATOM 2947 C CA . LEU B 1 34 ? 80.055 19.178 32.378 1.00 15.40 35 LEU B CA 1
ATOM 2948 C C . LEU B 1 34 ? 81.127 19.233 33.462 1.00 15.79 35 LEU B C 1
ATOM 2949 O O . LEU B 1 34 ? 81.402 18.226 34.116 1.00 15.95 35 LEU B O 1
ATOM 2954 N N . VAL B 1 35 ? 81.761 20.388 33.634 1.00 16.39 36 VAL B N 1
ATOM 2955 C CA . VAL B 1 35 ? 82.813 20.510 34.636 1.00 17.01 36 VAL B CA 1
ATOM 2956 C C . VAL B 1 35 ? 82.444 21.399 35.814 1.00 17.87 36 VAL B C 1
ATOM 2957 O O . VAL B 1 35 ? 83.200 21.518 36.775 1.00 19.22 36 VAL B O 1
ATOM 2961 N N . LEU B 1 36 ? 81.280 22.028 35.744 1.00 18.16 37 LEU B N 1
ATOM 2962 C CA . LEU B 1 36 ? 80.840 22.875 36.834 1.00 17.22 37 LEU B CA 1
ATOM 2963 C C . LEU B 1 36 ? 79.367 23.198 36.720 1.00 16.66 37 LEU B C 1
ATOM 2964 O O . LEU B 1 36 ? 78.865 23.523 35.638 1.00 16.44 37 LEU B O 1
ATOM 2969 N N . LEU B 1 37 ? 78.683 23.106 37.854 1.00 14.88 38 LEU B N 1
ATOM 2970 C CA . LEU B 1 37 ? 77.264 23.386 37.923 1.00 14.21 38 LEU B CA 1
ATOM 2971 C C . LEU B 1 37 ? 76.976 24.156 39.207 1.00 14.40 38 LEU B C 1
ATOM 2972 O O . LEU B 1 37 ? 77.263 23.675 40.295 1.00 13.96 38 LEU B O 1
ATOM 2977 N N . ALA B 1 38 ? 76.404 25.351 39.070 1.00 15.96 39 ALA B N 1
ATOM 2978 C CA . ALA B 1 38 ? 76.080 26.198 40.220 1.00 15.44 39 ALA B CA 1
ATOM 2979 C C . ALA B 1 38 ? 74.596 26.601 40.294 1.00 15.23 39 ALA B C 1
ATOM 2980 O O . ALA B 1 38 ? 74.035 27.114 39.328 1.00 15.27 39 ALA B O 1
ATOM 2982 N N . GLU B 1 39 ? 73.976 26.369 41.451 1.00 16.01 40 GLU B N 1
ATOM 2983 C CA . GLU B 1 39 ? 72.573 26.717 41.700 1.00 14.33 40 GLU B CA 1
ATOM 2984 C C . GLU B 1 39 ? 72.466 27.216 43.135 1.00 14.79 40 GLU B C 1
ATOM 2985 O O . GLU B 1 39 ? 72.652 26.445 44.074 1.00 15.23 40 GLU B O 1
ATOM 2991 N N . ALA B 1 40 ? 72.159 28.502 43.302 1.00 15.63 41 ALA B N 1
ATOM 2992 C CA . ALA B 1 40 ? 72.050 29.116 44.624 1.00 13.94 41 ALA B CA 1
ATOM 2993 C C . ALA B 1 40 ? 73.369 28.875 45.366 1.00 14.27 41 ALA B C 1
ATOM 2994 O O . ALA B 1 40 ? 74.423 28.950 44.754 1.00 13.24 41 ALA B O 1
ATOM 2996 N N . GLU B 1 41 ? 73.325 28.572 46.663 1.00 15.41 42 GLU B N 1
ATOM 2997 C CA . GLU B 1 41 ? 74.567 28.353 47.420 1.00 17.09 42 GLU B CA 1
ATOM 2998 C C . GLU B 1 41 ? 75.307 27.014 47.182 1.00 18.50 42 GLU B C 1
ATOM 2999 O O . GLU B 1 41 ? 76.373 26.790 47.752 1.00 20.12 42 GLU B O 1
ATOM 3005 N N . ARG B 1 42 ? 74.767 26.135 46.342 1.00 18.58 43 ARG B N 1
ATOM 3006 C CA . ARG B 1 42 ? 75.418 24.850 46.071 1.00 19.47 43 ARG B CA 1
ATOM 3007 C C . ARG B 1 42 ? 75.989 24.750 44.665 1.00 19.26 43 ARG B C 1
ATOM 3008 O O . ARG B 1 42 ? 75.352 25.148 43.693 1.00 20.51 43 ARG B O 1
ATOM 3016 N N . SER B 1 43 ? 77.202 24.224 44.560 1.00 17.12 44 SER B N 1
ATOM 3017 C CA . SER B 1 43 ? 77.842 24.052 43.268 1.00 16.96 44 SER B CA 1
ATOM 3018 C C . SER B 1 43 ? 78.534 22.706 43.227 1.00 16.68 44 SER B C 1
ATOM 3019 O O . SER B 1 43 ? 78.939 22.175 44.253 1.00 19.07 44 SER B O 1
ATOM 3022 N N . LEU B 1 44 ? 78.644 22.148 42.035 1.00 16.72 45 LEU B N 1
ATOM 3023 C CA . LEU B 1 44 ? 79.363 20.907 41.836 1.00 17.60 45 LEU B CA 1
ATOM 3024 C C . LEU B 1 44 ? 80.513 21.412 40.978 1.00 19.60 45 LEU B C 1
ATOM 3025 O O . LEU B 1 44 ? 80.290 21.987 39.907 1.00 20.37 45 LEU B O 1
ATOM 3030 N N . ILE B 1 45 ? 81.735 21.238 41.467 1.00 20.96 46 ILE B N 1
ATOM 3031 C CA . ILE B 1 45 ? 82.917 21.700 40.747 1.00 22.25 46 ILE B CA 1
ATOM 3032 C C . ILE B 1 45 ? 83.932 20.583 40.526 1.00 23.56 46 ILE B C 1
ATOM 3033 O O . ILE B 1 45 ? 84.440 19.994 41.485 1.00 23.42 46 ILE B O 1
ATOM 3038 N N . SER B 1 46 ? 84.221 20.279 39.265 1.00 24.03 47 SER B N 1
ATOM 3039 C CA . SER B 1 46 ? 85.204 19.249 38.974 1.00 25.60 47 SER B CA 1
ATOM 3040 C C . SER B 1 46 ? 86.564 19.918 38.978 1.00 26.00 47 SER B C 1
ATOM 3041 O O . SER B 1 46 ? 86.979 20.496 37.979 1.00 26.65 47 SER B O 1
ATOM 3044 N N . LYS B 1 47 ? 87.247 19.846 40.115 1.00 27.01 48 LYS B N 1
ATOM 3045 C CA . LYS B 1 47 ? 88.570 20.443 40.273 1.00 27.31 48 LYS B CA 1
ATOM 3046 C C . LYS B 1 47 ? 89.560 19.836 39.281 1.00 25.61 48 LYS B C 1
ATOM 3047 O O . LYS B 1 47 ? 90.590 20.411 38.953 1.00 24.55 48 LYS B O 1
ATOM 3053 N N . ASP B 1 48 ? 89.183 18.666 38.802 1.00 25.85 49 ASP B N 1
ATOM 3054 C CA . ASP B 1 48 ? 89.922 17.839 37.866 1.00 26.61 49 ASP B CA 1
ATOM 3055 C C . ASP B 1 48 ? 89.648 18.260 36.410 1.00 25.50 49 ASP B C 1
ATOM 3056 O O . ASP B 1 48 ? 90.456 18.019 35.509 1.00 22.62 49 ASP B O 1
ATOM 3061 N N . PHE B 1 49 ? 88.502 18.906 36.204 1.00 23.70 50 PHE B N 1
ATOM 3062 C CA . PHE B 1 49 ? 88.035 19.305 34.880 1.00 21.79 50 PHE B CA 1
ATOM 3063 C C . PHE B 1 49 ? 87.612 18.065 34.100 1.00 21.20 50 PHE B C 1
ATOM 3064 O O . PHE B 1 49 ? 87.415 18.102 32.887 1.00 21.20 50 PHE B O 1
ATOM 3072 N N . SER B 1 50 ? 87.480 16.957 34.818 1.00 21.42 51 SER B N 1
ATOM 3073 C CA . SER B 1 50 ? 86.996 15.726 34.211 1.00 23.44 51 SER B CA 1
ATOM 3074 C C . SER B 1 50 ? 85.479 15.897 34.373 1.00 24.36 51 SER B C 1
ATOM 3075 O O . SER B 1 50 ? 85.037 16.756 35.149 1.00 23.43 51 SER B O 1
ATOM 3078 N N . PRO B 1 51 ? 84.668 15.102 33.650 1.00 24.09 52 PRO B N 1
ATOM 3079 C CA . PRO B 1 51 ? 83.208 15.217 33.761 1.00 23.30 52 PRO B CA 1
ATOM 3080 C C . PRO B 1 51 ? 82.739 15.025 35.200 1.00 23.35 52 PRO B C 1
ATOM 3081 O O . PRO B 1 51 ? 83.171 14.087 35.869 1.00 23.69 52 PRO B O 1
ATOM 3085 N N . LEU B 1 52 ? 81.865 15.906 35.682 1.00 23.39 53 LEU B N 1
ATOM 3086 C CA . LEU B 1 52 ? 81.349 15.761 37.035 1.00 24.18 53 LEU B CA 1
ATOM 3087 C C . LEU B 1 52 ? 80.768 14.357 37.152 1.00 26.16 53 LEU B C 1
ATOM 3088 O O . LEU B 1 52 ? 80.012 13.918 36.282 1.00 25.84 53 LEU B O 1
ATOM 3093 N N . ASN B 1 53 ? 81.133 13.652 38.220 1.00 28.91 54 ASN B N 1
ATOM 3094 C CA . ASN B 1 53 ? 80.649 12.297 38.464 1.00 31.78 54 ASN B CA 1
ATOM 3095 C C . ASN B 1 53 ? 79.225 12.383 39.037 1.00 32.61 54 ASN B C 1
ATOM 3096 O O . ASN B 1 53 ? 79.004 12.105 40.220 1.00 33.84 54 ASN B O 1
ATOM 3101 N N . VAL B 1 54 ? 78.264 12.780 38.209 1.00 32.30 55 VAL B N 1
ATOM 3102 C CA . VAL B 1 54 ? 76.885 12.913 38.670 1.00 33.19 55 VAL B CA 1
ATOM 3103 C C . VAL B 1 54 ? 76.135 11.604 38.512 1.00 34.80 55 VAL B C 1
ATOM 3104 O O . VAL B 1 54 ? 74.909 11.555 38.666 1.00 34.14 55 VAL B O 1
ATOM 3108 N N . GLY B 1 55 ? 76.876 10.544 38.207 1.00 35.93 56 GLY B N 1
ATOM 3109 C CA . GLY B 1 55 ? 76.256 9.244 38.029 1.00 36.80 56 GLY B CA 1
ATOM 3110 C C . GLY B 1 55 ? 75.037 9.338 37.131 1.00 37.03 56 GLY B C 1
ATOM 3111 O O . GLY B 1 55 ? 75.150 9.739 35.965 1.00 36.50 56 GLY B O 1
ATOM 3112 N N . SER B 1 56 ? 73.873 8.987 37.679 1.00 36.39 57 SER B N 1
ATOM 3113 C CA . SER B 1 56 ? 72.616 9.019 36.929 1.00 36.02 57 SER B CA 1
ATOM 3114 C C . SER B 1 56 ? 71.804 10.290 37.197 1.00 34.80 57 SER B C 1
ATOM 3115 O O . SER B 1 56 ? 71.366 10.991 36.271 1.00 36.14 57 SER B O 1
ATOM 3118 N N . ASP B 1 57 ? 71.627 10.572 38.482 1.00 31.60 58 ASP B N 1
ATOM 3119 C CA . ASP B 1 57 ? 70.843 11.698 38.969 1.00 28.55 58 ASP B CA 1
ATOM 3120 C C . ASP B 1 57 ? 71.675 12.951 39.310 1.00 24.97 58 ASP B C 1
ATOM 3121 O O . ASP B 1 57 ? 72.251 13.021 40.391 1.00 25.72 58 ASP B O 1
ATOM 3126 N N . TRP B 1 58 ? 71.732 13.937 38.411 1.00 20.86 59 TRP B N 1
ATOM 3127 C CA . TRP B 1 58 ? 72.508 15.148 38.695 1.00 19.14 59 TRP B CA 1
ATOM 3128 C C . TRP B 1 58 ? 71.840 16.008 39.760 1.00 18.94 59 TRP B C 1
ATOM 3129 O O . TRP B 1 58 ? 72.503 16.802 40.426 1.00 19.62 59 TRP B O 1
ATOM 3140 N N . LYS B 1 59 ? 70.530 15.862 39.926 1.00 18.47 60 LYS B N 1
ATOM 3141 C CA . LYS B 1 59 ? 69.835 16.631 40.953 1.00 19.53 60 LYS B CA 1
ATOM 3142 C C . LYS B 1 59 ? 70.286 16.194 42.347 1.00 17.57 60 LYS B C 1
ATOM 3143 O O . LYS B 1 59 ? 70.633 17.024 43.179 1.00 18.18 60 LYS B O 1
ATOM 3149 N N . ALA B 1 60 ? 70.283 14.885 42.588 1.00 17.58 61 ALA B N 1
ATOM 3150 C CA . ALA B 1 60 ? 70.686 14.329 43.875 1.00 16.81 61 ALA B CA 1
ATOM 3151 C C . ALA B 1 60 ? 72.113 14.729 44.214 1.00 17.34 61 ALA B C 1
ATOM 3152 O O . ALA B 1 60 ? 72.412 15.046 45.363 1.00 18.59 61 ALA B O 1
ATOM 3154 N N . ALA B 1 61 ? 72.990 14.709 43.214 1.00 18.02 62 ALA B N 1
ATOM 3155 C CA . ALA B 1 61 ? 74.390 15.082 43.416 1.00 17.22 62 ALA B CA 1
ATOM 3156 C C . ALA B 1 61 ? 74.517 16.566 43.729 1.00 17.30 62 ALA B C 1
ATOM 3157 O O . ALA B 1 61 ? 75.328 16.980 44.560 1.00 18.51 62 ALA B O 1
ATOM 3159 N N . LEU B 1 62 ? 73.726 17.386 43.063 1.00 18.46 63 LEU B N 1
ATOM 3160 C CA . LEU B 1 62 ? 73.800 18.805 43.346 1.00 19.95 63 LEU B CA 1
ATOM 3161 C C . LEU B 1 62 ? 73.368 19.060 44.800 1.00 21.28 63 LEU B C 1
ATOM 3162 O O . LEU B 1 62 ? 74.049 19.755 45.552 1.00 20.48 63 LEU B O 1
ATOM 3167 N N . ALA B 1 63 ? 72.234 18.477 45.180 1.00 22.87 64 ALA B N 1
ATOM 3168 C CA . ALA B 1 63 ? 71.670 18.642 46.517 1.00 24.10 64 ALA B CA 1
ATOM 3169 C C . ALA B 1 63 ? 72.576 18.105 47.613 1.00 24.49 64 ALA B C 1
ATOM 3170 O O . ALA B 1 63 ? 72.499 18.536 48.759 1.00 24.10 64 ALA B O 1
ATOM 3172 N N . ALA B 1 64 ? 73.443 17.169 47.257 1.00 25.54 65 ALA B N 1
ATOM 3173 C CA . ALA B 1 64 ? 74.344 16.571 48.228 1.00 27.02 65 ALA B CA 1
ATOM 3174 C C . ALA B 1 64 ? 75.628 17.375 48.429 1.00 28.46 65 ALA B C 1
ATOM 3175 O O . ALA B 1 64 ? 76.278 17.272 49.464 1.00 29.33 65 ALA B O 1
ATOM 3177 N N . SER B 1 65 ? 75.984 18.189 47.447 1.00 29.85 66 SER B N 1
ATOM 3178 C CA . SER B 1 65 ? 77.206 18.969 47.536 1.00 31.07 66 SER B CA 1
ATOM 3179 C C . SER B 1 65 ? 77.334 19.842 48.771 1.00 30.70 66 SER B C 1
ATOM 3180 O O . SER B 1 65 ? 76.341 20.310 49.328 1.00 30.92 66 SER B O 1
ATOM 3183 N N . THR B 1 66 ? 78.580 20.050 49.182 1.00 29.89 67 THR B N 1
ATOM 3184 C CA . THR B 1 66 ? 78.905 20.887 50.329 1.00 31.25 67 THR B CA 1
ATOM 3185 C C . THR B 1 66 ? 79.904 21.918 49.830 1.00 29.43 67 THR B C 1
ATOM 3186 O O . THR B 1 66 ? 80.631 22.527 50.603 1.00 31.02 67 THR B O 1
ATOM 3190 N N . THR B 1 67 ? 79.938 22.083 48.515 1.00 28.34 68 THR B N 1
ATOM 3191 C CA . THR B 1 67 ? 80.834 23.024 47.867 1.00 25.87 68 THR B CA 1
ATOM 3192 C C . THR B 1 67 ? 80.079 24.319 47.634 1.00 25.25 68 THR B C 1
ATOM 3193 O O . THR B 1 67 ? 79.092 24.346 46.903 1.00 25.50 68 THR B O 1
ATOM 3197 N N . LYS B 1 68 ? 80.539 25.396 48.253 1.00 24.81 69 LYS B N 1
ATOM 3198 C CA . LYS B 1 68 ? 79.862 26.668 48.095 1.00 24.36 69 LYS B CA 1
ATOM 3199 C C . LYS B 1 68 ? 80.102 27.248 46.718 1.00 23.08 69 LYS B C 1
ATOM 3200 O O . LYS B 1 68 ? 81.060 26.887 46.047 1.00 24.10 69 LYS B O 1
ATOM 3206 N N . THR B 1 69 ? 79.199 28.126 46.296 1.00 22.44 70 THR B N 1
ATOM 3207 C CA . THR B 1 69 ? 79.274 28.783 44.998 1.00 20.37 70 THR B CA 1
ATOM 3208 C C . THR B 1 69 ? 80.326 29.888 45.007 1.00 22.23 70 THR B C 1
ATOM 3209 O O . THR B 1 69 ? 80.339 30.748 45.889 1.00 21.19 70 THR B O 1
ATOM 3213 N N . LEU B 1 70 ? 81.199 29.855 44.007 1.00 22.94 71 LEU B N 1
ATOM 3214 C CA . LEU B 1 70 ? 82.288 30.815 43.879 1.00 24.11 71 LEU B CA 1
ATOM 3215 C C . LEU B 1 70 ? 81.906 32.210 43.420 1.00 23.99 71 LEU B C 1
ATOM 3216 O O . LEU B 1 70 ? 81.076 32.375 42.529 1.00 24.17 71 LEU B O 1
ATOM 3221 N N . PRO B 1 71 ? 82.515 33.240 44.031 1.00 24.78 72 PRO B N 1
ATOM 3222 C CA . PRO B 1 71 ? 82.217 34.614 43.618 1.00 24.47 72 PRO B CA 1
ATOM 3223 C C . PRO B 1 71 ? 82.554 34.586 42.128 1.00 24.98 72 PRO B C 1
ATOM 3224 O O . PRO B 1 71 ? 83.319 33.720 41.693 1.00 25.96 72 PRO B O 1
ATOM 3228 N N . LEU B 1 72 ? 82.009 35.501 41.339 1.00 24.18 73 LEU B N 1
ATOM 3229 C CA . LEU B 1 72 ? 82.281 35.462 39.904 1.00 24.23 73 LEU B CA 1
ATOM 3230 C C . LEU B 1 72 ? 83.734 35.664 39.477 1.00 24.31 73 LEU B C 1
ATOM 3231 O O . LEU B 1 72 ? 84.172 35.080 38.477 1.00 22.84 73 LEU B O 1
ATOM 3236 N N . ASP B 1 73 ? 84.486 36.471 40.225 1.00 24.84 74 ASP B N 1
ATOM 3237 C CA . ASP B 1 73 ? 85.891 36.699 39.887 1.00 25.42 74 ASP B CA 1
ATOM 3238 C C . ASP B 1 73 ? 86.691 35.424 40.079 1.00 23.64 74 ASP B C 1
ATOM 3239 O O . ASP B 1 73 ? 87.555 35.097 39.271 1.00 23.25 74 ASP B O 1
ATOM 3244 N N . ASP B 1 74 ? 86.406 34.701 41.152 1.00 22.81 75 ASP B N 1
ATOM 3245 C CA . ASP B 1 74 ? 87.110 33.455 41.398 1.00 23.28 75 ASP B CA 1
ATOM 3246 C C . ASP B 1 74 ? 86.634 32.392 40.391 1.00 23.23 75 ASP B C 1
ATOM 3247 O O . ASP B 1 74 ? 87.392 31.491 40.024 1.00 22.73 75 ASP B O 1
ATOM 3252 N N . LEU B 1 75 ? 85.385 32.503 39.936 1.00 21.97 76 LEU B N 1
ATOM 3253 C CA . LEU B 1 75 ? 84.865 31.546 38.959 1.00 21.63 76 LEU B CA 1
ATOM 3254 C C . LEU B 1 75 ? 85.634 31.704 37.657 1.00 19.46 76 LEU B C 1
ATOM 3255 O O . LEU B 1 75 ? 86.090 30.734 37.076 1.00 20.06 76 LEU B O 1
ATOM 3260 N N . ILE B 1 76 ? 85.771 32.941 37.204 1.00 19.78 77 ILE B N 1
ATOM 3261 C CA . ILE B 1 76 ? 86.497 33.222 35.972 1.00 19.89 77 ILE B CA 1
ATOM 3262 C C . ILE B 1 76 ? 87.925 32.679 36.077 1.00 20.67 77 ILE B C 1
ATOM 3263 O O . ILE B 1 76 ? 88.383 31.957 35.191 1.00 19.79 77 ILE B O 1
ATOM 3268 N N . ALA B 1 77 ? 88.623 33.017 37.163 1.00 20.56 78 ALA B N 1
ATOM 3269 C CA . ALA B 1 77 ? 89.997 32.550 37.344 1.00 21.10 78 ALA B CA 1
ATOM 3270 C C . ALA B 1 77 ? 90.050 31.043 37.179 1.00 20.65 78 ALA B C 1
ATOM 3271 O O . ALA B 1 77 ? 90.810 30.521 36.363 1.00 21.79 78 ALA B O 1
ATOM 3273 N N . HIS B 1 78 ? 89.224 30.349 37.949 1.00 20.07 79 HIS B N 1
ATOM 3274 C CA . HIS B 1 78 ? 89.172 28.897 37.889 1.00 19.90 79 HIS B CA 1
ATOM 3275 C C . HIS B 1 78 ? 88.984 28.383 36.461 1.00 20.07 79 HIS B C 1
ATOM 3276 O O . HIS B 1 78 ? 89.700 27.487 36.018 1.00 20.19 79 HIS B O 1
ATOM 3283 N N . LEU B 1 79 ? 88.024 28.963 35.750 1.00 19.73 80 LEU B N 1
ATOM 3284 C CA . LEU B 1 79 ? 87.711 28.556 34.388 1.00 20.85 80 LEU B CA 1
ATOM 3285 C C . LEU B 1 79 ? 88.841 28.799 33.392 1.00 21.70 80 LEU B C 1
ATOM 3286 O O . LEU B 1 79 ? 89.025 28.016 32.453 1.00 23.37 80 LEU B O 1
ATOM 3291 N N . LYS B 1 80 ? 89.605 29.867 33.593 1.00 21.37 81 LYS B N 1
ATOM 3292 C CA . LYS B 1 80 ? 90.719 30.170 32.698 1.00 21.19 81 LYS B CA 1
ATOM 3293 C C . LYS B 1 80 ? 91.737 29.037 32.763 1.00 21.75 81 LYS B C 1
ATOM 3294 O O . LYS B 1 80 ? 92.537 28.852 31.847 1.00 21.78 81 LYS B O 1
ATOM 3300 N N . THR B 1 81 ? 91.679 28.282 33.855 1.00 21.64 82 THR B N 1
ATOM 3301 C CA . THR B 1 81 ? 92.575 27.160 34.124 1.00 22.55 82 THR B CA 1
ATOM 3302 C C . THR B 1 81 ? 92.264 25.854 33.378 1.00 23.30 82 THR B C 1
ATOM 3303 O O . THR B 1 81 ? 93.109 24.958 33.292 1.00 24.11 82 THR B O 1
ATOM 3307 N N . SER B 1 82 ? 91.056 25.745 32.838 1.00 22.73 83 SER B N 1
ATOM 3308 C CA . SER B 1 82 ? 90.658 24.542 32.119 1.00 21.72 83 SER B CA 1
ATOM 3309 C C . SER B 1 82 ? 91.576 24.187 30.956 1.00 21.09 83 SER B C 1
ATOM 3310 O O . SER B 1 82 ? 92.000 25.056 30.201 1.00 20.50 83 SER B O 1
ATOM 3313 N N . PRO B 1 83 ? 91.882 22.892 30.799 1.00 21.12 84 PRO B N 1
ATOM 3314 C CA . PRO B 1 83 ? 92.737 22.325 29.749 1.00 21.55 84 PRO B CA 1
ATOM 3315 C C . PRO B 1 83 ? 92.069 22.378 28.368 1.00 22.10 84 PRO B C 1
ATOM 3316 O O . PRO B 1 83 ? 92.709 22.148 27.351 1.00 23.18 84 PRO B O 1
ATOM 3320 N N . LYS B 1 84 ? 90.775 22.670 28.340 1.00 22.54 85 LYS B N 1
ATOM 3321 C CA . LYS B 1 84 ? 90.041 22.709 27.084 1.00 21.74 85 LYS B CA 1
ATOM 3322 C C . LYS B 1 84 ? 89.139 23.934 27.036 1.00 20.50 85 LYS B C 1
ATOM 3323 O O . LYS B 1 84 ? 88.810 24.501 28.076 1.00 21.63 85 LYS B O 1
ATOM 3329 N N . PRO B 1 85 ? 88.718 24.348 25.829 1.00 19.30 86 PRO B N 1
ATOM 3330 C CA . PRO B 1 85 ? 87.842 25.514 25.670 1.00 19.46 86 PRO B CA 1
ATOM 3331 C C . PRO B 1 85 ? 86.639 25.379 26.604 1.00 18.78 86 PRO B C 1
ATOM 3332 O O . PRO B 1 85 ? 86.101 24.284 26.781 1.00 20.19 86 PRO B O 1
ATOM 3336 N N . VAL B 1 86 ? 86.225 26.487 27.201 1.00 17.18 87 VAL B N 1
ATOM 3337 C CA . VAL B 1 86 ? 85.102 26.478 28.127 1.00 15.41 87 VAL B CA 1
ATOM 3338 C C . VAL B 1 86 ? 83.931 27.288 27.613 1.00 15.79 87 VAL B C 1
ATOM 3339 O O . VAL B 1 86 ? 84.106 28.367 27.043 1.00 16.82 87 VAL B O 1
ATOM 3343 N N . ILE B 1 87 ? 82.734 26.765 27.823 1.00 13.92 88 ILE B N 1
ATOM 3344 C CA . ILE B 1 87 ? 81.535 27.458 27.412 1.00 13.49 88 ILE B CA 1
ATOM 3345 C C . ILE B 1 87 ? 80.701 27.669 28.664 1.00 14.16 88 ILE B C 1
ATOM 3346 O O . ILE B 1 87 ? 80.301 26.707 29.327 1.00 15.46 88 ILE B O 1
ATOM 3351 N N . LEU B 1 88 ? 80.459 28.924 29.006 1.00 13.95 89 LEU B N 1
ATOM 3352 C CA . LEU B 1 88 ? 79.650 29.229 30.169 1.00 15.20 89 LEU B CA 1
ATOM 3353 C C . LEU B 1 88 ? 78.201 29.276 29.716 1.00 16.33 89 LEU B C 1
ATOM 3354 O O . LEU B 1 88 ? 77.886 29.916 28.714 1.00 17.71 89 LEU B O 1
ATOM 3359 N N . VAL B 1 89 ? 77.321 28.581 30.427 1.00 16.71 90 VAL B N 1
ATOM 3360 C CA . VAL B 1 89 ? 75.906 28.612 30.076 1.00 17.52 90 VAL B CA 1
ATOM 3361 C C . VAL B 1 89 ? 75.151 29.221 31.256 1.00 17.46 90 VAL B C 1
ATOM 3362 O O . VAL B 1 89 ? 75.019 28.625 32.328 1.00 17.67 90 VAL B O 1
ATOM 3366 N N . ASP B 1 90 ? 74.695 30.449 31.050 1.00 17.67 91 ASP B N 1
ATOM 3367 C CA . ASP B 1 90 ? 73.982 31.193 32.068 1.00 16.24 91 ASP B CA 1
ATOM 3368 C C . ASP B 1 90 ? 72.486 30.972 31.930 1.00 16.70 91 ASP B C 1
ATOM 3369 O O . ASP B 1 90 ? 71.837 31.597 31.105 1.00 13.31 91 ASP B O 1
ATOM 3374 N N . ASN B 1 91 ? 71.941 30.071 32.739 1.00 17.06 92 ASN B N 1
ATOM 3375 C CA . ASN B 1 91 ? 70.522 29.804 32.673 1.00 18.64 92 ASN B CA 1
ATOM 3376 C C . ASN B 1 91 ? 69.732 30.637 33.671 1.00 19.24 92 ASN B C 1
ATOM 3377 O O . ASN B 1 91 ? 68.623 30.276 34.047 1.00 21.23 92 ASN B O 1
ATOM 3382 N N . THR B 1 92 ? 70.307 31.755 34.098 1.00 20.59 93 THR B N 1
ATOM 3383 C CA . THR B 1 92 ? 69.631 32.648 35.028 1.00 19.15 93 THR B CA 1
ATOM 3384 C C . THR B 1 92 ? 69.084 33.820 34.230 1.00 19.35 93 THR B C 1
ATOM 3385 O O . THR B 1 92 ? 69.209 33.880 33.009 1.00 18.36 93 THR B O 1
ATOM 3389 N N . SER B 1 93 ? 68.478 34.756 34.941 1.00 20.46 94 SER B N 1
ATOM 3390 C CA . SER B 1 93 ? 67.933 35.956 34.334 1.00 21.33 94 SER B CA 1
ATOM 3391 C C . SER B 1 93 ? 68.568 37.090 35.124 1.00 20.31 94 SER B C 1
ATOM 3392 O O . SER B 1 93 ? 68.017 38.186 35.230 1.00 20.79 94 SER B O 1
ATOM 3395 N N . SER B 1 94 ? 69.750 36.799 35.660 1.00 20.26 95 SER B N 1
ATOM 3396 C CA . SER B 1 94 ? 70.507 37.719 36.502 1.00 20.10 95 SER B CA 1
ATOM 3397 C C . SER B 1 94 ? 71.230 38.860 35.822 1.00 20.47 95 SER B C 1
ATOM 3398 O O . SER B 1 94 ? 72.074 38.654 34.952 1.00 20.36 95 SER B O 1
ATOM 3401 N N . ALA B 1 95 ? 70.910 40.078 36.244 1.00 22.00 96 ALA B N 1
ATOM 3402 C CA . ALA B 1 95 ? 71.560 41.246 35.680 1.00 22.76 96 ALA B CA 1
ATOM 3403 C C . ALA B 1 95 ? 72.945 41.332 36.305 1.00 24.18 96 ALA B C 1
ATOM 3404 O O . ALA B 1 95 ? 73.849 41.946 35.743 1.00 26.38 96 ALA B O 1
ATOM 3406 N N . TYR B 1 96 ? 73.107 40.694 37.464 1.00 25.70 97 TYR B N 1
ATOM 3407 C CA . TYR B 1 96 ? 74.387 40.674 38.174 1.00 26.79 97 TYR B CA 1
ATOM 3408 C C . TYR B 1 96 ? 75.397 39.830 37.391 1.00 25.79 97 TYR B C 1
ATOM 3409 O O . TYR B 1 96 ? 76.519 40.274 37.129 1.00 26.12 97 TYR B O 1
ATOM 3418 N N . ILE B 1 97 ? 75.001 38.611 37.030 1.00 23.73 98 ILE B N 1
ATOM 3419 C CA . ILE B 1 97 ? 75.873 37.736 36.251 1.00 21.79 98 ILE B CA 1
ATOM 3420 C C . ILE B 1 97 ? 76.113 38.442 34.920 1.00 21.08 98 ILE B C 1
ATOM 3421 O O . ILE B 1 97 ? 77.242 38.588 34.478 1.00 20.31 98 ILE B O 1
ATOM 3426 N N . ALA B 1 98 ? 75.034 38.888 34.290 1.00 21.47 99 ALA B N 1
ATOM 3427 C CA . ALA B 1 98 ? 75.126 39.599 33.021 1.00 21.63 99 ALA B CA 1
ATOM 3428 C C . ALA B 1 98 ? 76.227 40.656 33.081 1.00 22.79 99 ALA B C 1
ATOM 3429 O O . ALA B 1 98 ? 76.955 40.858 32.112 1.00 22.87 99 ALA B O 1
ATOM 3431 N N . GLY B 1 99 ? 76.333 41.334 34.222 1.00 23.40 100 GLY B N 1
ATOM 3432 C CA . GLY B 1 99 ? 77.335 42.370 34.378 1.00 23.59 100 GLY B CA 1
ATOM 3433 C C . GLY B 1 99 ? 78.778 41.901 34.259 1.00 25.08 100 GLY B C 1
ATOM 3434 O O . GLY B 1 99 ? 79.677 42.729 34.067 1.00 23.16 100 GLY B O 1
ATOM 3435 N N . PHE B 1 100 ? 79.006 40.588 34.376 1.00 24.93 101 PHE B N 1
ATOM 3436 C CA . PHE B 1 100 ? 80.352 40.024 34.284 1.00 25.04 101 PHE B CA 1
ATOM 3437 C C . PHE B 1 100 ? 80.670 39.428 32.920 1.00 25.82 101 PHE B C 1
ATOM 3438 O O . PHE B 1 100 ? 81.781 38.943 32.701 1.00 27.10 101 PHE B O 1
ATOM 3446 N N . TYR B 1 101 ? 79.707 39.448 32.004 1.00 25.15 102 TYR B N 1
ATOM 3447 C CA . TYR B 1 101 ? 79.939 38.873 30.685 1.00 24.52 102 TYR B CA 1
ATOM 3448 C C . TYR B 1 101 ? 81.252 39.330 30.055 1.00 26.05 102 TYR B C 1
ATOM 3449 O O . TYR B 1 101 ? 82.060 38.501 29.639 1.00 26.85 102 TYR B O 1
ATOM 3458 N N . THR B 1 102 ? 81.469 40.640 29.983 1.00 26.88 103 THR B N 1
ATOM 3459 C CA . THR B 1 102 ? 82.702 41.167 29.400 1.00 27.46 103 THR B CA 1
ATOM 3460 C C . THR B 1 102 ? 83.940 40.519 30.008 1.00 26.76 103 THR B C 1
ATOM 3461 O O . THR B 1 102 ? 84.847 40.135 29.276 1.00 28.04 103 THR B O 1
ATOM 3465 N N . LYS B 1 103 ? 83.980 40.389 31.332 1.00 26.22 104 LYS B N 1
ATOM 3466 C CA . LYS B 1 103 ? 85.125 39.755 31.980 1.00 28.34 104 LYS B CA 1
ATOM 3467 C C . LYS B 1 103 ? 85.312 38.334 31.458 1.00 27.37 104 LYS B C 1
ATOM 3468 O O . LYS B 1 103 ? 86.428 37.941 31.122 1.00 28.83 104 LYS B O 1
ATOM 3474 N N . PHE B 1 104 ? 84.222 37.571 31.383 1.00 26.69 105 PHE B N 1
ATOM 3475 C CA . PHE B 1 104 ? 84.272 36.189 30.889 1.00 25.16 105 PHE B CA 1
ATOM 3476 C C . PHE B 1 104 ? 84.837 36.102 29.474 1.00 25.31 105 PHE B C 1
ATOM 3477 O O . PHE B 1 104 ? 85.798 35.375 29.211 1.00 23.86 105 PHE B O 1
ATOM 3485 N N . VAL B 1 105 ? 84.219 36.842 28.561 1.00 25.95 106 VAL B N 1
ATOM 3486 C CA . VAL B 1 105 ? 84.626 36.821 27.165 1.00 26.41 106 VAL B CA 1
ATOM 3487 C C . VAL B 1 105 ? 86.066 37.267 26.906 1.00 27.07 106 VAL B C 1
ATOM 3488 O O . VAL B 1 105 ? 86.816 36.579 26.211 1.00 26.97 106 VAL B O 1
ATOM 3492 N N . GLU B 1 106 ? 86.468 38.404 27.459 1.00 27.67 107 GLU B N 1
ATOM 3493 C CA . GLU B 1 106 ? 87.831 38.870 27.233 1.00 27.88 107 GLU B CA 1
ATOM 3494 C C . GLU B 1 106 ? 88.849 37.916 27.851 1.00 26.76 107 GLU B C 1
ATOM 3495 O O . GLU B 1 106 ? 90.046 38.050 27.621 1.00 25.96 107 GLU B O 1
ATOM 3501 N N . ASN B 1 107 ? 88.365 36.948 28.627 1.00 25.15 108 ASN B N 1
ATOM 3502 C CA . ASN B 1 107 ? 89.239 35.962 29.252 1.00 23.29 108 ASN B CA 1
ATOM 3503 C C . ASN B 1 107 ? 89.189 34.607 28.547 1.00 22.07 108 ASN B C 1
ATOM 3504 O O . ASN B 1 107 ? 89.629 33.590 29.091 1.00 22.58 108 ASN B O 1
ATOM 3509 N N . GLY B 1 108 ? 88.637 34.605 27.339 1.00 21.47 109 GLY B N 1
ATOM 3510 C CA . GLY B 1 108 ? 88.562 33.396 26.541 1.00 21.88 109 GLY B CA 1
ATOM 3511 C C . GLY B 1 108 ? 87.474 32.404 26.895 1.00 22.64 109 GLY B C 1
ATOM 3512 O O . GLY B 1 108 ? 87.518 31.255 26.445 1.00 22.97 109 GLY B O 1
ATOM 3513 N N . ILE B 1 109 ? 86.502 32.830 27.694 1.00 21.86 110 ILE B N 1
ATOM 3514 C CA . ILE B 1 109 ? 85.408 31.951 28.084 1.00 20.47 110 ILE B CA 1
ATOM 3515 C C . ILE B 1 109 ? 84.164 32.270 27.268 1.00 19.35 110 ILE B C 1
ATOM 3516 O O . ILE B 1 109 ? 83.604 33.353 27.387 1.00 19.00 110 ILE B O 1
ATOM 3521 N N . SER B 1 110 ? 83.732 31.321 26.443 1.00 18.55 111 SER B N 1
ATOM 3522 C CA . SER B 1 110 ? 82.544 31.518 25.623 1.00 17.39 111 SER B CA 1
ATOM 3523 C C . SER B 1 110 ? 81.268 31.502 26.461 1.00 16.38 111 SER B C 1
ATOM 3524 O O . SER B 1 110 ? 81.276 31.066 27.614 1.00 16.62 111 SER B O 1
ATOM 3527 N N . ILE B 1 111 ? 80.171 31.976 25.873 1.00 16.91 112 ILE B N 1
ATOM 3528 C CA . ILE B 1 111 ? 78.881 32.051 26.566 1.00 16.74 112 ILE B CA 1
ATOM 3529 C C . ILE B 1 111 ? 77.686 31.697 25.687 1.00 17.55 112 ILE B C 1
ATOM 3530 O O . ILE B 1 111 ? 77.617 32.101 24.524 1.00 18.64 112 ILE B O 1
ATOM 3535 N N . ALA B 1 112 ? 76.752 30.936 26.249 1.00 17.13 113 ALA B N 1
ATOM 3536 C CA . ALA B 1 112 ? 75.515 30.552 25.563 1.00 17.50 113 ALA B CA 1
ATOM 3537 C C . ALA B 1 112 ? 74.465 30.858 26.631 1.00 18.29 113 ALA B C 1
ATOM 3538 O O . ALA B 1 112 ? 74.646 30.478 27.789 1.00 20.13 113 ALA B O 1
ATOM 3540 N N . THR B 1 113 ? 73.372 31.532 26.281 1.00 17.32 114 THR B N 1
ATOM 3541 C CA . THR B 1 113 ? 72.420 31.894 27.330 1.00 17.13 114 THR B CA 1
ATOM 3542 C C . THR B 1 113 ? 71.034 32.389 26.889 1.00 18.03 114 THR B C 1
ATOM 3543 O O . THR B 1 113 ? 70.863 32.888 25.774 1.00 19.65 114 THR B O 1
ATOM 3547 N N . PRO B 1 114 ? 70.019 32.235 27.766 1.00 18.44 115 PRO B N 1
ATOM 3548 C CA . PRO B 1 114 ? 68.638 32.670 27.504 1.00 17.47 115 PRO B CA 1
ATOM 3549 C C . PRO B 1 114 ? 68.482 34.043 28.145 1.00 16.57 115 PRO B C 1
ATOM 3550 O O . PRO B 1 114 ? 67.500 34.747 27.924 1.00 17.01 115 PRO B O 1
ATOM 3554 N N . ASN B 1 115 ? 69.480 34.398 28.947 1.00 16.86 116 ASN B N 1
ATOM 3555 C CA . ASN B 1 115 ? 69.533 35.655 29.676 1.00 16.96 116 ASN B CA 1
ATOM 3556 C C . ASN B 1 115 ? 69.600 36.886 28.771 1.00 18.37 116 ASN B C 1
ATOM 3557 O O . ASN B 1 115 ? 70.615 37.136 28.129 1.00 18.46 116 ASN B O 1
ATOM 3562 N N . LYS B 1 116 ? 68.517 37.666 28.745 1.00 20.70 117 LYS B N 1
ATOM 3563 C CA . LYS B 1 116 ? 68.429 38.860 27.896 1.00 20.77 117 LYS B CA 1
ATOM 3564 C C . LYS B 1 116 ? 69.074 40.115 28.478 1.00 21.85 117 LYS B C 1
ATOM 3565 O O . LYS B 1 116 ? 69.276 41.095 27.761 1.00 21.75 117 LYS B O 1
ATOM 3571 N N . LYS B 1 117 ? 69.378 40.093 29.773 1.00 22.74 118 LYS B N 1
ATOM 3572 C CA . LYS B 1 117 ? 69.953 41.258 30.445 1.00 23.18 118 LYS B CA 1
ATOM 3573 C C . LYS B 1 117 ? 71.061 41.981 29.688 1.00 22.69 118 LYS B C 1
ATOM 3574 O O . LYS B 1 117 ? 70.882 43.115 29.254 1.00 24.56 118 LYS B O 1
ATOM 3580 N N . ALA B 1 118 ? 72.197 41.321 29.517 1.00 21.86 119 ALA B N 1
ATOM 3581 C CA . ALA B 1 118 ? 73.339 41.915 28.841 1.00 19.42 119 ALA B CA 1
ATOM 3582 C C . ALA B 1 118 ? 73.083 42.417 27.424 1.00 20.06 119 ALA B C 1
ATOM 3583 O O . ALA B 1 118 ? 73.693 43.401 27.001 1.00 17.15 119 ALA B O 1
ATOM 3585 N N . PHE B 1 119 ? 72.194 41.749 26.691 1.00 20.11 120 PHE B N 1
ATOM 3586 C CA . PHE B 1 119 ? 71.913 42.135 25.311 1.00 20.38 120 PHE B CA 1
ATOM 3587 C C . PHE B 1 119 ? 70.866 43.226 25.170 1.00 20.05 120 PHE B C 1
ATOM 3588 O O . PHE B 1 119 ? 70.686 43.775 24.091 1.00 17.74 120 PHE B O 1
ATOM 3596 N N . SER B 1 120 ? 70.181 43.546 26.262 1.00 22.50 121 SER B N 1
ATOM 3597 C CA . SER B 1 120 ? 69.143 44.569 26.217 1.00 23.54 121 SER B CA 1
ATOM 3598 C C . SER B 1 120 ? 69.347 45.720 27.202 1.00 25.89 121 SER B C 1
ATOM 3599 O O . SER B 1 120 ? 68.380 46.298 27.712 1.00 24.95 121 SER B O 1
ATOM 3602 N N . SER B 1 121 ? 70.610 46.041 27.472 1.00 28.18 122 SER B N 1
ATOM 3603 C CA . SER B 1 121 ? 70.944 47.151 28.354 1.00 31.02 122 SER B CA 1
ATOM 3604 C C . SER B 1 121 ? 71.331 48.293 27.416 1.00 32.58 122 SER B C 1
ATOM 3605 O O . SER B 1 121 ? 70.749 48.433 26.339 1.00 32.68 122 SER B O 1
ATOM 3608 N N . ASP B 1 122 ? 72.315 49.096 27.806 1.00 34.80 123 ASP B N 1
ATOM 3609 C CA . ASP B 1 122 ? 72.754 50.214 26.973 1.00 37.31 123 ASP B CA 1
ATOM 3610 C C . ASP B 1 122 ? 73.418 49.701 25.696 1.00 38.80 123 ASP B C 1
ATOM 3611 O O . ASP B 1 122 ? 73.712 48.511 25.571 1.00 38.77 123 ASP B O 1
ATOM 3616 N N . LEU B 1 123 ? 73.679 50.612 24.763 1.00 39.71 124 LEU B N 1
ATOM 3617 C CA . LEU B 1 123 ? 74.281 50.246 23.487 1.00 40.48 124 LEU B CA 1
ATOM 3618 C C . LEU B 1 123 ? 75.773 49.910 23.526 1.00 40.55 124 LEU B C 1
ATOM 3619 O O . LEU B 1 123 ? 76.230 49.036 22.795 1.00 40.09 124 LEU B O 1
ATOM 3624 N N . ALA B 1 124 ? 76.531 50.603 24.367 1.00 40.85 125 ALA B N 1
ATOM 3625 C CA . ALA B 1 124 ? 77.967 50.363 24.461 1.00 41.08 125 ALA B CA 1
ATOM 3626 C C . ALA B 1 124 ? 78.247 48.964 24.994 1.00 41.99 125 ALA B C 1
ATOM 3627 O O . ALA B 1 124 ? 79.243 48.333 24.628 1.00 42.15 125 ALA B O 1
ATOM 3629 N N . THR B 1 125 ? 77.366 48.487 25.866 1.00 42.19 126 THR B N 1
ATOM 3630 C CA . THR B 1 125 ? 77.508 47.160 26.442 1.00 42.27 126 THR B CA 1
ATOM 3631 C C . THR B 1 125 ? 77.267 46.116 25.354 1.00 42.64 126 THR B C 1
ATOM 3632 O O . THR B 1 125 ? 77.871 45.045 25.367 1.00 42.04 126 THR B O 1
ATOM 3636 N N . TRP B 1 126 ? 76.384 46.435 24.411 1.00 43.27 127 TRP B N 1
ATOM 3637 C CA . TRP B 1 126 ? 76.090 45.527 23.307 1.00 44.14 127 TRP B CA 1
ATOM 3638 C C . TRP B 1 126 ? 77.245 45.522 22.310 1.00 44.93 127 TRP B C 1
ATOM 3639 O O . TRP B 1 126 ? 77.608 44.474 21.779 1.00 44.41 127 TRP B O 1
ATOM 3650 N N . LYS B 1 127 ? 77.823 46.696 22.061 1.00 46.95 128 LYS B N 1
ATOM 3651 C CA . LYS B 1 127 ? 78.940 46.813 21.127 1.00 48.77 128 LYS B CA 1
ATOM 3652 C C . LYS B 1 127 ? 80.058 45.850 21.499 1.00 49.74 128 LYS B C 1
ATOM 3653 O O . LYS B 1 127 ? 80.810 45.402 20.636 1.00 49.28 128 LYS B O 1
ATOM 3659 N N . ALA B 1 128 ? 80.167 45.534 22.787 1.00 51.78 129 ALA B N 1
ATOM 3660 C CA . ALA B 1 128 ? 81.185 44.601 23.255 1.00 53.99 129 ALA B CA 1
ATOM 3661 C C . ALA B 1 128 ? 80.726 43.172 22.948 1.00 56.32 129 ALA B C 1
ATOM 3662 O O . ALA B 1 128 ? 80.608 42.328 23.839 1.00 55.83 129 ALA B O 1
ATOM 3664 N N . LEU B 1 129 ? 80.455 42.925 21.669 1.00 59.03 130 LEU B N 1
ATOM 3665 C CA . LEU B 1 129 ? 80.004 41.623 21.187 1.00 60.96 130 LEU B CA 1
ATOM 3666 C C . LEU B 1 129 ? 80.933 41.140 20.083 1.00 62.96 130 LEU B C 1
ATOM 3667 O O . LEU B 1 129 ? 80.893 39.972 19.706 1.00 63.81 130 LEU B O 1
ATOM 3672 N N . PHE B 1 130 ? 81.767 42.043 19.566 1.00 65.39 131 PHE B N 1
ATOM 3673 C CA . PHE B 1 130 ? 82.724 41.697 18.513 1.00 67.93 131 PHE B CA 1
ATOM 3674 C C . PHE B 1 130 ? 84.076 41.358 19.124 1.00 68.90 131 PHE B C 1
ATOM 3675 O O . PHE B 1 130 ? 84.580 42.084 19.985 1.00 68.70 131 PHE B O 1
ATOM 3683 N N . SER B 1 131 ? 84.658 40.257 18.657 1.00 70.08 132 SER B N 1
ATOM 3684 C CA . SER B 1 131 ? 85.948 39.786 19.142 1.00 71.54 132 SER B CA 1
ATOM 3685 C C . SER B 1 131 ? 87.075 40.783 18.905 1.00 71.64 132 SER B C 1
ATOM 3686 O O . SER B 1 131 ? 88.054 40.474 18.222 1.00 71.38 132 SER B O 1
ATOM 3689 N N . ASN B 1 132 ? 86.932 41.979 19.471 1.00 71.85 133 ASN B N 1
ATOM 3690 C CA . ASN B 1 132 ? 87.948 43.017 19.338 1.00 71.32 133 ASN B CA 1
ATOM 3691 C C . ASN B 1 132 ? 89.299 42.371 19.619 1.00 70.66 133 ASN B C 1
ATOM 3692 O O . ASN B 1 132 ? 90.317 42.733 19.017 1.00 70.92 133 ASN B O 1
ATOM 3697 N N . LYS B 1 133 ? 89.296 41.404 20.533 1.00 68.18 134 LYS B N 1
ATOM 3698 C CA . LYS B 1 133 ? 90.516 40.707 20.900 1.00 66.03 134 LYS B CA 1
ATOM 3699 C C . LYS B 1 133 ? 90.462 39.262 20.406 1.00 64.41 134 LYS B C 1
ATOM 3700 O O . LYS B 1 133 ? 89.419 38.610 20.486 1.00 63.58 134 LYS B O 1
ATOM 3706 N N . PRO B 1 134 ? 91.589 38.750 19.872 1.00 62.91 135 PRO B N 1
ATOM 3707 C CA . PRO B 1 134 ? 91.715 37.383 19.346 1.00 61.09 135 PRO B CA 1
ATOM 3708 C C . PRO B 1 134 ? 91.606 36.259 20.389 1.00 59.10 135 PRO B C 1
ATOM 3709 O O . PRO B 1 134 ? 91.574 35.077 20.042 1.00 59.30 135 PRO B O 1
ATOM 3713 N N . THR B 1 135 ? 91.555 36.625 21.664 1.00 56.26 136 THR B N 1
ATOM 3714 C CA . THR B 1 135 ? 91.428 35.632 22.727 1.00 53.62 136 THR B CA 1
ATOM 3715 C C . THR B 1 135 ? 90.065 35.824 23.390 1.00 50.68 136 THR B C 1
ATOM 3716 O O . THR B 1 135 ? 89.927 35.733 24.609 1.00 50.76 136 THR B O 1
ATOM 3720 N N . ASN B 1 136 ? 89.060 36.096 22.569 1.00 46.76 137 ASN B N 1
ATOM 3721 C CA . ASN B 1 136 ? 87.716 36.314 23.066 1.00 43.04 137 ASN B CA 1
ATOM 3722 C C . ASN B 1 136 ? 86.797 35.134 22.810 1.00 39.67 137 ASN B C 1
ATOM 3723 O O . ASN B 1 136 ? 86.712 34.625 21.694 1.00 39.00 137 ASN B O 1
ATOM 3728 N N . GLY B 1 137 ? 86.122 34.688 23.861 1.00 36.21 138 GLY B N 1
ATOM 3729 C CA . GLY B 1 137 ? 85.195 33.589 23.708 1.00 33.01 138 GLY B CA 1
ATOM 3730 C C . GLY B 1 137 ? 84.039 34.088 22.863 1.00 30.37 138 GLY B C 1
ATOM 3731 O O . GLY B 1 137 ? 83.944 35.280 22.568 1.00 29.45 138 GLY B O 1
ATOM 3732 N N . PHE B 1 138 ? 83.157 33.185 22.465 1.00 28.22 139 PHE B N 1
ATOM 3733 C CA . PHE B 1 138 ? 82.017 33.572 21.654 1.00 24.76 139 PHE B CA 1
ATOM 3734 C C . PHE B 1 138 ? 80.823 33.861 22.539 1.00 23.62 139 PHE B C 1
ATOM 3735 O O . PHE B 1 138 ? 80.796 33.472 23.700 1.00 22.34 139 PHE B O 1
ATOM 3743 N N . VAL B 1 139 ? 79.837 34.542 21.975 1.00 23.29 140 VAL B N 1
ATOM 3744 C CA . VAL B 1 139 ? 78.625 34.894 22.697 1.00 22.44 140 VAL B CA 1
ATOM 3745 C C . VAL B 1 139 ? 77.385 34.548 21.883 1.00 21.31 140 VAL B C 1
ATOM 3746 O O . VAL B 1 139 ? 77.113 35.156 20.854 1.00 21.62 140 VAL B O 1
ATOM 3750 N N . TYR B 1 140 ? 76.637 33.556 22.335 1.00 20.29 141 TYR B N 1
ATOM 3751 C CA . TYR B 1 140 ? 75.430 33.171 21.635 1.00 18.52 141 TYR B CA 1
ATOM 3752 C C . TYR B 1 140 ? 74.231 33.368 22.554 1.00 19.02 141 TYR B C 1
ATOM 3753 O O . TYR B 1 140 ? 74.268 32.987 23.729 1.00 18.50 141 TYR B O 1
ATOM 3762 N N . HIS B 1 141 ? 73.174 33.977 22.016 1.00 17.53 142 HIS B N 1
ATOM 3763 C CA . HIS B 1 141 ? 71.970 34.266 22.792 1.00 17.18 142 HIS B CA 1
ATOM 3764 C C . HIS B 1 141 ? 70.652 33.919 22.066 1.00 17.08 142 HIS B C 1
ATOM 3765 O O . HIS B 1 141 ? 69.624 34.565 22.282 1.00 15.34 142 HIS B O 1
ATOM 3772 N N . GLU B 1 142 ? 70.681 32.888 21.225 1.00 15.38 143 GLU B N 1
ATOM 3773 C CA . GLU B 1 142 ? 69.501 32.486 20.469 1.00 14.67 143 GLU B CA 1
ATOM 3774 C C . GLU B 1 142 ? 68.191 32.514 21.249 1.00 16.00 143 GLU B C 1
ATOM 3775 O O . GLU B 1 142 ? 67.217 33.113 20.804 1.00 16.69 143 GLU B O 1
ATOM 3781 N N . ALA B 1 143 ? 68.176 31.857 22.405 1.00 15.72 144 ALA B N 1
ATOM 3782 C CA . ALA B 1 143 ? 66.977 31.745 23.229 1.00 16.52 144 ALA B CA 1
ATOM 3783 C C . ALA B 1 143 ? 66.523 33.042 23.885 1.00 17.36 144 ALA B C 1
ATOM 3784 O O . ALA B 1 143 ? 65.607 33.050 24.722 1.00 16.62 144 ALA B O 1
ATOM 3786 N N . THR B 1 144 ? 67.166 34.138 23.515 1.00 17.36 145 THR B N 1
ATOM 3787 C CA . THR B 1 144 ? 66.805 35.418 24.085 1.00 17.64 145 THR B CA 1
ATOM 3788 C C . THR B 1 144 ? 65.610 35.989 23.330 1.00 17.27 145 THR B C 1
ATOM 3789 O O . THR B 1 144 ? 64.895 36.844 23.843 1.00 17.00 145 THR B O 1
ATOM 3793 N N . VAL B 1 145 ? 65.406 35.510 22.106 1.00 16.14 146 VAL B N 1
ATOM 3794 C CA . VAL B 1 145 ? 64.298 35.958 21.282 1.00 17.15 146 VAL B CA 1
ATOM 3795 C C . VAL B 1 145 ? 63.626 34.771 20.602 1.00 16.81 146 VAL B C 1
ATOM 3796 O O . VAL B 1 145 ? 64.166 34.193 19.659 1.00 17.89 146 VAL B O 1
ATOM 3800 N N . GLY B 1 146 ? 62.451 34.401 21.092 1.00 15.51 147 GLY B N 1
ATOM 3801 C CA . GLY B 1 146 ? 61.728 33.294 20.494 1.00 15.01 147 GLY B CA 1
ATOM 3802 C C . GLY B 1 146 ? 62.167 31.898 20.887 1.00 14.60 147 GLY B C 1
ATOM 3803 O O . GLY B 1 146 ? 62.057 30.981 20.079 1.00 15.20 147 GLY B O 1
ATOM 3804 N N . ALA B 1 147 ? 62.651 31.729 22.116 1.00 14.32 148 ALA B N 1
ATOM 3805 C CA . ALA B 1 147 ? 63.079 30.421 22.620 1.00 15.30 148 ALA B CA 1
ATOM 3806 C C . ALA B 1 147 ? 64.048 29.685 21.680 1.00 14.95 148 ALA B C 1
ATOM 3807 O O . ALA B 1 147 ? 65.099 30.209 21.339 1.00 16.02 148 ALA B O 1
ATOM 3809 N N . GLY B 1 148 ? 63.690 28.471 21.270 1.00 14.72 149 GLY B N 1
ATOM 3810 C CA . GLY B 1 148 ? 64.544 27.692 20.388 1.00 13.47 149 GLY B CA 1
ATOM 3811 C C . GLY B 1 148 ? 64.300 27.846 18.887 1.00 14.05 149 GLY B C 1
ATOM 3812 O O . GLY B 1 148 ? 64.997 27.216 18.082 1.00 12.32 149 GLY B O 1
ATOM 3813 N N . LEU B 1 149 ? 63.320 28.666 18.500 1.00 13.56 150 LEU B N 1
ATOM 3814 C CA . LEU B 1 149 ? 63.029 28.902 17.078 1.00 13.49 150 LEU B CA 1
ATOM 3815 C C . LEU B 1 149 ? 64.286 29.463 16.398 1.00 13.63 150 LEU B C 1
ATOM 3816 O O . LEU B 1 149 ? 65.086 30.139 17.035 1.00 12.01 150 LEU B O 1
ATOM 3821 N N . PRO B 1 150 ? 64.479 29.181 15.095 1.00 15.38 151 PRO B N 1
ATOM 3822 C CA . PRO B 1 150 ? 65.659 29.672 14.370 1.00 15.26 151 PRO B CA 1
ATOM 3823 C C . PRO B 1 150 ? 65.482 31.108 13.912 1.00 15.55 151 PRO B C 1
ATOM 3824 O O . PRO B 1 150 ? 65.203 31.370 12.740 1.00 16.23 151 PRO B O 1
ATOM 3828 N N . ILE B 1 151 ? 65.663 32.040 14.839 1.00 15.78 152 ILE B N 1
ATOM 3829 C CA . ILE B 1 151 ? 65.484 33.446 14.529 1.00 15.85 152 ILE B CA 1
ATOM 3830 C C . ILE B 1 151 ? 66.772 34.245 14.407 1.00 15.62 152 ILE B C 1
ATOM 3831 O O . ILE B 1 151 ? 67.115 34.728 13.325 1.00 15.02 152 ILE B O 1
ATOM 3836 N N . ILE B 1 152 ? 67.472 34.396 15.524 1.00 16.39 153 ILE B N 1
ATOM 3837 C CA . ILE B 1 152 ? 68.707 35.166 15.554 1.00 15.29 153 ILE B CA 1
ATOM 3838 C C . ILE B 1 152 ? 69.789 34.601 14.650 1.00 15.52 153 ILE B C 1
ATOM 3839 O O . ILE B 1 152 ? 70.503 35.355 13.990 1.00 16.94 153 ILE B O 1
ATOM 3844 N N . SER B 1 153 ? 69.909 33.282 14.595 1.00 15.28 154 SER B N 1
ATOM 3845 C CA . SER B 1 153 ? 70.925 32.685 13.732 1.00 16.50 154 SER B CA 1
ATOM 3846 C C . SER B 1 153 ? 70.564 32.941 12.267 1.00 16.20 154 SER B C 1
ATOM 3847 O O . SER B 1 153 ? 71.443 33.145 11.422 1.00 16.98 154 SER B O 1
ATOM 3850 N N . PHE B 1 154 ? 69.268 32.922 11.969 1.00 15.50 155 PHE B N 1
ATOM 3851 C CA . PHE B 1 154 ? 68.814 33.157 10.608 1.00 15.93 155 PHE B CA 1
ATOM 3852 C C . PHE B 1 154 ? 69.053 34.617 10.234 1.00 16.40 155 PHE B C 1
ATOM 3853 O O . PHE B 1 154 ? 69.474 34.917 9.122 1.00 15.53 155 PHE B O 1
ATOM 3861 N N . LEU B 1 155 ? 68.784 35.530 11.162 1.00 17.85 156 LEU B N 1
ATOM 3862 C CA . LEU B 1 155 ? 69.010 36.935 10.873 1.00 18.29 156 LEU B CA 1
ATOM 3863 C C . LEU B 1 155 ? 70.485 37.192 10.613 1.00 19.98 156 LEU B C 1
ATOM 3864 O O . LEU B 1 155 ? 70.840 37.806 9.608 1.00 20.94 156 LEU B O 1
ATOM 3869 N N . ARG B 1 156 ? 71.351 36.713 11.503 1.00 21.54 157 ARG B N 1
ATOM 3870 C CA . ARG B 1 156 ? 72.787 36.925 11.316 1.00 23.29 157 ARG B CA 1
ATOM 3871 C C . ARG B 1 156 ? 73.297 36.243 10.056 1.00 23.05 157 ARG B C 1
ATOM 3872 O O . ARG B 1 156 ? 74.180 36.761 9.381 1.00 24.23 157 ARG B O 1
ATOM 3880 N N . GLU B 1 157 ? 72.737 35.089 9.723 1.00 22.29 158 GLU B N 1
ATOM 3881 C CA . GLU B 1 157 ? 73.202 34.386 8.540 1.00 21.99 158 GLU B CA 1
ATOM 3882 C C . GLU B 1 157 ? 73.007 35.171 7.255 1.00 20.41 158 GLU B C 1
ATOM 3883 O O . GLU B 1 157 ? 73.972 35.446 6.537 1.00 20.78 158 GLU B O 1
ATOM 3889 N N . ILE B 1 158 ? 71.761 35.520 6.952 1.00 19.24 159 ILE B N 1
ATOM 3890 C CA . ILE B 1 158 ? 71.474 36.239 5.721 1.00 18.06 159 ILE B CA 1
ATOM 3891 C C . ILE B 1 158 ? 72.220 37.565 5.653 1.00 18.29 159 ILE B C 1
ATOM 3892 O O . ILE B 1 158 ? 72.708 37.945 4.595 1.00 18.76 159 ILE B O 1
ATOM 3897 N N . ILE B 1 159 ? 72.318 38.264 6.779 1.00 17.14 160 ILE B N 1
ATOM 3898 C CA . ILE B 1 159 ? 73.050 39.524 6.818 1.00 16.73 160 ILE B CA 1
ATOM 3899 C C . ILE B 1 159 ? 74.485 39.304 6.311 1.00 18.16 160 ILE B C 1
ATOM 3900 O O . ILE B 1 159 ? 74.950 40.026 5.420 1.00 17.36 160 ILE B O 1
ATOM 3905 N N . GLN B 1 160 ? 75.169 38.300 6.866 1.00 18.21 161 GLN B N 1
ATOM 3906 C CA . GLN B 1 160 ? 76.542 37.981 6.461 1.00 19.50 161 GLN B CA 1
ATOM 3907 C C . GLN B 1 160 ? 76.581 37.735 4.959 1.00 18.68 161 GLN B C 1
ATOM 3908 O O . GLN B 1 160 ? 77.524 38.117 4.285 1.00 18.71 161 GLN B O 1
ATOM 3914 N N . THR B 1 161 ? 75.540 37.082 4.454 1.00 18.49 162 THR B N 1
ATOM 3915 C CA . THR B 1 161 ? 75.407 36.748 3.041 1.00 19.26 162 THR B CA 1
ATOM 3916 C C . THR B 1 161 ? 75.295 37.980 2.125 1.00 20.23 162 THR B C 1
ATOM 3917 O O . THR B 1 161 ? 75.473 37.887 0.914 1.00 21.11 162 THR B O 1
ATOM 3921 N N . GLY B 1 162 ? 74.998 39.136 2.701 1.00 21.00 163 GLY B N 1
ATOM 3922 C CA . GLY B 1 162 ? 74.866 40.325 1.888 1.00 21.34 163 GLY B CA 1
ATOM 3923 C C . GLY B 1 162 ? 73.451 40.877 1.917 1.00 22.46 163 GLY B C 1
ATOM 3924 O O . GLY B 1 162 ? 73.215 41.994 1.455 1.00 21.94 163 GLY B O 1
ATOM 3925 N N . ASP B 1 163 ? 72.508 40.104 2.456 1.00 22.06 164 ASP B N 1
ATOM 3926 C CA . ASP B 1 163 ? 71.124 40.556 2.532 1.00 22.66 164 ASP B CA 1
ATOM 3927 C C . ASP B 1 163 ? 70.999 41.679 3.553 1.00 22.83 164 ASP B C 1
ATOM 3928 O O . ASP B 1 163 ? 71.887 41.876 4.388 1.00 21.14 164 ASP B O 1
ATOM 3933 N N . GLU B 1 164 ? 69.893 42.414 3.473 1.00 24.22 165 GLU B N 1
ATOM 3934 C CA . GLU B 1 164 ? 69.626 43.532 4.374 1.00 25.72 165 GLU B CA 1
ATOM 3935 C C . GLU B 1 164 ? 68.193 43.475 4.894 1.00 24.79 165 GLU B C 1
ATOM 3936 O O . GLU B 1 164 ? 67.244 43.366 4.115 1.00 25.12 165 GLU B O 1
ATOM 3942 N N . VAL B 1 165 ? 68.022 43.556 6.205 1.00 23.43 166 VAL B N 1
ATOM 3943 C CA . VAL B 1 165 ? 66.673 43.534 6.743 1.00 24.15 166 VAL B CA 1
ATOM 3944 C C . VAL B 1 165 ? 66.044 44.928 6.602 1.00 23.93 166 VAL B C 1
ATOM 3945 O O . VAL B 1 165 ? 66.686 45.955 6.857 1.00 23.02 166 VAL B O 1
ATOM 3949 N N . GLU B 1 166 ? 64.794 44.958 6.160 1.00 23.61 167 GLU B N 1
ATOM 3950 C CA . GLU B 1 166 ? 64.084 46.218 5.986 1.00 25.58 167 GLU B CA 1
ATOM 3951 C C . GLU B 1 166 ? 63.027 46.386 7.069 1.00 26.14 167 GLU B C 1
ATOM 3952 O O . GLU B 1 166 ? 62.895 47.455 7.669 1.00 26.04 167 GLU B O 1
ATOM 3958 N N . LYS B 1 167 ? 62.276 45.322 7.324 1.00 26.32 168 LYS B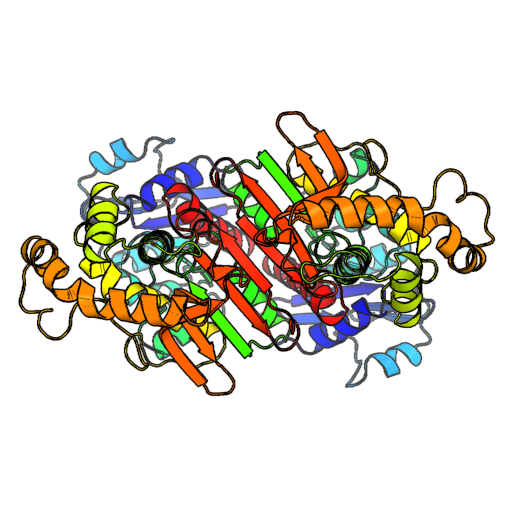 N 1
ATOM 3959 C CA . LYS B 1 167 ? 61.244 45.380 8.342 1.00 26.45 168 LYS B CA 1
ATOM 3960 C C . LYS B 1 167 ? 61.112 44.087 9.109 1.00 25.83 168 LYS B C 1
ATOM 3961 O O . LYS B 1 167 ? 61.431 43.013 8.612 1.00 26.02 168 LYS B O 1
ATOM 3967 N N . ILE B 1 168 ? 60.645 44.212 10.339 1.00 25.20 169 ILE B N 1
ATOM 3968 C CA . ILE B 1 168 ? 60.431 43.068 11.197 1.00 24.84 169 ILE B CA 1
ATOM 3969 C C . ILE B 1 168 ? 59.284 43.386 12.136 1.00 24.47 169 ILE B C 1
ATOM 3970 O O . ILE B 1 168 ? 59.077 44.537 12.528 1.00 24.11 169 ILE B O 1
ATOM 3975 N N . GLU B 1 169 ? 58.520 42.361 12.470 1.00 23.05 170 GLU B N 1
ATOM 3976 C CA . GLU B 1 169 ? 57.435 42.525 13.400 1.00 22.47 170 GLU B CA 1
ATOM 3977 C C . GLU B 1 169 ? 56.997 41.141 13.812 1.00 21.22 170 GLU B C 1
ATOM 3978 O O . GLU B 1 169 ? 56.982 40.219 13.002 1.00 20.14 170 GLU B O 1
ATOM 3984 N N . GLY B 1 170 ? 56.689 40.995 15.095 1.00 19.62 171 GLY B N 1
ATOM 3985 C CA . GLY B 1 170 ? 56.261 39.715 15.594 1.00 16.89 171 GLY B CA 1
ATOM 3986 C C . GLY B 1 170 ? 55.684 39.797 16.982 1.00 17.72 171 GLY B C 1
ATOM 3987 O O . GLY B 1 170 ? 55.545 40.882 17.556 1.00 15.31 171 GLY B O 1
ATOM 3988 N N . ILE B 1 171 ? 55.320 38.630 17.500 1.00 17.94 172 ILE B N 1
ATOM 3989 C CA . ILE B 1 171 ? 54.759 38.484 18.831 1.00 17.94 172 ILE B CA 1
ATOM 3990 C C . ILE B 1 171 ? 55.918 37.812 19.554 1.00 18.63 172 ILE B C 1
ATOM 3991 O O . ILE B 1 171 ? 56.295 36.699 19.202 1.00 19.09 172 ILE B O 1
ATOM 3996 N N . PHE B 1 172 ? 56.497 38.504 20.531 1.00 18.14 173 PHE B N 1
ATOM 3997 C CA . PHE B 1 172 ? 57.667 38.002 21.246 1.00 17.56 173 PHE B CA 1
ATOM 3998 C C . PHE B 1 172 ? 57.471 37.584 22.687 1.00 18.89 173 PHE B C 1
ATOM 3999 O O . PHE B 1 172 ? 58.419 37.124 23.327 1.00 20.34 173 PHE B O 1
ATOM 4007 N N . SER B 1 173 ? 56.269 37.771 23.218 1.00 19.90 174 SER B N 1
ATOM 4008 C CA . SER B 1 173 ? 56.003 37.380 24.595 1.00 19.19 174 SER B CA 1
ATOM 4009 C C . SER B 1 173 ? 55.123 36.147 24.598 1.00 18.36 174 SER B C 1
ATOM 4010 O O . SER B 1 173 ? 54.041 36.161 24.009 1.00 18.44 174 SER B O 1
ATOM 4013 N N . GLY B 1 174 ? 55.595 35.081 25.248 1.00 16.84 175 GLY B N 1
ATOM 4014 C CA . GLY B 1 174 ? 54.821 33.859 25.326 1.00 14.96 175 GLY B CA 1
ATOM 4015 C C . GLY B 1 174 ? 53.554 34.113 26.117 1.00 16.15 175 GLY B C 1
ATOM 4016 O O . GLY B 1 174 ? 52.467 33.706 25.719 1.00 15.68 175 GLY B O 1
ATOM 4017 N N . THR B 1 175 ? 53.705 34.801 27.244 1.00 17.04 176 THR B N 1
ATOM 4018 C CA . THR B 1 175 ? 52.595 35.141 28.124 1.00 17.66 176 THR B CA 1
ATOM 4019 C C . THR B 1 175 ? 51.553 35.985 27.400 1.00 18.67 176 THR B C 1
ATOM 4020 O O . THR B 1 175 ? 50.365 35.638 27.365 1.00 18.21 176 THR B O 1
ATOM 4024 N N . LEU B 1 176 ? 52.012 37.096 26.828 1.00 19.15 177 LEU B N 1
ATOM 4025 C CA . LEU B 1 176 ? 51.138 38.004 26.103 1.00 19.94 177 LEU B CA 1
ATOM 4026 C C . LEU B 1 176 ? 50.532 37.365 24.860 1.00 19.71 177 LEU B C 1
ATOM 4027 O O . LEU B 1 176 ? 49.442 37.748 24.435 1.00 19.70 177 LEU B O 1
ATOM 4032 N N . SER B 1 177 ? 51.230 36.397 24.272 1.00 20.22 178 SER B N 1
ATOM 4033 C CA . SER B 1 177 ? 50.694 35.705 23.104 1.00 18.79 178 SER B CA 1
ATOM 4034 C C . SER B 1 177 ? 49.551 34.842 23.617 1.00 19.49 178 SER B C 1
ATOM 4035 O O . SER B 1 177 ? 48.470 34.808 23.031 1.00 18.09 178 SER B O 1
ATOM 4038 N N . TYR B 1 178 ? 49.796 34.148 24.726 1.00 20.03 179 TYR B N 1
ATOM 4039 C CA . TYR B 1 178 ? 48.768 33.303 25.317 1.00 21.95 179 TYR B CA 1
ATOM 4040 C C . TYR B 1 178 ? 47.520 34.138 25.618 1.00 22.40 179 TYR B C 1
ATOM 4041 O O . TYR B 1 178 ? 46.417 33.809 25.180 1.00 23.60 179 TYR B O 1
ATOM 4050 N N . ILE B 1 179 ? 47.706 35.221 26.365 1.00 21.87 180 ILE B N 1
ATOM 4051 C CA . ILE B 1 179 ? 46.600 36.089 26.743 1.00 22.69 180 ILE B CA 1
ATOM 4052 C C . ILE B 1 179 ? 45.790 36.628 25.562 1.00 23.15 180 ILE B C 1
ATOM 4053 O O . ILE B 1 179 ? 44.563 36.537 25.558 1.00 24.34 180 ILE B O 1
ATOM 4058 N N . PHE B 1 180 ? 46.453 37.190 24.558 1.00 22.36 181 PHE B N 1
ATOM 4059 C CA . PHE B 1 180 ? 45.695 37.702 23.432 1.00 22.91 181 PHE B CA 1
ATOM 4060 C C . PHE B 1 180 ? 45.075 36.596 22.588 1.00 24.03 181 PHE B C 1
ATOM 4061 O O . PHE B 1 180 ? 44.074 36.825 21.900 1.00 25.09 181 PHE B O 1
ATOM 4069 N N . ASN B 1 181 ? 45.646 35.396 22.656 1.00 24.56 182 ASN B N 1
ATOM 4070 C CA . ASN B 1 181 ? 45.098 34.267 21.916 1.00 25.85 182 ASN B CA 1
ATOM 4071 C C . ASN B 1 181 ? 43.779 33.821 22.546 1.00 26.74 182 ASN B C 1
ATOM 4072 O O . ASN B 1 181 ? 42.912 33.263 21.877 1.00 26.97 182 ASN B O 1
ATOM 4077 N N . GLU B 1 182 ? 43.640 34.062 23.845 1.00 28.37 183 GLU B N 1
ATOM 4078 C CA . GLU B 1 182 ? 42.426 33.696 24.560 1.00 29.15 183 GLU B CA 1
ATOM 4079 C C . GLU B 1 182 ? 41.416 34.825 24.450 1.00 29.03 183 GLU B C 1
ATOM 4080 O O . GLU B 1 182 ? 40.239 34.601 24.175 1.00 27.72 183 GLU B O 1
ATOM 4086 N N . PHE B 1 183 ? 41.912 36.041 24.671 1.00 29.23 184 PHE B N 1
ATOM 4087 C CA . PHE B 1 183 ? 41.113 37.262 24.659 1.00 29.36 184 PHE B CA 1
ATOM 4088 C C . PHE B 1 183 ? 40.459 37.639 23.329 1.00 28.77 184 PHE B C 1
ATOM 4089 O O . PHE B 1 183 ? 39.246 37.832 23.257 1.00 28.51 184 PHE B O 1
ATOM 4097 N N . SER B 1 184 ? 41.271 37.760 22.287 1.00 27.91 185 SER B N 1
ATOM 4098 C CA . SER B 1 184 ? 40.778 38.136 20.975 1.00 26.86 185 SER B CA 1
ATOM 4099 C C . SER B 1 184 ? 40.901 36.983 20.004 1.00 27.93 185 SER B C 1
ATOM 4100 O O . SER B 1 184 ? 41.998 36.650 19.547 1.00 26.16 185 SER B O 1
ATOM 4103 N N . THR B 1 185 ? 39.771 36.366 19.689 1.00 29.48 186 THR B N 1
ATOM 4104 C CA . THR B 1 185 ? 39.777 35.251 18.763 1.00 31.28 186 THR B CA 1
ATOM 4105 C C . THR B 1 185 ? 38.907 35.545 17.554 1.00 32.66 186 THR B C 1
ATOM 4106 O O . THR B 1 185 ? 38.262 36.596 17.474 1.00 33.38 186 THR B O 1
ATOM 4110 N N . SER B 1 186 ? 38.898 34.604 16.617 1.00 33.57 187 SER B N 1
ATOM 4111 C CA . SER B 1 186 ? 38.129 34.734 15.397 1.00 35.14 187 SER B CA 1
ATOM 4112 C C . SER B 1 186 ? 36.697 34.292 15.616 1.00 37.20 187 SER B C 1
ATOM 4113 O O . SER B 1 186 ? 35.774 34.917 15.107 1.00 37.78 187 SER B O 1
ATOM 4116 N N . GLN B 1 187 ? 36.519 33.225 16.391 1.00 40.52 188 GLN B N 1
ATOM 4117 C CA . GLN B 1 187 ? 35.192 32.663 16.648 1.00 43.33 188 GLN B CA 1
ATOM 4118 C C . GLN B 1 187 ? 34.367 33.291 17.766 1.00 43.99 188 GLN B C 1
ATOM 4119 O O . GLN B 1 187 ? 34.191 32.691 18.828 1.00 45.09 188 GLN B O 1
ATOM 4125 N N . ALA B 1 188 ? 33.843 34.485 17.510 1.00 43.84 189 ALA B N 1
ATOM 4126 C CA . ALA B 1 188 ? 33.017 35.192 18.480 1.00 44.83 189 ALA B CA 1
ATOM 4127 C C . ALA B 1 188 ? 33.387 34.843 19.915 1.00 45.91 189 ALA B C 1
ATOM 4128 O O . ALA B 1 188 ? 32.789 33.959 20.526 1.00 45.77 189 ALA B O 1
ATOM 4130 N N . ASN B 1 189 ? 34.386 35.536 20.443 1.00 47.19 190 ASN B N 1
ATOM 4131 C CA . ASN B 1 189 ? 34.842 35.316 21.811 1.00 47.46 190 ASN B CA 1
ATOM 4132 C C . ASN B 1 189 ? 33.872 36.075 22.717 1.00 47.04 190 ASN B C 1
ATOM 4133 O O . ASN B 1 189 ? 32.774 36.418 22.284 1.00 47.55 190 ASN B O 1
ATOM 4138 N N . ASP B 1 190 ? 34.271 36.342 23.958 1.00 46.34 191 ASP B N 1
ATOM 4139 C CA . ASP B 1 190 ? 33.414 37.067 24.900 1.00 44.86 191 ASP B CA 1
ATOM 4140 C C . ASP B 1 190 ? 33.970 37.050 26.331 1.00 44.27 191 ASP B C 1
ATOM 4141 O O . ASP B 1 190 ? 33.258 37.325 27.298 1.00 43.64 191 ASP B O 1
ATOM 4146 N N . VAL B 1 191 ? 35.251 36.733 26.457 1.00 43.03 192 VAL B N 1
ATOM 4147 C CA . VAL B 1 191 ? 35.890 36.675 27.762 1.00 41.87 192 VAL B CA 1
ATOM 4148 C C . VAL B 1 191 ? 36.448 38.033 28.154 1.00 40.70 192 VAL B C 1
ATOM 4149 O O . VAL B 1 191 ? 36.846 38.816 27.293 1.00 41.65 192 VAL B O 1
ATOM 4153 N N . LYS B 1 192 ? 36.473 38.311 29.453 1.00 39.34 193 LYS B N 1
ATOM 4154 C CA . LYS B 1 192 ? 37.003 39.573 29.946 1.00 38.30 193 LYS B CA 1
ATOM 4155 C C . LYS B 1 192 ? 38.520 39.484 30.025 1.00 37.18 193 LYS B C 1
ATOM 4156 O O . LYS B 1 192 ? 39.069 38.446 30.389 1.00 37.44 193 LYS B O 1
ATOM 4162 N N . PHE B 1 193 ? 39.198 40.570 29.675 1.00 35.96 194 PHE B N 1
ATOM 4163 C CA . PHE B 1 193 ? 40.655 40.609 29.725 1.00 34.41 194 PHE B CA 1
ATOM 4164 C C . PHE B 1 193 ? 41.068 40.190 31.130 1.00 34.34 194 PHE B C 1
ATOM 4165 O O . PHE B 1 193 ? 42.014 39.422 31.323 1.00 33.24 194 PHE B O 1
ATOM 4173 N N . SER B 1 194 ? 40.327 40.710 32.102 1.00 34.54 195 SER B N 1
ATOM 4174 C CA . SER B 1 194 ? 40.541 40.446 33.520 1.00 34.80 195 SER B CA 1
ATOM 4175 C C . SER B 1 194 ? 40.687 38.953 33.803 1.00 34.64 195 SER B C 1
ATOM 4176 O O . SER B 1 194 ? 41.633 38.528 34.469 1.00 34.34 195 SER B O 1
ATOM 4179 N N . ASP B 1 195 ? 39.749 38.160 33.291 1.00 34.25 196 ASP B N 1
ATOM 4180 C CA . ASP B 1 195 ? 39.762 36.713 33.496 1.00 33.64 196 ASP B CA 1
ATOM 4181 C C . ASP B 1 195 ? 40.879 35.974 32.775 1.00 33.34 196 ASP B C 1
ATOM 4182 O O . ASP B 1 195 ? 41.383 34.975 33.287 1.00 34.49 196 ASP B O 1
ATOM 4187 N N . VAL B 1 196 ? 41.252 36.430 31.582 1.00 32.16 197 VAL B N 1
ATOM 4188 C CA . VAL B 1 196 ? 42.319 35.760 30.850 1.00 31.50 197 VAL B CA 1
ATOM 4189 C C . VAL B 1 196 ? 43.611 35.783 31.667 1.00 31.54 197 VAL B C 1
ATOM 4190 O O . VAL B 1 196 ? 44.295 34.764 31.770 1.00 31.13 197 VAL B O 1
ATOM 4194 N N . VAL B 1 197 ? 43.931 36.935 32.257 1.00 30.55 198 VAL B N 1
ATOM 4195 C CA . VAL B 1 197 ? 45.147 37.059 33.055 1.00 31.31 198 VAL B CA 1
ATOM 4196 C C . VAL B 1 197 ? 45.108 36.245 34.349 1.00 30.34 198 VAL B C 1
ATOM 4197 O O . VAL B 1 197 ? 46.060 35.535 34.658 1.00 29.71 198 VAL B O 1
ATOM 4201 N N . LYS B 1 198 ? 44.016 36.352 35.100 1.00 30.09 199 LYS B N 1
ATOM 4202 C CA . LYS B 1 198 ? 43.885 35.625 36.359 1.00 30.15 199 LYS B CA 1
ATOM 4203 C C . LYS B 1 198 ? 44.148 34.134 36.198 1.00 29.44 199 LYS B C 1
ATOM 4204 O O . LYS B 1 198 ? 44.820 33.529 37.034 1.00 30.90 199 LYS B O 1
ATOM 4210 N N . VAL B 1 199 ? 43.632 33.550 35.121 1.00 28.18 200 VAL B N 1
ATOM 4211 C CA . VAL B 1 199 ? 43.823 32.129 34.851 1.00 27.61 200 VAL B CA 1
ATOM 4212 C C . VAL B 1 199 ? 45.239 31.832 34.361 1.00 28.01 200 VAL B C 1
ATOM 4213 O O . VAL B 1 199 ? 45.821 30.811 34.721 1.00 28.19 200 VAL B O 1
ATOM 4217 N N . ALA B 1 200 ? 45.786 32.714 33.531 1.00 27.28 201 ALA B N 1
ATOM 4218 C CA . ALA B 1 200 ? 47.139 32.527 33.022 1.00 26.91 201 ALA B CA 1
ATOM 4219 C C . ALA B 1 200 ? 48.085 32.601 34.209 1.00 27.28 201 ALA B C 1
ATOM 4220 O O . ALA B 1 200 ? 49.148 31.985 34.212 1.00 28.92 201 ALA B O 1
ATOM 4222 N N . LYS B 1 201 ? 47.681 33.362 35.218 1.00 27.13 202 LYS B N 1
ATOM 4223 C CA . LYS B 1 201 ? 48.464 33.530 36.432 1.00 27.62 202 LYS B CA 1
ATOM 4224 C C . LYS B 1 201 ? 48.454 32.244 37.272 1.00 27.78 202 LYS B C 1
ATOM 4225 O O . LYS B 1 201 ? 49.496 31.785 37.733 1.00 28.66 202 LYS B O 1
ATOM 4231 N N . LYS B 1 202 ? 47.279 31.657 37.454 1.00 28.03 203 LYS B N 1
ATOM 4232 C CA . LYS B 1 202 ? 47.154 30.433 38.239 1.00 28.65 203 LYS B CA 1
ATOM 4233 C C . LYS B 1 202 ? 47.860 29.255 37.598 1.00 27.83 203 LYS B C 1
ATOM 4234 O O . LYS B 1 202 ? 48.394 28.393 38.295 1.00 28.66 203 LYS B O 1
ATOM 4240 N N . LEU B 1 203 ? 47.859 29.213 36.272 1.00 25.94 204 LEU B N 1
ATOM 4241 C CA . LEU B 1 203 ? 48.516 28.132 35.557 1.00 25.80 204 LEU B CA 1
ATOM 4242 C C . LEU B 1 203 ? 50.031 28.370 35.530 1.00 25.68 204 LEU B C 1
ATOM 4243 O O . LEU B 1 203 ? 50.812 27.495 35.134 1.00 25.48 204 LEU B O 1
ATOM 4248 N N . GLY B 1 204 ? 50.433 29.562 35.961 1.00 24.88 205 GLY B N 1
ATOM 4249 C CA . GLY B 1 204 ? 51.838 29.921 35.976 1.00 23.58 205 GLY B CA 1
ATOM 4250 C C . GLY B 1 204 ? 52.376 30.227 34.590 1.00 23.52 205 GLY B C 1
ATOM 4251 O O . GLY B 1 204 ? 53.525 29.900 34.285 1.00 22.16 205 GLY B O 1
ATOM 4252 N N . TYR B 1 205 ? 51.545 30.833 33.742 1.00 23.70 206 TYR B N 1
ATOM 4253 C CA . TYR B 1 205 ? 51.954 31.197 32.382 1.00 25.09 206 TYR B CA 1
ATOM 4254 C C . TYR B 1 205 ? 52.393 32.657 32.363 1.00 26.24 206 TYR B C 1
ATOM 4255 O O . TYR B 1 205 ? 52.698 33.216 31.314 1.00 27.38 206 TYR B O 1
ATOM 4264 N N . THR B 1 206 ? 52.419 33.266 33.537 1.00 28.35 207 THR B N 1
ATOM 4265 C CA . THR B 1 206 ? 52.788 34.664 33.677 1.00 29.10 207 THR B CA 1
ATOM 4266 C C . THR B 1 206 ? 53.731 34.745 34.877 1.00 29.77 207 THR B C 1
ATOM 4267 O O . THR B 1 206 ? 53.723 33.841 35.715 1.00 31.00 207 THR B O 1
ATOM 4271 N N . GLU B 1 207 ? 54.549 35.799 34.954 1.00 29.36 208 GLU B N 1
ATOM 4272 C CA . GLU B 1 207 ? 55.464 35.990 36.091 1.00 28.55 208 GLU B CA 1
ATOM 4273 C C . GLU B 1 207 ? 54.618 35.956 37.358 1.00 27.60 208 GLU B C 1
ATOM 4274 O O . GLU B 1 207 ? 53.408 36.138 37.292 1.00 25.43 208 GLU B O 1
ATOM 4280 N N . PRO B 1 208 ? 55.239 35.733 38.533 1.00 29.92 209 PRO B N 1
ATOM 4281 C CA . PRO B 1 208 ? 54.400 35.709 39.741 1.00 29.05 209 PRO B CA 1
ATOM 4282 C C . PRO B 1 208 ? 53.501 36.944 39.798 1.00 29.51 209 PRO B C 1
ATOM 4283 O O . PRO B 1 208 ? 52.357 36.867 40.246 1.00 30.42 209 PRO B O 1
ATOM 4287 N N . ASP B 1 209 ? 54.015 38.077 39.324 1.00 29.38 210 ASP B N 1
ATOM 4288 C CA . ASP B 1 209 ? 53.229 39.310 39.265 1.00 28.22 210 ASP B CA 1
ATOM 4289 C C . ASP B 1 209 ? 53.094 39.635 37.775 1.00 26.53 210 ASP B C 1
ATOM 4290 O O . ASP B 1 209 ? 54.028 40.150 37.160 1.00 25.35 210 ASP B O 1
ATOM 4295 N N . PRO B 1 210 ? 51.929 39.329 37.172 1.00 26.44 211 PRO B N 1
ATOM 4296 C CA . PRO B 1 210 ? 51.705 39.594 35.748 1.00 25.66 211 PRO B CA 1
ATOM 4297 C C . PRO B 1 210 ? 51.995 41.019 35.266 1.00 25.90 211 PRO B C 1
ATOM 4298 O O . PRO B 1 210 ? 52.191 41.246 34.073 1.00 25.21 211 PRO B O 1
ATOM 4302 N N . ARG B 1 211 ? 52.035 41.980 36.179 1.00 25.93 212 ARG B N 1
ATOM 4303 C CA . ARG B 1 211 ? 52.336 43.340 35.775 1.00 26.47 212 ARG B CA 1
ATOM 4304 C C . ARG B 1 211 ? 53.675 43.389 35.051 1.00 27.11 212 ARG B C 1
ATOM 4305 O O . ARG B 1 211 ? 53.883 44.250 34.191 1.00 25.74 212 ARG B O 1
ATOM 4313 N N . ASP B 1 212 ? 54.576 42.463 35.396 1.00 27.12 213 ASP B N 1
ATOM 4314 C CA . ASP B 1 212 ? 55.897 42.390 34.771 1.00 27.21 213 ASP B CA 1
ATOM 4315 C C . ASP B 1 212 ? 55.826 41.860 33.349 1.00 27.76 213 ASP B C 1
ATOM 4316 O O . ASP B 1 212 ? 56.825 41.853 32.626 1.00 29.45 213 ASP B O 1
ATOM 4321 N N . ASP B 1 213 ? 54.644 41.394 32.963 1.00 27.08 214 ASP B N 1
ATOM 4322 C CA . ASP B 1 213 ? 54.406 40.903 31.610 1.00 27.18 214 ASP B CA 1
ATOM 4323 C C . ASP B 1 213 ? 53.561 41.955 30.882 1.00 26.51 214 ASP B C 1
ATOM 4324 O O . ASP B 1 213 ? 53.790 42.236 29.709 1.00 25.63 214 ASP B O 1
ATOM 4329 N N . LEU B 1 214 ? 52.598 42.541 31.597 1.00 25.61 215 LEU B N 1
ATOM 4330 C CA . LEU B 1 214 ? 51.713 43.560 31.030 1.00 25.60 215 LEU B CA 1
ATOM 4331 C C . LEU B 1 214 ? 52.387 44.909 30.739 1.00 25.72 215 LEU B C 1
ATOM 4332 O O . LEU B 1 214 ? 51.947 45.643 29.851 1.00 26.28 215 LEU B O 1
ATOM 4337 N N . ASN B 1 215 ? 53.445 45.245 31.472 1.00 24.55 216 ASN B N 1
ATOM 4338 C CA . ASN B 1 215 ? 54.110 46.518 31.235 1.00 24.41 216 ASN B CA 1
ATOM 4339 C C . ASN B 1 215 ? 54.783 46.523 29.870 1.00 24.70 216 ASN B C 1
ATOM 4340 O O . ASN B 1 215 ? 55.315 47.545 29.428 1.00 24.62 216 ASN B O 1
ATOM 4345 N N . GLY B 1 216 ? 54.744 45.370 29.205 1.00 24.63 217 GLY B N 1
ATOM 4346 C CA . GLY B 1 216 ? 55.328 45.237 27.883 1.00 24.53 217 GLY B CA 1
ATOM 4347 C C . GLY B 1 216 ? 56.831 45.423 27.834 1.00 26.37 217 GLY B C 1
ATOM 4348 O O . GLY B 1 216 ? 57.400 45.550 26.753 1.00 27.79 217 GLY B O 1
ATOM 4349 N N . LEU B 1 217 ? 57.485 45.431 28.992 1.00 26.48 218 LEU B N 1
ATOM 4350 C CA . LEU B 1 217 ? 58.932 45.618 29.039 1.00 26.41 218 LEU B CA 1
ATOM 4351 C C . LEU B 1 217 ? 59.699 44.467 28.398 1.00 26.76 218 LEU B C 1
ATOM 4352 O O . LEU B 1 217 ? 60.723 44.680 27.745 1.00 26.40 218 LEU B O 1
ATOM 4357 N N . ASP B 1 218 ? 59.206 43.247 28.580 1.00 26.50 219 ASP B N 1
ATOM 4358 C CA . ASP B 1 218 ? 59.899 42.096 28.024 1.00 26.15 219 ASP B CA 1
ATOM 4359 C C . ASP B 1 218 ? 59.951 42.063 26.501 1.00 25.09 219 ASP B C 1
ATOM 4360 O O . ASP B 1 218 ? 61.001 41.747 25.924 1.00 22.29 219 ASP B O 1
ATOM 4365 N N . VAL B 1 219 ? 58.838 42.375 25.840 1.00 24.17 220 VAL B N 1
ATOM 4366 C CA . VAL B 1 219 ? 58.869 42.378 24.382 1.00 25.62 220 VAL B CA 1
ATOM 4367 C C . VAL B 1 219 ? 59.780 43.526 23.943 1.00 25.05 220 VAL B C 1
ATOM 4368 O O . VAL B 1 219 ? 60.459 43.427 22.928 1.00 25.05 220 VAL B O 1
ATOM 4372 N N . ALA B 1 220 ? 59.815 44.606 24.721 1.00 25.20 221 ALA B N 1
ATOM 4373 C CA . ALA B 1 220 ? 60.668 45.745 24.380 1.00 25.29 221 ALA B CA 1
ATOM 4374 C C . ALA B 1 220 ? 62.120 45.297 24.482 1.00 25.09 221 ALA B C 1
ATOM 4375 O O . ALA B 1 220 ? 62.999 45.781 23.762 1.00 24.79 221 ALA B O 1
ATOM 4377 N N . ARG B 1 221 ? 62.356 44.363 25.395 1.00 25.19 222 ARG B N 1
ATOM 4378 C CA . ARG B 1 221 ? 63.679 43.801 25.610 1.00 24.87 222 ARG B CA 1
ATOM 4379 C C . ARG B 1 221 ? 64.130 43.050 24.360 1.00 22.53 222 ARG B C 1
ATOM 4380 O O . ARG B 1 221 ? 65.242 43.233 23.874 1.00 21.55 222 ARG B O 1
ATOM 4388 N N . LYS B 1 222 ? 63.244 42.211 23.847 1.00 21.13 223 LYS B N 1
ATOM 4389 C CA . LYS B 1 222 ? 63.532 41.407 22.672 1.00 20.74 223 LYS B CA 1
ATOM 4390 C C . LYS B 1 222 ? 63.547 42.210 21.383 1.00 21.25 223 LYS B C 1
ATOM 4391 O O . LYS B 1 222 ? 64.229 41.840 20.427 1.00 23.33 223 LYS B O 1
ATOM 4397 N N . VAL B 1 223 ? 62.792 43.303 21.355 1.00 20.99 224 VAL B N 1
ATOM 4398 C CA . VAL B 1 223 ? 62.739 44.173 20.187 1.00 20.06 224 VAL B CA 1
ATOM 4399 C C . VAL B 1 223 ? 64.067 44.919 20.066 1.00 19.24 224 VAL B C 1
ATOM 4400 O O . VAL B 1 223 ? 64.555 45.169 18.958 1.00 19.22 224 VAL B O 1
ATOM 4404 N N . THR B 1 224 ? 64.644 45.267 21.216 1.00 16.97 225 THR B N 1
ATOM 4405 C CA . THR B 1 224 ? 65.919 45.973 21.266 1.00 17.18 225 THR B CA 1
ATOM 4406 C C . THR B 1 224 ? 66.995 45.078 20.687 1.00 18.43 225 THR B C 1
ATOM 4407 O O . THR B 1 224 ? 67.911 45.546 20.016 1.00 18.86 225 THR B O 1
ATOM 4411 N N . ILE B 1 225 ? 66.872 43.780 20.956 1.00 18.99 226 ILE B N 1
ATOM 4412 C CA . ILE B 1 225 ? 67.831 42.802 20.475 1.00 17.67 226 ILE B CA 1
ATOM 4413 C C . ILE B 1 225 ? 67.706 42.610 18.963 1.00 18.64 226 ILE B C 1
ATOM 4414 O O . ILE B 1 225 ? 68.697 42.712 18.233 1.00 17.82 226 ILE B O 1
ATOM 4419 N N . VAL B 1 226 ? 66.486 42.352 18.499 1.00 18.85 227 VAL B N 1
ATOM 4420 C CA . VAL B 1 226 ? 66.222 42.146 17.072 1.00 19.75 227 VAL B CA 1
ATOM 4421 C C . VAL B 1 226 ? 66.598 43.388 16.271 1.00 20.68 227 VAL B C 1
ATOM 4422 O O . VAL B 1 226 ? 67.286 43.298 15.248 1.00 20.70 227 VAL B O 1
ATOM 4426 N N . GLY B 1 227 ? 66.139 44.543 16.743 1.00 20.85 228 GLY B N 1
ATOM 4427 C CA . GLY B 1 227 ? 66.437 45.791 16.071 1.00 21.16 228 GLY B CA 1
ATOM 4428 C C . GLY B 1 227 ? 67.928 46.023 15.930 1.00 22.12 228 GLY B C 1
ATOM 4429 O O . GLY B 1 227 ? 68.395 46.485 14.891 1.00 21.99 228 GLY B O 1
ATOM 4430 N N . ARG B 1 228 ? 68.690 45.708 16.970 1.00 22.77 229 ARG B N 1
ATOM 4431 C CA . ARG B 1 228 ? 70.130 45.900 16.887 1.00 23.25 229 ARG B CA 1
ATOM 4432 C C . ARG B 1 228 ? 70.706 44.963 15.836 1.00 23.50 229 ARG B C 1
ATOM 4433 O O . ARG B 1 228 ? 71.506 45.377 14.987 1.00 24.77 229 ARG B O 1
ATOM 4441 N N . ILE B 1 229 ? 70.287 43.706 15.872 1.00 22.06 230 ILE B N 1
ATOM 4442 C CA . ILE B 1 229 ? 70.766 42.748 14.890 1.00 21.75 230 ILE B CA 1
ATOM 4443 C C . ILE B 1 229 ? 70.423 43.267 13.491 1.00 22.21 230 ILE B C 1
ATOM 4444 O O . ILE B 1 229 ? 71.168 43.063 12.542 1.00 22.73 230 ILE B O 1
ATOM 4449 N N . SER B 1 230 ? 69.296 43.959 13.379 1.00 23.10 231 SER B N 1
ATOM 4450 C CA . SER B 1 230 ? 68.857 44.501 12.099 1.00 24.53 231 SER B CA 1
ATOM 4451 C C . SER B 1 230 ? 69.537 45.808 11.690 1.00 25.11 231 SER B C 1
ATOM 4452 O O . SER B 1 230 ? 69.165 46.409 10.683 1.00 25.46 231 SER B O 1
ATOM 4455 N N . GLY B 1 231 ? 70.522 46.255 12.467 1.00 26.03 232 GLY B N 1
ATOM 4456 C CA . GLY B 1 231 ? 71.236 47.473 12.120 1.00 25.23 232 GLY B CA 1
ATOM 4457 C C . GLY B 1 231 ? 70.660 48.783 12.626 1.00 26.83 232 GLY B C 1
ATOM 4458 O O . GLY B 1 231 ? 71.054 49.856 12.160 1.00 25.83 232 GLY B O 1
ATOM 4459 N N . VAL B 1 232 ? 69.718 48.693 13.562 1.00 27.08 233 VAL B N 1
ATOM 4460 C CA . VAL B 1 232 ? 69.103 49.862 14.169 1.00 26.79 233 VAL B CA 1
ATOM 4461 C C . VAL B 1 232 ? 69.691 49.944 15.574 1.00 29.35 233 VAL B C 1
ATOM 4462 O O . VAL B 1 232 ? 69.423 49.082 16.416 1.00 30.93 233 VAL B O 1
ATOM 4466 N N . GLU B 1 233 ? 70.507 50.966 15.819 1.00 30.24 234 GLU B N 1
ATOM 4467 C CA . GLU B 1 233 ? 71.162 51.154 17.116 1.00 32.41 234 GLU B CA 1
ATOM 4468 C C . GLU B 1 233 ? 70.240 51.581 18.263 1.00 31.82 234 GLU B C 1
ATOM 4469 O O . GLU B 1 233 ? 70.436 52.653 18.839 1.00 31.53 234 GLU B O 1
ATOM 4475 N N . VAL B 1 234 ? 69.257 50.755 18.608 1.00 30.76 235 VAL B N 1
ATOM 4476 C CA . VAL B 1 234 ? 68.342 51.098 19.692 1.00 30.42 235 VAL B CA 1
ATOM 4477 C C . VAL B 1 234 ? 69.112 51.390 20.976 1.00 31.70 235 VAL B C 1
ATOM 4478 O O . VAL B 1 234 ? 69.869 50.545 21.462 1.00 31.53 235 VAL B O 1
ATOM 4482 N N . GLU B 1 235 ? 68.918 52.590 21.523 1.00 32.60 236 GLU B N 1
ATOM 4483 C CA . GLU B 1 235 ? 69.611 52.995 22.744 1.00 32.47 236 GLU B CA 1
ATOM 4484 C C . GLU B 1 235 ? 69.382 52.074 23.921 1.00 30.72 236 GLU B C 1
ATOM 4485 O O . GLU B 1 235 ? 70.333 51.686 24.599 1.00 31.70 236 GLU B O 1
ATOM 4491 N N . SER B 1 236 ? 68.121 51.735 24.162 1.00 28.21 237 SER B N 1
ATOM 4492 C CA . SER B 1 236 ? 67.741 50.866 25.269 1.00 26.53 237 SER B CA 1
ATOM 4493 C C . SER B 1 236 ? 66.297 50.448 25.056 1.00 25.83 237 SER B C 1
ATOM 4494 O O . SER B 1 236 ? 65.644 50.928 24.145 1.00 25.77 237 SER B O 1
ATOM 4497 N N . PRO B 1 237 ? 65.779 49.546 25.900 1.00 26.81 238 PRO B N 1
ATOM 4498 C CA . PRO B 1 237 ? 64.393 49.103 25.753 1.00 27.09 238 PRO B CA 1
ATOM 4499 C C . PRO B 1 237 ? 63.327 50.112 26.202 1.00 26.59 238 PRO B C 1
ATOM 4500 O O . PRO B 1 237 ? 62.133 49.800 26.211 1.00 26.48 238 PRO B O 1
ATOM 4504 N N . THR B 1 238 ? 63.752 51.317 26.572 1.00 26.85 239 THR B N 1
ATOM 4505 C CA . THR B 1 238 ? 62.808 52.350 27.002 1.00 26.13 239 THR B CA 1
ATOM 4506 C C . THR B 1 238 ? 63.025 53.646 26.227 1.00 27.06 239 THR B C 1
ATOM 4507 O O . THR B 1 238 ? 62.544 54.700 26.631 1.00 27.76 239 THR B O 1
ATOM 4511 N N . SER B 1 239 ? 63.739 53.563 25.110 1.00 26.47 240 SER B N 1
ATOM 4512 C CA . SER B 1 239 ? 64.017 54.741 24.306 1.00 26.52 240 SER B CA 1
ATOM 4513 C C . SER B 1 239 ? 63.144 54.764 23.057 1.00 27.01 240 SER B C 1
ATOM 4514 O O . SER B 1 239 ? 63.491 55.394 22.055 1.00 27.02 240 SER B O 1
ATOM 4517 N N . PHE B 1 240 ? 62.013 54.070 23.123 1.00 25.14 241 PHE B N 1
ATOM 4518 C CA . PHE B 1 240 ? 61.096 54.014 22.001 1.00 24.17 241 PHE B CA 1
ATOM 4519 C C . PHE B 1 240 ? 59.681 53.684 22.497 1.00 23.85 241 PHE B C 1
ATOM 4520 O O . PHE B 1 240 ? 59.499 53.182 23.601 1.00 21.62 241 PHE B O 1
ATOM 4528 N N . PRO B 1 241 ? 58.659 53.969 21.682 1.00 24.27 242 PRO B N 1
ATOM 4529 C CA . PRO B 1 241 ? 57.271 53.695 22.072 1.00 24.47 242 PRO B CA 1
ATOM 4530 C C . PRO B 1 241 ? 56.999 52.254 22.514 1.00 24.10 242 PRO B C 1
ATOM 4531 O O . PRO B 1 241 ? 57.286 51.293 21.793 1.00 24.46 242 PRO B O 1
ATOM 4535 N N . VAL B 1 242 ? 56.439 52.115 23.707 1.00 22.86 243 VAL B N 1
ATOM 4536 C CA . VAL B 1 242 ? 56.095 50.816 24.273 1.00 22.86 243 VAL B CA 1
ATOM 4537 C C . VAL B 1 242 ? 54.745 51.004 24.940 1.00 23.70 243 VAL B C 1
ATOM 4538 O O . VAL B 1 242 ? 54.623 51.764 25.893 1.00 25.48 243 VAL B O 1
ATOM 4542 N N . GLN B 1 243 ? 53.724 50.336 24.421 1.00 23.96 244 GLN B N 1
ATOM 4543 C CA . GLN B 1 243 ? 52.396 50.455 24.994 1.00 23.45 244 GLN B CA 1
ATOM 4544 C C . GLN B 1 243 ? 52.228 49.531 26.187 1.00 24.50 244 GLN B C 1
ATOM 4545 O O . GLN B 1 243 ? 52.299 48.308 26.053 1.00 25.27 244 GLN B O 1
ATOM 4551 N N . SER B 1 244 ? 51.998 50.124 27.353 1.00 25.21 245 SER B N 1
ATOM 4552 C CA . SER B 1 244 ? 51.805 49.357 28.576 1.00 26.19 245 SER B CA 1
ATOM 4553 C C . SER B 1 244 ? 50.347 48.953 28.718 1.00 27.26 245 SER B C 1
ATOM 4554 O O . SER B 1 244 ? 49.447 49.719 28.371 1.00 27.87 245 SER B O 1
ATOM 4557 N N . LEU B 1 245 ? 50.118 47.747 29.228 1.00 28.16 246 LEU B N 1
ATOM 4558 C CA . LEU B 1 245 ? 48.764 47.243 29.403 1.00 28.37 246 LEU B CA 1
ATOM 4559 C C . LEU B 1 245 ? 48.254 47.365 30.839 1.00 29.72 246 LEU B C 1
ATOM 4560 O O . LEU B 1 245 ? 47.136 46.941 31.148 1.00 28.35 246 LEU B O 1
ATOM 4565 N N . ILE B 1 246 ? 49.077 47.930 31.718 1.00 31.08 247 ILE B N 1
ATOM 4566 C CA . ILE B 1 246 ? 48.662 48.120 33.097 1.00 33.20 247 ILE B CA 1
ATOM 4567 C C . ILE B 1 246 ? 47.772 49.358 33.060 1.00 35.39 247 ILE B C 1
ATOM 4568 O O . ILE B 1 246 ? 48.236 50.455 32.749 1.00 34.97 247 ILE B O 1
ATOM 4573 N N . PRO B 1 247 ? 46.479 49.189 33.365 1.00 37.46 248 PRO B N 1
ATOM 4574 C CA . PRO B 1 247 ? 45.469 50.246 33.376 1.00 40.95 248 PRO B CA 1
ATOM 4575 C C . PRO B 1 247 ? 45.956 51.641 33.743 1.00 44.39 248 PRO B C 1
ATOM 4576 O O . PRO B 1 247 ? 46.410 51.874 34.860 1.00 44.42 248 PRO B O 1
ATOM 4580 N N . LYS B 1 248 ? 45.848 52.547 32.767 1.00 48.78 249 LYS B N 1
ATOM 4581 C CA . LYS B 1 248 ? 46.225 53.961 32.867 1.00 53.48 249 LYS B CA 1
ATOM 4582 C C . LYS B 1 248 ? 47.054 54.324 34.106 1.00 56.05 249 LYS B C 1
ATOM 4583 O O . LYS B 1 248 ? 47.777 53.485 34.640 1.00 56.05 249 LYS B O 1
ATOM 4589 N N . PRO B 1 249 ? 47.016 55.594 34.543 1.00 58.49 250 PRO B N 1
ATOM 4590 C CA . PRO B 1 249 ? 47.821 55.874 35.734 1.00 60.27 250 PRO B CA 1
ATOM 4591 C C . PRO B 1 249 ? 47.195 55.273 36.997 1.00 61.69 250 PRO B C 1
ATOM 4592 O O . PRO B 1 249 ? 46.811 56.001 37.920 1.00 62.69 250 PRO B O 1
ATOM 4596 N N . LEU B 1 250 ? 47.083 53.947 37.019 1.00 62.52 251 LEU B N 1
ATOM 4597 C CA . LEU B 1 250 ? 46.524 53.221 38.157 1.00 63.38 251 LEU B CA 1
ATOM 4598 C C . LEU B 1 250 ? 47.320 51.928 38.295 1.00 64.48 251 LEU B C 1
ATOM 4599 O O . LEU B 1 250 ? 46.776 50.849 38.550 1.00 63.55 251 LEU B O 1
ATOM 4604 N N . GLU B 1 251 ? 48.629 52.074 38.111 1.00 66.30 252 GLU B N 1
ATOM 4605 C CA . GLU B 1 251 ? 49.586 50.979 38.185 1.00 68.30 252 GLU B CA 1
ATOM 4606 C C . GLU B 1 251 ? 50.529 51.199 39.356 1.00 68.99 252 GLU B C 1
ATOM 4607 O O . GLU B 1 251 ? 50.747 50.296 40.169 1.00 69.37 252 GLU B O 1
ATOM 4613 N N . SER B 1 252 ? 51.092 52.404 39.425 1.00 69.53 253 SER B N 1
ATOM 4614 C CA . SER B 1 252 ? 52.011 52.770 40.494 1.00 69.98 253 SER B CA 1
ATOM 4615 C C . SER B 1 252 ? 51.186 52.993 41.746 1.00 70.10 253 SER B C 1
ATOM 4616 O O . SER B 1 252 ? 51.128 54.103 42.277 1.00 70.04 253 SER B O 1
ATOM 4619 N N . VAL B 1 253 ? 50.530 51.931 42.200 1.00 70.30 254 VAL B N 1
ATOM 4620 C CA . VAL B 1 253 ? 49.695 51.998 43.387 1.00 70.94 254 VAL B CA 1
ATOM 4621 C C . VAL B 1 253 ? 49.640 50.641 44.077 1.00 70.94 254 VAL B C 1
ATOM 4622 O O . VAL B 1 253 ? 50.387 50.378 45.016 1.00 71.38 254 VAL B O 1
ATOM 4626 N N . LYS B 1 254 ? 48.753 49.786 43.581 1.00 70.69 255 LYS B N 1
ATOM 4627 C CA . LYS B 1 254 ? 48.520 48.453 44.129 1.00 70.84 255 LYS B CA 1
ATOM 4628 C C . LYS B 1 254 ? 49.724 47.767 44.786 1.00 70.80 255 LYS B C 1
ATOM 4629 O O . LYS B 1 254 ? 50.872 47.962 44.380 1.00 71.26 255 LYS B O 1
ATOM 4635 N N . SER B 1 255 ? 49.436 46.958 45.804 1.00 70.42 256 SER B N 1
ATOM 4636 C CA . SER B 1 255 ? 50.453 46.225 46.552 1.00 69.49 256 SER B CA 1
ATOM 4637 C C . SER B 1 255 ? 50.826 44.925 45.849 1.00 69.48 256 SER B C 1
ATOM 4638 O O . SER B 1 255 ? 51.343 44.004 46.485 1.00 69.30 256 SER B O 1
ATOM 4641 N N . ALA B 1 256 ? 50.553 44.866 44.545 1.00 68.93 257 ALA B N 1
ATOM 4642 C CA . ALA B 1 256 ? 50.833 43.707 43.688 1.00 68.22 257 ALA B CA 1
ATOM 4643 C C . ALA B 1 256 ? 49.609 42.820 43.505 1.00 67.50 257 ALA B C 1
ATOM 4644 O O . ALA B 1 256 ? 48.837 43.003 42.568 1.00 66.90 257 ALA B O 1
ATOM 4646 N N . ASP B 1 257 ? 49.430 41.856 44.400 1.00 67.34 258 ASP B N 1
ATOM 4647 C CA . ASP B 1 257 ? 48.289 40.952 44.308 1.00 67.39 258 ASP B CA 1
ATOM 4648 C C . ASP B 1 257 ? 47.000 41.774 44.282 1.00 66.63 258 ASP B C 1
ATOM 4649 O O . ASP B 1 257 ? 45.930 41.274 43.926 1.00 66.73 258 ASP B O 1
ATOM 4654 N N . GLU B 1 258 ? 47.121 43.039 44.674 1.00 65.74 259 GLU B N 1
ATOM 4655 C CA . GLU B 1 258 ? 46.002 43.975 44.688 1.00 64.53 259 GLU B CA 1
ATOM 4656 C C . GLU B 1 258 ? 45.591 44.242 43.241 1.00 63.62 259 GLU B C 1
ATOM 4657 O O . GLU B 1 258 ? 44.404 44.333 42.920 1.00 62.88 259 GLU B O 1
ATOM 4663 N N . PHE B 1 259 ? 46.598 44.354 42.378 1.00 62.32 260 PHE B N 1
ATOM 4664 C CA . PHE B 1 259 ? 46.405 44.605 40.955 1.00 60.69 260 PHE B CA 1
ATOM 4665 C C . PHE B 1 259 ? 45.370 43.668 40.341 1.00 59.67 260 PHE B C 1
ATOM 4666 O O . PHE B 1 259 ? 44.361 44.118 39.810 1.00 59.56 260 PHE B O 1
ATOM 4674 N N . LEU B 1 260 ? 45.616 42.365 40.413 1.00 58.26 261 LEU B N 1
ATOM 4675 C CA . LEU B 1 260 ? 44.688 41.397 39.841 1.00 57.91 261 LEU B CA 1
ATOM 4676 C C . LEU B 1 260 ? 43.241 41.579 40.271 1.00 58.06 261 LEU B C 1
ATOM 4677 O O . LEU B 1 260 ? 42.324 41.454 39.456 1.00 59.07 261 LEU B O 1
ATOM 4682 N N . GLU B 1 261 ? 43.032 41.869 41.550 1.00 57.40 262 GLU B N 1
ATOM 4683 C CA . GLU B 1 261 ? 41.681 42.037 42.061 1.00 56.33 262 GLU B CA 1
ATOM 4684 C C . GLU B 1 261 ? 41.012 43.326 41.589 1.00 54.31 262 GLU B C 1
ATOM 4685 O O . GLU B 1 261 ? 39.787 43.405 41.515 1.00 54.23 262 GLU B O 1
ATOM 4691 N N . LYS B 1 262 ? 41.819 44.326 41.254 1.00 51.87 263 LYS B N 1
ATOM 4692 C CA . LYS B 1 262 ? 41.301 45.617 40.804 1.00 49.82 263 LYS B CA 1
ATOM 4693 C C . LYS B 1 262 ? 41.330 45.764 39.274 1.00 47.96 263 LYS B C 1
ATOM 4694 O O . LYS B 1 262 ? 40.870 46.769 38.729 1.00 46.93 263 LYS B O 1
ATOM 4700 N N . LEU B 1 263 ? 41.852 44.754 38.583 1.00 45.20 264 LEU B N 1
ATOM 4701 C CA . LEU B 1 263 ? 41.951 44.807 37.130 1.00 43.30 264 LEU B CA 1
ATOM 4702 C C . LEU B 1 263 ? 40.610 44.720 36.422 1.00 42.05 264 LEU B C 1
ATOM 4703 O O . LEU B 1 263 ? 40.388 45.417 35.433 1.00 41.13 264 LEU B O 1
ATOM 4708 N N . SER B 1 264 ? 39.716 43.874 36.928 1.00 41.33 265 SER B N 1
ATOM 4709 C CA . SER B 1 264 ? 38.407 43.702 36.308 1.00 40.90 265 SER B CA 1
ATOM 4710 C C . SER B 1 264 ? 37.631 45.007 36.182 1.00 40.34 265 SER B C 1
ATOM 4711 O O . SER B 1 264 ? 36.578 45.047 35.552 1.00 39.93 265 SER B O 1
ATOM 4714 N N . ASP B 1 265 ? 38.163 46.074 36.766 1.00 40.61 266 ASP B N 1
ATOM 4715 C CA . ASP B 1 265 ? 37.517 47.381 36.707 1.00 41.60 266 ASP B CA 1
ATOM 4716 C C . ASP B 1 265 ? 37.823 48.142 35.418 1.00 41.50 266 ASP B C 1
ATOM 4717 O O . ASP B 1 265 ? 37.184 49.152 35.129 1.00 42.25 266 ASP B O 1
ATOM 4722 N N . TYR B 1 266 ? 38.791 47.670 34.640 1.00 41.22 267 TYR B N 1
ATOM 4723 C CA . TYR B 1 266 ? 39.151 48.366 33.411 1.00 41.41 267 TYR B CA 1
ATOM 4724 C C . TYR B 1 266 ? 39.016 47.555 32.130 1.00 41.98 267 TYR B C 1
ATOM 4725 O O . TYR B 1 266 ? 39.535 47.954 31.085 1.00 42.59 267 TYR B O 1
ATOM 4734 N N . ASP B 1 267 ? 38.319 46.426 32.195 1.00 42.50 268 ASP B N 1
ATOM 4735 C CA . ASP B 1 267 ? 38.150 45.595 31.009 1.00 44.35 268 ASP B CA 1
ATOM 4736 C C . ASP B 1 267 ? 37.363 46.310 29.918 1.00 44.89 268 ASP B C 1
ATOM 4737 O O . ASP B 1 267 ? 37.226 45.795 28.811 1.00 45.10 268 ASP B O 1
ATOM 4742 N N . LYS B 1 268 ? 36.856 47.497 30.229 1.00 45.65 269 LYS B N 1
ATOM 4743 C CA . LYS B 1 268 ? 36.047 48.251 29.279 1.00 46.06 269 LYS B CA 1
ATOM 4744 C C . LYS B 1 268 ? 36.758 48.677 27.997 1.00 45.38 269 LYS B C 1
ATOM 4745 O O . LYS B 1 268 ? 36.317 48.329 26.904 1.00 44.63 269 LYS B O 1
ATOM 4751 N N . ASP B 1 269 ? 37.854 49.418 28.124 1.00 44.61 270 ASP B N 1
ATOM 4752 C CA . ASP B 1 269 ? 38.591 49.879 26.954 1.00 43.83 270 ASP B CA 1
ATOM 4753 C C . ASP B 1 269 ? 38.969 48.750 25.999 1.00 42.90 270 ASP B C 1
ATOM 4754 O O . ASP B 1 269 ? 38.704 48.831 24.799 1.00 42.78 270 ASP B O 1
ATOM 4759 N N . LEU B 1 270 ? 39.594 47.705 26.534 1.00 41.25 271 LEU B N 1
ATOM 4760 C CA . LEU B 1 270 ? 39.998 46.562 25.726 1.00 38.79 271 LEU B CA 1
ATOM 4761 C C . LEU B 1 270 ? 38.792 45.783 25.202 1.00 38.06 271 LEU B C 1
ATOM 4762 O O . LEU B 1 270 ? 38.830 45.274 24.080 1.00 38.19 271 LEU B O 1
ATOM 4767 N N . THR B 1 271 ? 37.727 45.681 25.997 1.00 36.80 272 THR B N 1
ATOM 4768 C CA . THR B 1 271 ? 36.531 44.974 25.535 1.00 36.75 272 THR B CA 1
ATOM 4769 C C . THR B 1 271 ? 36.002 45.702 24.293 1.00 37.28 272 THR B C 1
ATOM 4770 O O . THR B 1 271 ? 35.537 45.066 23.338 1.00 38.78 272 THR B O 1
ATOM 4774 N N . GLN B 1 272 ? 36.075 47.033 24.319 1.00 35.76 273 GLN B N 1
ATOM 4775 C CA . GLN B 1 272 ? 35.625 47.859 23.204 1.00 34.72 273 GLN B CA 1
ATOM 4776 C C . GLN B 1 272 ? 36.512 47.614 21.997 1.00 33.66 273 GLN B C 1
ATOM 4777 O O . GLN B 1 272 ? 36.029 47.241 20.929 1.00 32.30 273 GLN B O 1
ATOM 4783 N N . LEU B 1 273 ? 37.810 47.839 22.173 1.00 33.82 274 LEU B N 1
ATOM 4784 C CA . LEU B 1 273 ? 38.775 47.625 21.098 1.00 32.68 274 LEU B CA 1
ATOM 4785 C C . LEU B 1 273 ? 38.564 46.223 20.537 1.00 32.07 274 LEU B C 1
ATOM 4786 O O . LEU B 1 273 ? 38.464 46.035 19.326 1.00 31.43 274 LEU B O 1
ATOM 4791 N N . LYS B 1 274 ? 38.482 45.244 21.433 1.00 30.86 275 LYS B N 1
ATOM 4792 C CA . LYS B 1 274 ? 38.264 43.857 21.041 1.00 30.23 275 LYS B CA 1
ATOM 4793 C C . LYS B 1 274 ? 37.075 43.762 20.095 1.00 29.91 275 LYS B C 1
ATOM 4794 O O . LYS B 1 274 ? 37.193 43.260 18.978 1.00 29.71 275 LYS B O 1
ATOM 4800 N N . LYS B 1 275 ? 35.924 44.252 20.548 1.00 29.99 276 LYS B N 1
ATOM 4801 C CA . LYS B 1 275 ? 34.709 44.210 19.741 1.00 29.26 276 LYS B CA 1
ATOM 4802 C C . LYS B 1 275 ? 34.913 44.850 18.370 1.00 27.86 276 LYS B C 1
ATOM 4803 O O . LYS B 1 275 ? 34.569 44.255 17.348 1.00 27.66 276 LYS B O 1
ATOM 4809 N N . GLU B 1 276 ? 35.482 46.051 18.351 1.00 26.84 277 GLU B N 1
ATOM 4810 C CA . GLU B 1 276 ? 35.734 46.770 17.106 1.00 24.97 277 GLU B CA 1
ATOM 4811 C C . GLU B 1 276 ? 36.473 45.883 16.088 1.00 25.55 277 GLU B C 1
ATOM 4812 O O . GLU B 1 276 ? 36.028 45.704 14.948 1.00 24.67 277 GLU B O 1
ATOM 4818 N N . ALA B 1 277 ? 37.612 45.342 16.509 1.00 25.15 278 ALA B N 1
ATOM 4819 C CA . ALA B 1 277 ? 38.421 44.486 15.655 1.00 24.49 278 ALA B CA 1
ATOM 4820 C C . ALA B 1 277 ? 37.583 43.322 15.118 1.00 24.59 278 ALA B C 1
ATOM 4821 O O . ALA B 1 277 ? 37.632 43.013 13.929 1.00 23.00 278 ALA B O 1
ATOM 4823 N N . ALA B 1 278 ? 36.808 42.693 15.998 1.00 25.94 279 ALA B N 1
ATOM 4824 C CA . ALA B 1 278 ? 35.951 41.575 15.617 1.00 26.90 279 ALA B CA 1
ATOM 4825 C C . ALA B 1 278 ? 34.975 42.025 14.540 1.00 28.72 279 ALA B C 1
ATOM 4826 O O . ALA B 1 278 ? 34.696 41.299 13.575 1.00 28.98 279 ALA B O 1
ATOM 4828 N N . THR B 1 279 ? 34.453 43.234 14.723 1.00 28.87 280 THR B N 1
ATOM 4829 C CA . THR B 1 279 ? 33.503 43.824 13.794 1.00 28.92 280 THR B CA 1
ATOM 4830 C C . THR B 1 279 ? 34.124 43.923 12.407 1.00 29.65 280 THR B C 1
ATOM 4831 O O . THR B 1 279 ? 33.437 43.818 11.391 1.00 30.44 280 THR B O 1
ATOM 4835 N N . GLU B 1 280 ? 35.436 44.114 12.387 1.00 30.00 281 GLU B N 1
ATOM 4836 C CA . GLU B 1 280 ? 36.199 44.255 11.156 1.00 30.19 281 GLU B CA 1
ATOM 4837 C C . GLU B 1 280 ? 36.834 42.944 10.686 1.00 29.62 281 GLU B C 1
ATOM 4838 O O . GLU B 1 280 ? 37.672 42.954 9.781 1.00 28.50 281 GLU B O 1
ATOM 4844 N N . ASN B 1 281 ? 36.444 41.826 11.299 1.00 29.48 282 ASN B N 1
ATOM 4845 C CA . ASN B 1 281 ? 36.997 40.524 10.933 1.00 29.67 282 ASN B CA 1
ATOM 4846 C C . ASN B 1 281 ? 38.494 40.487 11.221 1.00 28.89 282 ASN B C 1
ATOM 4847 O O . ASN B 1 281 ? 39.251 39.793 10.540 1.00 28.40 282 ASN B O 1
ATOM 4852 N N . LYS B 1 282 ? 38.918 41.251 12.221 1.00 28.89 283 LYS B N 1
ATOM 4853 C CA . LYS B 1 282 ? 40.318 41.301 12.604 1.00 27.99 283 LYS B CA 1
ATOM 4854 C C . LYS B 1 282 ? 40.449 40.797 14.029 1.00 27.99 283 LYS B C 1
ATOM 4855 O O . LYS B 1 282 ? 39.460 40.706 14.759 1.00 26.27 283 LYS B O 1
ATOM 4861 N N . VAL B 1 283 ? 41.677 40.465 14.413 1.00 27.20 284 VAL B N 1
ATOM 4862 C CA . VAL B 1 283 ? 41.964 39.980 15.753 1.00 26.74 284 VAL B CA 1
ATOM 4863 C C . VAL B 1 283 ? 43.005 40.906 16.387 1.00 26.57 284 VAL B C 1
ATOM 4864 O O . VAL B 1 283 ? 43.760 41.576 15.675 1.00 27.86 284 VAL B O 1
ATOM 4868 N N . LEU B 1 284 ? 43.037 40.968 17.717 1.00 24.81 285 LEU B N 1
ATOM 4869 C CA . LEU B 1 284 ? 44.012 41.813 18.411 1.00 22.82 285 LEU B CA 1
ATOM 4870 C C . LEU B 1 284 ? 45.253 41.016 18.819 1.00 21.48 285 LEU B C 1
ATOM 4871 O O . LEU B 1 284 ? 45.147 39.888 19.299 1.00 21.44 285 LEU B O 1
ATOM 4876 N N . ARG B 1 285 ? 46.424 41.613 18.635 1.00 20.17 286 ARG B N 1
ATOM 4877 C CA . ARG B 1 285 ? 47.680 40.968 18.993 1.00 19.85 286 ARG B CA 1
ATOM 4878 C C . ARG B 1 285 ? 48.661 41.994 19.560 1.00 19.59 286 ARG B C 1
ATOM 4879 O O . ARG B 1 285 ? 48.654 43.146 19.141 1.00 19.87 286 ARG B O 1
ATOM 4887 N N . PHE B 1 286 ? 49.489 41.579 20.518 1.00 18.97 287 PHE B N 1
ATOM 4888 C CA . PHE B 1 286 ? 50.497 42.472 21.098 1.00 17.92 287 PHE B CA 1
ATOM 4889 C C . PHE B 1 286 ? 51.795 42.202 20.344 1.00 17.94 287 PHE B C 1
ATOM 4890 O O . PHE B 1 286 ? 52.344 41.100 20.416 1.00 15.83 287 PHE B O 1
ATOM 4898 N N . ILE B 1 287 ? 52.306 43.207 19.642 1.00 19.06 288 ILE B N 1
ATOM 4899 C CA . ILE B 1 287 ? 53.508 42.999 18.841 1.00 19.26 288 ILE B CA 1
ATOM 4900 C C . ILE B 1 287 ? 54.717 43.910 19.061 1.00 19.04 288 ILE B C 1
ATOM 4901 O O . ILE B 1 287 ? 54.649 44.918 19.760 1.00 21.15 288 ILE B O 1
ATOM 4906 N N . GLY B 1 288 ? 55.834 43.505 18.467 1.00 19.05 289 GLY B N 1
ATOM 4907 C CA . GLY B 1 288 ? 57.068 44.270 18.519 1.00 19.60 289 GLY B CA 1
ATOM 4908 C C . GLY B 1 288 ? 57.292 44.669 17.075 1.00 20.81 289 GLY B C 1
ATOM 4909 O O . GLY B 1 288 ? 56.948 43.895 16.181 1.00 19.42 289 GLY B O 1
ATOM 4910 N N . LYS B 1 289 ? 57.856 45.851 16.829 1.00 22.33 290 LYS B N 1
ATOM 4911 C CA . LYS B 1 289 ? 58.058 46.318 15.456 1.00 24.42 290 LYS B CA 1
ATOM 4912 C C . LYS B 1 289 ? 59.344 47.110 15.236 1.00 24.23 290 LYS B C 1
ATOM 4913 O O . LYS B 1 289 ? 59.734 47.925 16.070 1.00 24.12 290 LYS B O 1
ATOM 4919 N N . VAL B 1 290 ? 59.999 46.859 14.104 1.00 25.05 291 VAL B N 1
ATOM 4920 C CA . VAL B 1 290 ? 61.235 47.556 13.744 1.00 24.77 291 VAL B CA 1
ATOM 4921 C C . VAL B 1 290 ? 61.197 47.927 12.269 1.00 25.50 291 VAL B C 1
ATOM 4922 O O . VAL B 1 290 ? 60.847 47.109 11.421 1.00 24.52 291 VAL B O 1
ATOM 4926 N N . ASP B 1 291 ? 61.547 49.174 11.977 1.00 26.98 292 ASP B N 1
ATOM 4927 C CA . ASP B 1 291 ? 61.583 49.681 10.612 1.00 27.90 292 ASP B CA 1
ATOM 4928 C C . ASP B 1 291 ? 62.966 50.290 10.488 1.00 28.66 292 ASP B C 1
ATOM 4929 O O . ASP B 1 291 ? 63.252 51.309 11.117 1.00 30.35 292 ASP B O 1
ATOM 4934 N N . VAL B 1 292 ? 63.821 49.666 9.688 1.00 29.64 293 VAL B N 1
ATOM 4935 C CA . VAL B 1 292 ? 65.201 50.119 9.534 1.00 31.42 293 VAL B CA 1
ATOM 4936 C C . VAL B 1 292 ? 65.395 51.396 8.729 1.00 31.20 293 VAL B C 1
ATOM 4937 O O . VAL B 1 292 ? 66.273 52.195 9.044 1.00 31.72 293 VAL B O 1
ATOM 4941 N N . ALA B 1 293 ? 64.600 51.584 7.683 1.00 30.84 294 ALA B N 1
ATOM 4942 C CA . ALA B 1 293 ? 64.731 52.781 6.863 1.00 31.14 294 ALA B CA 1
ATOM 4943 C C . ALA B 1 293 ? 64.505 54.025 7.723 1.00 31.69 294 ALA B C 1
ATOM 4944 O O . ALA B 1 293 ? 65.316 54.949 7.707 1.00 31.78 294 ALA B O 1
ATOM 4946 N N . THR B 1 294 ? 63.412 54.032 8.485 1.00 31.78 295 THR B N 1
ATOM 4947 C CA . THR B 1 294 ? 63.082 55.154 9.357 1.00 31.89 295 THR B CA 1
ATOM 4948 C C . THR B 1 294 ? 63.646 54.987 10.764 1.00 32.61 295 THR B C 1
ATOM 4949 O O . THR B 1 294 ? 63.340 55.782 11.660 1.00 32.02 295 THR B O 1
ATOM 4953 N N . LYS B 1 295 ? 64.459 53.953 10.960 1.00 32.81 296 LYS B N 1
ATOM 4954 C CA . LYS B 1 295 ? 65.055 53.690 12.268 1.00 33.28 296 LYS B CA 1
ATOM 4955 C C . LYS B 1 295 ? 63.993 53.716 13.369 1.00 32.62 296 LYS B C 1
ATOM 4956 O O . LYS B 1 295 ? 64.251 54.174 14.484 1.00 31.23 296 LYS B O 1
ATOM 4962 N N . SER B 1 296 ? 62.803 53.210 13.055 1.00 32.63 297 SER B N 1
ATOM 4963 C CA . SER B 1 296 ? 61.708 53.211 14.016 1.00 32.33 297 SER B CA 1
ATOM 4964 C C . SER B 1 296 ? 61.417 51.841 14.597 1.00 31.39 297 SER B C 1
ATOM 4965 O O . SER B 1 296 ? 61.209 50.872 13.869 1.00 31.91 297 SER B O 1
ATOM 4968 N N . VAL B 1 297 ? 61.382 51.790 15.922 1.00 29.57 298 VAL B N 1
ATOM 4969 C CA . VAL B 1 297 ? 61.120 50.579 16.673 1.00 27.99 298 VAL B CA 1
ATOM 4970 C C . VAL B 1 297 ? 59.981 50.863 17.644 1.00 27.77 298 VAL B C 1
ATOM 4971 O O . VAL B 1 297 ? 59.869 51.978 18.152 1.00 29.00 298 VAL B O 1
ATOM 4975 N N . SER B 1 298 ? 59.131 49.869 17.895 1.00 26.40 299 SER B N 1
ATOM 4976 C CA . SER B 1 298 ? 58.020 50.045 18.826 1.00 25.49 299 SER B CA 1
ATOM 4977 C C . SER B 1 298 ? 57.300 48.734 19.135 1.00 25.28 299 SER B C 1
ATOM 4978 O O . SER B 1 298 ? 57.465 47.742 18.429 1.00 24.60 299 SER B O 1
ATOM 4981 N N . VAL B 1 299 ? 56.504 48.739 20.201 1.00 24.59 300 VAL B N 1
ATOM 4982 C CA . VAL B 1 299 ? 55.741 47.565 20.596 1.00 24.54 300 VAL B CA 1
ATOM 4983 C C . VAL B 1 299 ? 54.362 48.020 21.065 1.00 25.93 300 VAL B C 1
ATOM 4984 O O . VAL B 1 299 ? 54.200 49.140 21.550 1.00 27.74 300 VAL B O 1
ATOM 4988 N N . GLY B 1 300 ? 53.368 47.152 20.916 1.00 25.16 301 GLY B N 1
ATOM 4989 C CA . GLY B 1 300 ? 52.028 47.512 21.322 1.00 24.17 301 GLY B CA 1
ATOM 4990 C C . GLY B 1 300 ? 51.031 46.707 20.524 1.00 24.23 301 GLY B C 1
ATOM 4991 O O . GLY B 1 300 ? 51.429 45.897 19.686 1.00 24.86 301 GLY B O 1
ATOM 4992 N N . ILE B 1 301 ? 49.744 46.941 20.771 1.00 23.33 302 ILE B N 1
ATOM 4993 C CA . ILE B 1 301 ? 48.677 46.221 20.092 1.00 23.66 302 ILE B CA 1
ATOM 4994 C C . ILE B 1 301 ? 48.468 46.618 18.635 1.00 24.77 302 ILE B C 1
ATOM 4995 O O . ILE B 1 301 ? 48.587 47.790 18.271 1.00 25.59 302 ILE B O 1
ATOM 5000 N N . GLU B 1 302 ? 48.165 45.626 17.804 1.00 25.13 303 GLU B N 1
ATOM 5001 C CA . GLU B 1 302 ? 47.895 45.850 16.387 1.00 26.09 303 GLU B CA 1
ATOM 5002 C C . GLU B 1 302 ? 46.815 44.851 15.982 1.00 26.04 303 GLU B C 1
ATOM 5003 O O . GLU B 1 302 ? 46.648 43.818 16.627 1.00 25.41 303 GLU B O 1
ATOM 5009 N N . LYS B 1 303 ? 46.073 45.171 14.928 1.00 26.66 304 LYS B N 1
ATOM 5010 C CA . LYS B 1 303 ? 44.995 44.309 14.459 1.00 26.44 304 LYS B CA 1
ATOM 5011 C C . LYS B 1 303 ? 45.439 43.501 13.250 1.00 26.79 304 LYS B C 1
ATOM 5012 O O . LYS B 1 303 ? 46.204 43.986 12.416 1.00 25.82 304 LYS B O 1
ATOM 5018 N N . TYR B 1 304 ? 44.964 42.263 13.153 1.00 26.45 305 TYR B N 1
ATOM 5019 C CA . TYR B 1 304 ? 45.331 41.413 12.031 1.00 25.96 305 TYR B CA 1
ATOM 5020 C C . TYR B 1 304 ? 44.139 40.633 11.513 1.00 28.07 305 TYR B C 1
ATOM 5021 O O . TYR B 1 304 ? 43.318 40.152 12.291 1.00 28.85 305 TYR B O 1
ATOM 5030 N N . ASP B 1 305 ? 44.042 40.509 10.194 1.00 29.36 306 ASP B N 1
ATOM 5031 C CA . ASP B 1 305 ? 42.936 39.774 9.602 1.00 30.05 306 ASP B CA 1
ATOM 5032 C C . ASP B 1 305 ? 43.014 38.290 9.945 1.00 28.75 306 ASP B C 1
ATOM 5033 O O . ASP B 1 305 ? 44.098 37.727 10.070 1.00 28.11 306 ASP B O 1
ATOM 5038 N N . TYR B 1 306 ? 41.850 37.669 10.097 1.00 27.76 307 TYR B N 1
ATOM 5039 C CA . TYR B 1 306 ? 41.759 36.258 10.451 1.00 26.92 307 TYR B CA 1
ATOM 5040 C C . TYR B 1 306 ? 42.679 35.317 9.672 1.00 26.96 307 TYR B C 1
ATOM 5041 O O . TYR B 1 306 ? 43.092 34.288 10.202 1.00 26.80 307 TYR B O 1
ATOM 5050 N N . SER B 1 307 ? 43.004 35.662 8.428 1.00 27.06 308 SER B N 1
ATOM 5051 C CA . SER B 1 307 ? 43.871 34.815 7.610 1.00 26.97 308 SER B CA 1
ATOM 5052 C C . SER B 1 307 ? 45.345 35.180 7.768 1.00 27.28 308 SER B C 1
ATOM 5053 O O . SER B 1 307 ? 46.219 34.572 7.138 1.00 27.15 308 SER B O 1
ATOM 5056 N N . HIS B 1 308 ? 45.625 36.177 8.598 1.00 25.65 309 HIS B N 1
ATOM 5057 C CA . HIS B 1 308 ? 46.997 36.599 8.804 1.00 24.85 309 HIS B CA 1
ATOM 5058 C C . HIS B 1 308 ? 47.724 35.654 9.754 1.00 25.16 309 HIS B C 1
ATOM 5059 O O . HIS B 1 308 ? 47.185 35.255 10.783 1.00 25.20 309 HIS B O 1
ATOM 5066 N N . PRO B 1 309 ? 48.968 35.289 9.418 1.00 24.73 310 PRO B N 1
ATOM 5067 C CA . PRO B 1 309 ? 49.778 34.385 10.237 1.00 23.95 310 PRO B CA 1
ATOM 5068 C C . PRO B 1 309 ? 49.789 34.711 11.733 1.00 24.17 310 PRO B C 1
ATOM 5069 O O . PRO B 1 309 ? 49.929 33.810 12.559 1.00 23.47 310 PRO B O 1
ATOM 5073 N N . PHE B 1 310 ? 49.650 35.988 12.079 1.00 24.62 311 PHE B N 1
ATOM 5074 C CA . PHE B 1 310 ? 49.643 36.394 13.485 1.00 25.54 311 PHE B CA 1
ATOM 5075 C C . PHE B 1 310 ? 48.319 36.060 14.156 1.00 26.18 311 PHE B C 1
ATOM 5076 O O . PHE B 1 310 ? 48.134 36.308 15.348 1.00 26.27 311 PHE B O 1
ATOM 5084 N N . ALA B 1 311 ? 47.404 35.497 13.373 1.00 27.00 312 ALA B N 1
ATOM 5085 C CA . ALA B 1 311 ? 46.092 35.107 13.863 1.00 27.26 312 ALA B CA 1
ATOM 5086 C C . ALA B 1 311 ? 45.998 33.588 13.942 1.00 27.99 312 ALA B C 1
ATOM 5087 O O . ALA B 1 311 ? 44.939 33.046 14.251 1.00 29.65 312 ALA B O 1
ATOM 5089 N N . SER B 1 312 ? 47.103 32.902 13.667 1.00 27.97 313 SER B N 1
ATOM 5090 C CA . SER B 1 312 ? 47.109 31.440 13.688 1.00 29.01 313 SER B CA 1
ATOM 5091 C C . SER B 1 312 ? 47.924 30.864 14.835 1.00 29.04 313 SER B C 1
ATOM 5092 O O . SER B 1 312 ? 48.131 29.656 14.902 1.00 29.14 313 SER B O 1
ATOM 5095 N N . LEU B 1 313 ? 48.385 31.726 15.736 1.00 28.72 314 LEU B N 1
ATOM 5096 C CA . LEU B 1 313 ? 49.197 31.269 16.858 1.00 27.45 314 LEU B CA 1
ATOM 5097 C C . LEU B 1 313 ? 48.425 30.468 17.892 1.00 27.81 314 LEU B C 1
ATOM 5098 O O . LEU B 1 313 ? 47.235 30.691 18.117 1.00 28.36 314 LEU B O 1
ATOM 5103 N N . LYS B 1 314 ? 49.123 29.531 18.526 1.00 28.32 315 LYS B N 1
ATOM 5104 C CA . LYS B 1 314 ? 48.516 28.688 19.538 1.00 28.49 315 LYS B CA 1
ATOM 5105 C C . LYS B 1 314 ? 49.193 28.897 20.881 1.00 28.33 315 LYS B C 1
ATOM 5106 O O . LYS B 1 314 ? 50.408 29.055 20.954 1.00 28.88 315 LYS B O 1
ATOM 5112 N N . GLY B 1 315 ? 48.388 28.910 21.936 1.00 28.70 316 GLY B N 1
ATOM 5113 C CA . GLY B 1 315 ? 48.899 29.084 23.281 1.00 28.33 316 GLY B CA 1
ATOM 5114 C C . GLY B 1 315 ? 50.032 30.077 23.440 1.00 29.74 316 GLY B C 1
ATOM 5115 O O . GLY B 1 315 ? 49.872 31.272 23.188 1.00 30.54 316 GLY B O 1
ATOM 5116 N N . SER B 1 316 ? 51.187 29.576 23.861 1.00 30.06 317 SER B N 1
ATOM 5117 C CA . SER B 1 316 ? 52.353 30.415 24.089 1.00 30.28 317 SER B CA 1
ATOM 5118 C C . SER B 1 316 ? 53.210 30.678 22.851 1.00 29.95 317 SER B C 1
ATOM 5119 O O . SER B 1 316 ? 54.326 31.186 22.973 1.00 30.38 317 SER B O 1
ATOM 5122 N N . ASP B 1 317 ? 52.698 30.332 21.671 1.00 28.91 318 ASP B N 1
ATOM 5123 C CA . ASP B 1 317 ? 53.431 30.553 20.421 1.00 28.07 318 ASP B CA 1
ATOM 5124 C C . ASP B 1 317 ? 53.736 32.022 20.205 1.00 28.56 318 ASP B C 1
ATOM 5125 O O . ASP B 1 317 ? 53.079 32.896 20.763 1.00 29.26 318 ASP B O 1
ATOM 5130 N N . ASN B 1 318 ? 54.749 32.289 19.396 1.00 27.87 319 ASN B N 1
ATOM 5131 C CA . ASN B 1 318 ? 55.036 33.654 19.015 1.00 28.40 319 ASN B CA 1
ATOM 5132 C C . ASN B 1 318 ? 55.602 33.615 17.597 1.00 26.27 319 ASN B C 1
ATOM 5133 O O . ASN B 1 318 ? 55.888 32.537 17.080 1.00 26.43 319 ASN B O 1
ATOM 5138 N N . VAL B 1 319 ? 55.708 34.765 16.943 1.00 25.02 320 VAL B N 1
ATOM 5139 C CA . VAL B 1 319 ? 56.156 34.791 15.555 1.00 22.05 320 VAL B CA 1
ATOM 5140 C C . VAL B 1 319 ? 56.975 35.999 15.184 1.00 21.19 320 VAL B C 1
ATOM 5141 O O . VAL B 1 319 ? 56.911 37.027 15.848 1.00 20.53 320 VAL B O 1
ATOM 5145 N N . ILE B 1 320 ? 57.728 35.874 14.097 1.00 18.92 321 ILE B N 1
ATOM 5146 C CA . ILE B 1 320 ? 58.499 36.996 13.603 1.00 18.23 321 ILE B CA 1
ATOM 5147 C C . ILE B 1 320 ? 58.370 37.032 12.078 1.00 17.30 321 ILE B C 1
ATOM 5148 O O . ILE B 1 320 ? 58.499 36.011 11.413 1.00 17.01 321 ILE B O 1
ATOM 5153 N N . SER B 1 321 ? 58.070 38.213 11.544 1.00 16.89 322 SER B N 1
ATOM 5154 C CA . SER B 1 321 ? 57.912 38.419 10.111 1.00 15.90 322 SER B CA 1
ATOM 5155 C C . SER B 1 321 ? 59.078 39.276 9.635 1.00 16.79 322 SER B C 1
ATOM 5156 O O . SER B 1 321 ? 59.231 40.417 10.056 1.00 18.03 322 SER B O 1
ATOM 5159 N N . ILE B 1 322 ? 59.884 38.724 8.735 1.00 16.81 323 ILE B N 1
ATOM 5160 C CA . ILE B 1 322 ? 61.069 39.401 8.246 1.00 15.02 323 ILE B CA 1
ATOM 5161 C C . ILE B 1 322 ? 61.073 39.778 6.766 1.00 17.28 323 ILE B C 1
ATOM 5162 O O . ILE B 1 322 ? 61.102 38.898 5.897 1.00 16.01 323 ILE B O 1
ATOM 5167 N N . LYS B 1 323 ? 61.053 41.081 6.476 1.00 18.20 324 LYS B N 1
ATOM 5168 C CA . LYS B 1 323 ? 61.119 41.548 5.092 1.00 20.28 324 LYS B CA 1
ATOM 5169 C C . LYS B 1 323 ? 62.557 41.994 4.884 1.00 19.87 324 LYS B C 1
ATOM 5170 O O . LYS B 1 323 ? 63.083 42.794 5.659 1.00 18.95 324 LYS B O 1
ATOM 5176 N N . THR B 1 324 ? 63.195 41.485 3.841 1.00 20.66 325 THR B N 1
ATOM 5177 C CA . THR B 1 324 ? 64.581 41.851 3.567 1.00 22.00 325 THR B CA 1
ATOM 5178 C C . THR B 1 324 ? 64.707 42.238 2.099 1.00 23.28 325 THR B C 1
ATOM 5179 O O . THR B 1 324 ? 63.769 42.066 1.324 1.00 24.21 325 THR B O 1
ATOM 5183 N N . LYS B 1 325 ? 65.868 42.763 1.724 1.00 24.38 326 LYS B N 1
ATOM 5184 C CA . LYS B 1 325 ? 66.123 43.150 0.344 1.00 24.08 326 LYS B CA 1
ATOM 5185 C C . LYS B 1 325 ? 65.802 41.993 -0.601 1.00 24.05 326 LYS B C 1
ATOM 5186 O O . LYS B 1 325 ? 65.190 42.195 -1.654 1.00 25.78 326 LYS B O 1
ATOM 5192 N N . ARG B 1 326 ? 66.213 40.785 -0.223 1.00 22.55 327 ARG B N 1
ATOM 5193 C CA . ARG B 1 326 ? 65.970 39.597 -1.040 1.00 22.14 327 ARG B CA 1
ATOM 5194 C C . ARG B 1 326 ? 64.596 38.985 -0.824 1.00 22.03 327 ARG B C 1
ATOM 5195 O O . ARG B 1 326 ? 64.045 38.374 -1.728 1.00 23.34 327 ARG B O 1
ATOM 5203 N N . TYR B 1 327 ? 64.051 39.119 0.378 1.00 23.28 328 TYR B N 1
ATOM 5204 C CA . TYR B 1 327 ? 62.735 38.556 0.660 1.00 24.37 328 TYR B CA 1
ATOM 5205 C C . TYR B 1 327 ? 61.693 39.662 0.683 1.00 25.91 328 TYR B C 1
ATOM 5206 O O . TYR B 1 327 ? 61.318 40.145 1.748 1.00 26.97 328 TYR B O 1
ATOM 5215 N N . THR B 1 328 ? 61.239 40.064 -0.499 1.00 27.65 329 THR B N 1
ATOM 5216 C CA . THR B 1 328 ? 60.243 41.124 -0.616 1.00 29.45 329 THR B CA 1
ATOM 5217 C C . THR B 1 328 ? 58.987 40.717 0.132 1.00 29.40 329 THR B C 1
ATOM 5218 O O . THR B 1 328 ? 58.308 41.549 0.731 1.00 31.54 329 THR B O 1
ATOM 5222 N N . ASN B 1 329 ? 58.672 39.430 0.071 1.00 28.38 330 ASN B N 1
ATOM 5223 C CA . ASN B 1 329 ? 57.554 38.887 0.815 1.00 27.00 330 ASN B CA 1
ATOM 5224 C C . ASN B 1 329 ? 58.273 38.374 2.049 1.00 27.08 330 ASN B C 1
ATOM 5225 O O . ASN B 1 329 ? 59.329 37.761 1.941 1.00 25.55 330 ASN B O 1
ATOM 5230 N N . PRO B 1 330 ? 57.728 38.639 3.244 1.00 27.56 331 PRO B N 1
ATOM 5231 C CA . PRO B 1 330 ? 58.368 38.200 4.486 1.00 26.28 331 PRO B CA 1
ATOM 5232 C C . PRO B 1 330 ? 58.479 36.698 4.678 1.00 24.27 331 PRO B C 1
ATOM 5233 O O . PRO B 1 330 ? 57.650 35.939 4.177 1.00 23.52 331 PRO B O 1
ATOM 5237 N N . VAL B 1 331 ? 59.532 36.265 5.368 1.00 22.55 332 VAL B N 1
ATOM 5238 C CA . VAL B 1 331 ? 59.636 34.851 5.701 1.00 21.20 332 VAL B CA 1
ATOM 5239 C C . VAL B 1 331 ? 59.020 34.947 7.088 1.00 18.35 332 VAL B C 1
ATOM 5240 O O . VAL B 1 331 ? 59.307 35.886 7.833 1.00 16.64 332 VAL B O 1
ATOM 5244 N N . VAL B 1 332 ? 58.140 34.017 7.420 1.00 16.74 333 VAL B N 1
ATOM 5245 C CA . VAL B 1 332 ? 57.489 34.060 8.712 1.00 15.20 333 VAL B CA 1
ATOM 5246 C C . VAL B 1 332 ? 57.799 32.791 9.494 1.00 17.29 333 VAL B C 1
ATOM 5247 O O . VAL B 1 332 ? 57.528 31.676 9.036 1.00 15.82 333 VAL B O 1
ATOM 5251 N N . ILE B 1 333 ? 58.381 32.984 10.676 1.00 16.96 334 ILE B N 1
ATOM 5252 C CA . ILE B 1 333 ? 58.772 31.894 11.556 1.00 17.15 334 ILE B CA 1
ATOM 5253 C C . ILE B 1 333 ? 57.896 31.884 12.809 1.00 17.85 334 ILE B C 1
ATOM 5254 O O . ILE B 1 333 ? 57.918 32.851 13.573 1.00 18.70 334 ILE B O 1
ATOM 5259 N N . GLN B 1 334 ? 57.144 30.804 13.035 1.00 16.93 335 GLN B N 1
ATOM 5260 C CA . GLN B 1 334 ? 56.306 30.711 14.230 1.00 16.94 335 GLN B CA 1
ATOM 5261 C C . GLN B 1 334 ? 56.443 29.376 14.957 1.00 16.90 335 GLN B C 1
ATOM 5262 O O . GLN B 1 334 ? 56.864 28.388 14.376 1.00 18.33 335 GLN B O 1
ATOM 5268 N N . GLY B 1 335 ? 56.061 29.360 16.229 1.00 16.88 336 GLY B N 1
ATOM 5269 C CA . GLY B 1 335 ? 56.160 28.155 17.033 1.00 16.09 336 GLY B CA 1
ATOM 5270 C C . GLY B 1 335 ? 56.395 28.551 18.481 1.00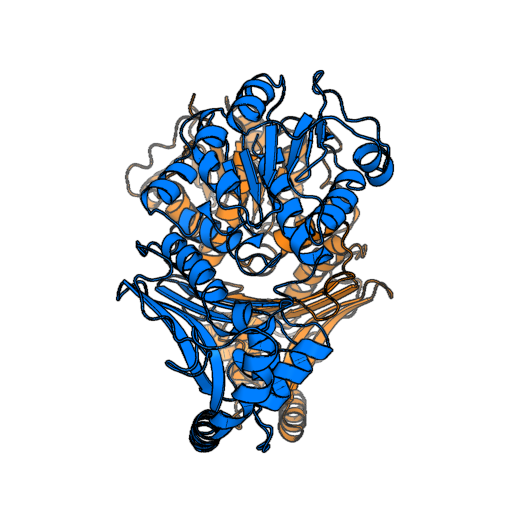 16.21 336 GLY B C 1
ATOM 5271 O O . GLY B 1 335 ? 56.617 29.724 18.768 1.00 16.78 336 GLY B O 1
ATOM 5272 N N . ALA B 1 336 ? 56.356 27.583 19.390 1.00 16.22 337 ALA B N 1
ATOM 5273 C CA . ALA B 1 336 ? 56.534 27.851 20.813 1.00 15.79 337 ALA B CA 1
ATOM 5274 C C . ALA B 1 336 ? 57.676 28.806 21.072 1.00 17.46 337 ALA B C 1
ATOM 5275 O O . ALA B 1 336 ? 58.799 28.578 20.636 1.00 19.09 337 ALA B O 1
ATOM 5277 N N . GLY B 1 337 ? 57.388 29.883 21.787 1.00 18.55 338 GLY B N 1
ATOM 5278 C CA . GLY B 1 337 ? 58.425 30.852 22.079 1.00 19.32 338 GLY B CA 1
ATOM 5279 C C . GLY B 1 337 ? 58.707 30.919 23.566 1.00 18.76 338 GLY B C 1
ATOM 5280 O O . GLY B 1 337 ? 59.281 31.893 24.050 1.00 17.20 338 GLY B O 1
ATOM 5281 N N . ALA B 1 338 ? 58.290 29.875 24.278 1.00 17.81 339 ALA B N 1
ATOM 5282 C CA . ALA B 1 338 ? 58.483 29.754 25.724 1.00 18.08 339 ALA B CA 1
ATOM 5283 C C . ALA B 1 338 ? 58.368 28.272 26.091 1.00 16.73 339 ALA B C 1
ATOM 5284 O O . ALA B 1 338 ? 57.860 27.473 25.305 1.00 17.21 339 ALA B O 1
ATOM 5286 N N . GLY B 1 339 ? 58.837 27.906 27.277 1.00 16.25 340 GLY B N 1
ATOM 5287 C CA . GLY B 1 339 ? 58.771 26.515 27.690 1.00 15.78 340 GLY B CA 1
ATOM 5288 C C . GLY B 1 339 ? 60.141 25.903 27.944 1.00 16.08 340 GLY B C 1
ATOM 5289 O O . GLY B 1 339 ? 61.054 26.018 27.120 1.00 15.73 340 GLY B O 1
ATOM 5290 N N . ALA B 1 340 ? 60.273 25.238 29.086 1.00 14.56 341 ALA B N 1
ATOM 5291 C CA . ALA B 1 340 ? 61.516 24.589 29.485 1.00 14.68 341 ALA B CA 1
ATOM 5292 C C . ALA B 1 340 ? 62.281 23.858 28.376 1.00 14.68 341 ALA B C 1
ATOM 5293 O O . ALA B 1 340 ? 63.363 24.283 27.965 1.00 16.63 341 ALA B O 1
ATOM 5295 N N . ALA B 1 341 ? 61.718 22.751 27.908 1.00 13.39 342 ALA B N 1
ATOM 5296 C CA . ALA B 1 341 ? 62.354 21.918 26.896 1.00 13.40 342 ALA B CA 1
ATOM 5297 C C . ALA B 1 341 ? 62.824 22.636 25.634 1.00 14.83 342 ALA B C 1
ATOM 5298 O O . ALA B 1 341 ? 64.000 22.529 25.264 1.00 13.54 342 ALA B O 1
ATOM 5300 N N . VAL B 1 342 ? 61.902 23.332 24.969 1.00 13.16 343 VAL B N 1
ATOM 5301 C CA . VAL B 1 342 ? 62.195 24.069 23.744 1.00 13.96 343 VAL B CA 1
ATOM 5302 C C . VAL B 1 342 ? 63.233 25.186 23.960 1.00 14.65 343 VAL B C 1
ATOM 5303 O O . VAL B 1 342 ? 64.058 25.464 23.088 1.00 15.60 343 VAL B O 1
ATOM 5307 N N . THR B 1 343 ? 63.197 25.830 25.115 1.00 13.24 344 THR B N 1
ATOM 5308 C CA . THR B 1 343 ? 64.148 26.888 25.361 1.00 13.44 344 THR B CA 1
ATOM 5309 C C . THR B 1 343 ? 65.510 26.257 25.585 1.00 14.04 344 THR B C 1
ATOM 5310 O O . THR B 1 343 ? 66.487 26.634 24.951 1.00 14.74 344 THR B O 1
ATOM 5314 N N . ALA B 1 344 ? 65.566 25.280 26.480 1.00 14.52 345 ALA B N 1
ATOM 5315 C CA . ALA B 1 344 ? 66.815 24.591 26.776 1.00 14.32 345 ALA B CA 1
ATOM 5316 C C . ALA B 1 344 ? 67.415 24.045 25.483 1.00 14.00 345 ALA B C 1
ATOM 5317 O O . ALA B 1 344 ? 68.629 24.058 25.301 1.00 16.56 345 ALA B O 1
ATOM 5319 N N . ALA B 1 345 ? 66.564 23.580 24.578 1.00 13.69 346 ALA B N 1
ATOM 5320 C CA . ALA B 1 345 ? 67.036 23.049 23.309 1.00 13.42 346 ALA B CA 1
ATOM 5321 C C . ALA B 1 345 ? 67.671 24.184 22.487 1.00 15.73 346 ALA B C 1
ATOM 5322 O O . ALA B 1 345 ? 68.600 23.967 21.706 1.00 13.01 346 ALA B O 1
ATOM 5324 N N . GLY B 1 346 ? 67.159 25.400 22.668 1.00 16.70 347 GLY B N 1
ATOM 5325 C CA . GLY B 1 346 ? 67.701 26.544 21.951 1.00 17.30 347 GLY B CA 1
ATOM 5326 C C . GLY B 1 346 ? 69.093 26.873 22.461 1.00 16.83 347 GLY B C 1
ATOM 5327 O O . GLY B 1 346 ? 70.005 27.155 21.687 1.00 18.02 347 GLY B O 1
ATOM 5328 N N . VAL B 1 347 ? 69.257 26.827 23.775 1.00 15.87 348 VAL B N 1
ATOM 5329 C CA . VAL B 1 347 ? 70.539 27.110 24.392 1.00 14.00 348 VAL B CA 1
ATOM 5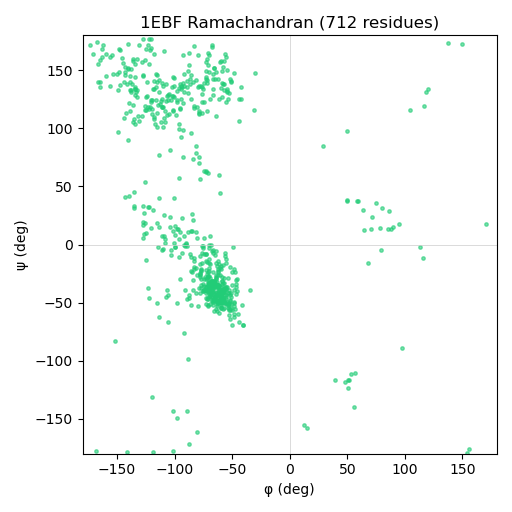330 C C . VAL B 1 347 ? 71.558 26.040 24.008 1.00 14.91 348 VAL B C 1
ATOM 5331 O O . VAL B 1 347 ? 72.687 26.365 23.635 1.00 15.31 348 VAL B O 1
ATOM 5335 N N . LEU B 1 348 ? 71.165 24.767 24.105 1.00 15.05 349 LEU B N 1
ATOM 5336 C CA . LEU B 1 348 ? 72.064 23.663 23.755 1.00 14.02 349 LEU B CA 1
ATOM 5337 C C . LEU B 1 348 ? 72.418 23.798 22.279 1.00 14.03 349 LEU B C 1
ATOM 5338 O O . LEU B 1 348 ? 73.540 23.495 21.861 1.00 11.51 349 LEU B O 1
ATOM 5343 N N . GLY B 1 349 ? 71.451 24.272 21.497 1.00 13.89 350 GLY B N 1
ATOM 5344 C CA . GLY B 1 349 ? 71.688 24.488 20.079 1.00 14.67 350 GLY B CA 1
ATOM 5345 C C . GLY B 1 349 ? 72.855 25.451 19.900 1.00 14.97 350 GLY B C 1
ATOM 5346 O O . GLY B 1 349 ? 73.665 25.288 18.995 1.00 14.82 350 GLY B O 1
ATOM 5347 N N . ASP B 1 350 ? 72.947 26.459 20.766 1.00 14.85 351 ASP B N 1
ATOM 5348 C CA . ASP B 1 350 ? 74.050 27.401 20.690 1.00 15.28 351 ASP B CA 1
ATOM 5349 C C . ASP B 1 350 ? 75.315 26.754 21.229 1.00 15.52 351 ASP B C 1
ATOM 5350 O O . ASP B 1 350 ? 76.391 26.965 20.685 1.00 16.84 351 ASP B O 1
ATOM 5355 N N . VAL B 1 351 ? 75.196 25.979 22.305 1.00 15.31 352 VAL B N 1
ATOM 5356 C CA . VAL B 1 351 ? 76.371 25.317 22.878 1.00 15.03 352 VAL B CA 1
ATOM 5357 C C . VAL B 1 351 ? 77.026 24.465 21.794 1.00 14.54 352 VAL B C 1
ATOM 5358 O O . VAL B 1 351 ? 78.251 24.394 21.698 1.00 15.01 352 VAL B O 1
ATOM 5362 N N . ILE B 1 352 ? 76.203 23.834 20.963 1.00 14.38 353 ILE B N 1
ATOM 5363 C CA . ILE B 1 352 ? 76.717 23.013 19.875 1.00 13.75 353 ILE B CA 1
ATOM 5364 C C . ILE B 1 352 ? 77.400 23.880 18.793 1.00 14.15 353 ILE B C 1
ATOM 5365 O O . ILE B 1 352 ? 78.474 23.524 18.297 1.00 13.00 353 ILE B O 1
ATOM 5370 N N . LYS B 1 353 ? 76.801 25.016 18.438 1.00 13.99 354 LYS B N 1
ATOM 5371 C CA . LYS B 1 353 ? 77.422 25.889 17.439 1.00 14.78 354 LYS B CA 1
ATOM 5372 C C . LYS B 1 353 ? 78.805 26.330 17.922 1.00 15.33 354 LYS B C 1
ATOM 5373 O O . LYS B 1 353 ? 79.792 26.276 17.175 1.00 16.37 354 LYS B O 1
ATOM 5379 N N . ILE B 1 354 ? 78.870 26.779 19.172 1.00 15.24 355 ILE B N 1
ATOM 5380 C CA . ILE B 1 354 ? 80.129 27.235 19.753 1.00 16.11 355 ILE B CA 1
ATOM 5381 C C . ILE B 1 354 ? 81.169 26.115 19.766 1.00 15.22 355 ILE B C 1
ATOM 5382 O O . ILE B 1 354 ? 82.307 26.316 19.348 1.00 14.84 355 ILE B O 1
ATOM 5387 N N . ALA B 1 355 ? 80.768 24.935 20.226 1.00 15.53 356 ALA B N 1
ATOM 5388 C CA . ALA B 1 355 ? 81.684 23.800 20.292 1.00 17.49 356 ALA B CA 1
ATOM 5389 C C . ALA B 1 355 ? 82.311 23.495 18.931 1.00 16.82 356 ALA B C 1
ATOM 5390 O O . ALA B 1 355 ? 83.511 23.228 18.833 1.00 17.59 356 ALA B O 1
ATOM 5392 N N . GLN B 1 356 ? 81.496 23.532 17.887 1.00 16.29 357 GLN B N 1
ATOM 5393 C CA . GLN B 1 356 ? 81.976 23.245 16.543 1.00 16.83 357 GLN B CA 1
ATOM 5394 C C . GLN B 1 356 ? 82.902 24.342 16.042 1.00 17.81 357 GLN B C 1
ATOM 5395 O O . GLN B 1 356 ? 83.789 24.097 15.241 1.00 18.61 357 GLN B O 1
ATOM 5401 N N . ARG B 1 357 ? 82.690 25.555 16.529 1.00 20.61 358 ARG B N 1
ATOM 5402 C CA . ARG B 1 357 ? 83.486 26.706 16.114 1.00 20.33 358 ARG B CA 1
ATOM 5403 C C . ARG B 1 357 ? 84.811 26.803 16.877 1.00 21.03 358 ARG B C 1
ATOM 5404 O O . ARG B 1 357 ? 85.742 27.465 16.431 1.00 20.56 358 ARG B O 1
ATOM 5412 N N . LEU B 1 358 ? 84.892 26.131 18.022 1.00 23.06 359 LEU B N 1
ATOM 5413 C CA . LEU B 1 358 ? 86.104 26.144 18.841 1.00 25.06 359 LEU B CA 1
ATOM 5414 C C . LEU B 1 358 ? 87.133 25.110 18.381 1.00 26.25 359 LEU B C 1
ATOM 5415 O O . LEU B 1 358 ? 87.965 24.693 19.217 1.00 27.33 359 LEU B O 1
#

Organism: Saccharomyces cerevisiae (strain ATCC 204508 / S288c) (NCBI:txid559292)